Protein AF-U2KGC9-F1 (afdb_monomer)

Structure (mmCIF, N/CA/C/O backbone):
data_AF-U2KGC9-F1
#
_entry.id   AF-U2KGC9-F1
#
loop_
_atom_site.group_PDB
_atom_site.id
_atom_site.type_symbol
_atom_site.label_atom_id
_atom_site.label_alt_id
_atom_site.label_comp_id
_atom_site.label_asym_id
_atom_site.label_entity_id
_atom_site.label_seq_id
_atom_site.pdbx_PDB_ins_code
_atom_site.Cartn_x
_atom_site.Cartn_y
_atom_site.Cartn_z
_atom_site.occupancy
_atom_site.B_iso_or_equiv
_atom_site.auth_seq_id
_atom_site.auth_comp_id
_atom_site.auth_asym_id
_atom_site.auth_atom_id
_atom_site.pdbx_PDB_model_num
ATOM 1 N N . MET A 1 1 ? -11.758 -48.259 72.606 1.00 36.56 1 MET A N 1
ATOM 2 C CA . MET A 1 1 ? -10.467 -47.541 72.611 1.00 36.56 1 MET A CA 1
ATOM 3 C C . MET A 1 1 ? -9.826 -47.687 71.245 1.00 36.56 1 MET A C 1
ATOM 5 O O . MET A 1 1 ? -9.884 -48.760 70.664 1.00 36.56 1 MET A O 1
ATOM 9 N N . SER A 1 2 ? -9.307 -46.575 70.740 1.00 36.56 2 SER A N 1
ATOM 10 C CA . SER A 1 2 ? -8.655 -46.383 69.441 1.00 36.56 2 SER A CA 1
ATOM 11 C C . SER A 1 2 ? -7.384 -47.230 69.261 1.00 36.56 2 SER A C 1
ATOM 13 O O . SER A 1 2 ? -6.609 -47.337 70.209 1.00 36.56 2 SER A O 1
ATOM 15 N N . ARG A 1 3 ? -7.165 -47.773 68.047 1.00 31.52 3 ARG A N 1
ATOM 16 C CA . ARG A 1 3 ? -5.968 -47.588 67.180 1.00 31.52 3 ARG A CA 1
ATOM 17 C C . ARG A 1 3 ? -6.009 -48.571 65.991 1.00 31.52 3 ARG A C 1
ATOM 19 O O . ARG A 1 3 ? -6.065 -49.775 66.182 1.00 31.52 3 ARG A O 1
ATOM 26 N N . ILE A 1 4 ? -6.230 -48.064 64.774 1.00 39.72 4 ILE A N 1
ATOM 27 C CA . ILE A 1 4 ? -5.220 -47.793 63.726 1.00 39.72 4 ILE A CA 1
ATOM 28 C C . ILE A 1 4 ? -4.522 -49.065 63.218 1.00 39.72 4 ILE A C 1
ATOM 30 O O . ILE A 1 4 ? -3.614 -49.566 63.868 1.00 39.72 4 ILE A O 1
ATOM 34 N N . HIS A 1 5 ? -4.868 -49.477 61.995 1.00 32.59 5 HIS A N 1
ATOM 35 C CA . HIS A 1 5 ? -3.915 -50.014 61.022 1.00 32.59 5 HIS A CA 1
ATOM 36 C C . HIS A 1 5 ? -4.146 -49.286 59.692 1.00 32.59 5 HIS A C 1
ATOM 38 O O . HIS A 1 5 ? -5.227 -49.345 59.113 1.00 32.59 5 HIS A O 1
ATOM 44 N N . LYS A 1 6 ? -3.127 -48.533 59.269 1.00 36.06 6 LYS A N 1
ATOM 45 C CA . LYS A 1 6 ? -3.008 -47.920 57.944 1.00 36.06 6 LYS A CA 1
ATOM 46 C C . LYS A 1 6 ? -2.577 -49.004 56.954 1.00 36.06 6 LYS A C 1
ATOM 48 O O . LYS A 1 6 ? -1.637 -49.724 57.271 1.00 36.06 6 LYS A O 1
ATOM 53 N N . LEU A 1 7 ? -3.144 -49.022 55.747 1.00 31.41 7 LEU A N 1
ATOM 54 C CA . LEU A 1 7 ? -2.381 -49.360 54.542 1.00 31.41 7 LEU A CA 1
ATOM 55 C C . LEU A 1 7 ? -3.024 -48.719 53.293 1.00 31.41 7 LEU A C 1
ATOM 57 O O . LEU A 1 7 ? -4.067 -49.147 52.821 1.00 31.41 7 LEU A O 1
ATOM 61 N N . ILE A 1 8 ? -2.388 -47.625 52.866 1.00 34.25 8 ILE A N 1
ATOM 62 C CA . ILE A 1 8 ? -2.060 -47.197 51.495 1.00 34.25 8 ILE A CA 1
ATOM 63 C C . ILE A 1 8 ? -3.144 -47.380 50.412 1.00 34.25 8 ILE A C 1
ATOM 65 O O . ILE A 1 8 ? -3.304 -48.451 49.837 1.00 34.25 8 ILE A O 1
ATOM 69 N N . VAL A 1 9 ? -3.784 -46.262 50.054 1.00 32.88 9 VAL A N 1
ATOM 70 C CA . VAL A 1 9 ? -4.493 -46.060 48.779 1.00 32.88 9 VAL A CA 1
ATOM 71 C C . VAL A 1 9 ? -3.518 -45.381 47.808 1.00 32.88 9 VAL A C 1
ATOM 73 O O . VAL A 1 9 ? -2.915 -44.378 48.200 1.00 32.88 9 VAL A O 1
ATOM 76 N N . PRO A 1 10 ? -3.339 -45.865 46.566 1.00 36.88 10 PRO A N 1
ATOM 77 C CA . PRO A 1 10 ? -2.637 -45.096 45.551 1.00 36.88 10 PRO A CA 1
ATOM 78 C C . PRO A 1 10 ? -3.534 -43.923 45.138 1.00 36.88 10 PRO A C 1
ATOM 80 O O . PRO A 1 10 ? -4.590 -44.109 44.534 1.00 36.88 10 PRO A O 1
ATOM 83 N N . ILE A 1 11 ? -3.125 -42.707 45.499 1.00 35.03 11 ILE A N 1
ATOM 84 C CA . ILE A 1 11 ? -3.690 -41.480 44.938 1.00 35.03 11 ILE A CA 1
ATOM 85 C C . ILE A 1 11 ? -3.211 -41.424 43.488 1.00 35.03 11 ILE A C 1
ATOM 87 O O . ILE A 1 11 ? -2.066 -41.072 43.212 1.00 35.03 11 ILE A O 1
ATOM 91 N N . MET A 1 12 ? -4.085 -41.820 42.564 1.00 33.00 12 MET A N 1
ATOM 92 C CA . MET A 1 12 ? -3.942 -41.468 41.160 1.00 33.00 12 MET A CA 1
ATOM 93 C C . MET A 1 12 ? -4.259 -39.972 41.069 1.00 33.00 12 MET A C 1
ATOM 95 O O . MET A 1 12 ? -5.417 -39.561 41.104 1.00 33.00 12 MET A O 1
ATOM 99 N N . LEU A 1 13 ? -3.208 -39.154 41.073 1.00 30.22 13 LEU A N 1
ATOM 100 C CA . LEU A 1 13 ? -3.287 -37.717 40.865 1.00 30.22 13 LEU A CA 1
ATOM 101 C C . LEU A 1 13 ? -3.603 -37.491 39.378 1.00 30.22 13 LEU A C 1
ATOM 103 O O . LEU A 1 13 ? -2.707 -37.330 38.556 1.00 30.22 13 LEU A O 1
ATOM 107 N N . THR A 1 14 ? -4.879 -37.543 39.003 1.00 34.50 14 THR A N 1
ATOM 108 C CA . THR A 1 14 ? -5.327 -37.002 37.719 1.00 34.50 14 THR A CA 1
ATOM 109 C C . THR A 1 14 ? -5.199 -35.485 37.799 1.00 34.50 14 THR A C 1
ATOM 111 O O . THR A 1 14 ? -6.101 -34.805 38.289 1.00 34.50 14 THR A O 1
ATOM 114 N N . MET A 1 15 ? -4.056 -34.955 37.361 1.00 31.56 15 MET A N 1
ATOM 115 C CA . MET A 1 15 ? -3.924 -33.546 37.001 1.00 31.56 15 MET A CA 1
ATOM 116 C C . MET A 1 15 ? -4.794 -33.307 35.765 1.00 31.56 15 MET A C 1
ATOM 118 O O . MET A 1 15 ? -4.332 -33.397 34.633 1.00 31.56 15 MET A O 1
ATOM 122 N N . ASN A 1 16 ? -6.077 -33.029 35.991 1.00 31.78 16 ASN A N 1
ATOM 123 C CA . ASN A 1 16 ? -6.912 -32.337 35.020 1.00 31.78 16 ASN A CA 1
ATOM 124 C C . ASN A 1 16 ? -6.463 -30.871 34.993 1.00 31.78 16 ASN A C 1
ATOM 126 O O . ASN A 1 16 ? -7.031 -30.022 35.671 1.00 31.78 16 ASN A O 1
ATOM 130 N N . LEU A 1 17 ? -5.408 -30.596 34.227 1.00 29.09 17 LEU A N 1
ATOM 131 C CA . LEU A 1 17 ? -5.158 -29.284 33.639 1.00 29.09 17 LEU A CA 1
ATOM 132 C C . LEU A 1 17 ? -5.585 -29.371 32.173 1.00 29.09 17 LEU A C 1
ATOM 134 O O . LEU A 1 17 ? -4.768 -29.436 31.263 1.00 29.09 17 LEU A O 1
ATOM 138 N N . CYS A 1 18 ? -6.892 -29.441 31.949 1.00 31.25 18 CYS A N 1
ATOM 139 C CA . CYS A 1 18 ? -7.474 -28.998 30.693 1.00 31.25 18 CYS A CA 1
ATOM 140 C C . CYS A 1 18 ? -8.212 -27.718 31.046 1.00 31.25 18 CYS A C 1
ATOM 142 O O . CYS A 1 18 ? -9.281 -27.753 31.654 1.00 31.25 18 CYS A O 1
ATOM 144 N N . ALA A 1 19 ? -7.560 -26.592 30.767 1.00 26.73 19 ALA A N 1
ATOM 145 C CA . ALA A 1 19 ? -8.200 -25.296 30.790 1.00 26.73 19 ALA A CA 1
ATOM 146 C C . ALA A 1 19 ? -9.418 -25.357 29.856 1.00 26.73 19 ALA A C 1
ATOM 148 O O . ALA A 1 19 ? -9.289 -25.610 28.660 1.00 26.73 19 ALA A O 1
ATOM 149 N N . CYS A 1 20 ? -10.607 -25.174 30.425 1.00 31.92 20 CYS A N 1
ATOM 150 C CA . CYS A 1 20 ? -11.771 -24.739 29.671 1.00 31.92 20 CYS A CA 1
ATOM 151 C C . CYS A 1 20 ? -11.483 -23.321 29.170 1.00 31.92 20 CYS A C 1
ATOM 153 O O . CYS A 1 20 ? -11.271 -22.430 29.990 1.00 31.92 20 CYS A O 1
ATOM 155 N N . GLY A 1 21 ? -11.483 -23.120 27.854 1.00 33.25 21 GLY A N 1
ATOM 156 C CA . GLY A 1 21 ? -11.342 -21.793 27.258 1.00 33.25 21 GLY A CA 1
ATOM 157 C C . GLY A 1 21 ? -10.724 -21.823 25.867 1.00 33.25 21 GLY A C 1
ATOM 158 O O . GLY A 1 21 ? -9.558 -21.496 25.705 1.00 33.25 21 GLY A O 1
ATOM 159 N N . SER A 1 22 ? -11.491 -22.267 24.877 1.00 34.78 22 SER A N 1
ATOM 160 C CA . SER A 1 22 ? -11.521 -21.695 23.523 1.00 34.78 22 SER A CA 1
ATOM 161 C C . SER A 1 22 ? -12.436 -22.578 22.687 1.00 34.78 22 SER A C 1
ATOM 163 O O . SER A 1 22 ? -12.093 -23.693 22.295 1.00 34.78 22 SER A O 1
ATOM 165 N N . GLU A 1 23 ? -13.643 -22.085 22.424 1.00 38.75 23 GLU A N 1
ATOM 166 C CA . GLU A 1 23 ? -14.266 -22.421 21.152 1.00 38.75 23 GLU A CA 1
ATOM 167 C C . GLU A 1 23 ? -13.232 -22.074 20.080 1.00 38.75 23 GLU A C 1
ATOM 169 O O . GLU A 1 23 ? -12.690 -20.971 20.057 1.00 38.75 23 GLU A O 1
ATOM 174 N N . SER A 1 24 ? -12.852 -23.072 19.290 1.00 40.56 24 SER A N 1
ATOM 175 C CA . SER A 1 24 ? -11.873 -22.930 18.222 1.00 40.56 24 SER A CA 1
ATOM 176 C C . SER A 1 24 ? -12.238 -21.721 17.367 1.00 40.56 24 SER A C 1
ATOM 178 O O . SER A 1 24 ? -13.309 -21.741 16.756 1.00 40.56 24 SER A O 1
ATOM 180 N N . ILE A 1 25 ? -11.363 -20.713 17.313 1.00 47.69 25 ILE A N 1
ATOM 181 C CA . ILE A 1 25 ? -11.435 -19.617 16.342 1.00 47.69 25 ILE A CA 1
ATOM 182 C C . ILE A 1 25 ? -11.589 -20.285 14.972 1.00 47.69 25 ILE A C 1
ATOM 184 O O . ILE A 1 25 ? -10.700 -21.004 14.501 1.00 47.69 25 ILE A O 1
ATOM 188 N N . GLN A 1 26 ? -12.797 -20.212 14.411 1.00 46.88 26 GLN A N 1
ATOM 189 C CA . GLN A 1 26 ? -13.117 -20.918 13.181 1.00 46.88 26 GLN A CA 1
ATOM 190 C C . GLN A 1 26 ? -12.379 -20.234 12.027 1.00 46.88 26 GLN A C 1
ATOM 192 O O . GLN A 1 26 ? -12.612 -19.068 11.765 1.00 46.88 26 GLN A O 1
ATOM 197 N N . LYS A 1 27 ? -11.498 -21.017 11.389 1.00 49.75 27 LYS A N 1
ATOM 198 C CA . LYS A 1 27 ? -11.014 -21.015 9.992 1.00 49.75 27 LYS A CA 1
ATOM 199 C C . LYS A 1 27 ? -10.702 -19.682 9.290 1.00 49.75 27 LYS A C 1
ATOM 201 O O . LYS A 1 27 ? -11.518 -18.773 9.237 1.00 49.75 27 LYS A O 1
ATOM 206 N N . GLY A 1 28 ? -9.628 -19.710 8.493 1.00 44.97 28 GLY A N 1
ATOM 207 C CA . GLY A 1 28 ? -9.308 -18.752 7.418 1.00 44.97 28 GLY A CA 1
ATOM 208 C C . GLY A 1 28 ? -10.368 -18.586 6.308 1.00 44.97 28 GLY A C 1
ATOM 209 O O . GLY A 1 28 ? -10.078 -17.999 5.278 1.00 44.97 28 GLY A O 1
ATOM 210 N N . SER A 1 29 ? -11.600 -19.068 6.503 1.00 50.09 29 SER A N 1
ATOM 211 C CA . SER A 1 29 ? -12.795 -18.686 5.737 1.00 50.09 29 SER A CA 1
ATOM 212 C C . SER A 1 29 ? -13.549 -17.492 6.346 1.00 50.09 29 SER A C 1
ATOM 214 O O . SER A 1 29 ? -14.584 -17.105 5.816 1.00 50.09 29 SER A O 1
ATOM 216 N N . ASN A 1 30 ? -13.073 -16.951 7.472 1.00 70.81 30 ASN A N 1
ATOM 217 C CA . ASN A 1 30 ? -13.720 -15.860 8.201 1.00 70.81 30 ASN A CA 1
ATOM 218 C C . ASN A 1 30 ? -13.053 -14.494 7.997 1.00 70.81 30 ASN A C 1
ATOM 220 O O . ASN A 1 30 ? -13.559 -13.521 8.539 1.00 70.81 30 ASN A O 1
ATOM 224 N N . ILE A 1 31 ? -11.950 -14.392 7.250 1.00 88.75 31 ILE A N 1
ATOM 225 C CA . ILE A 1 31 ? -11.361 -13.089 6.912 1.00 88.75 31 ILE A CA 1
ATOM 226 C C . ILE A 1 31 ? -12.241 -12.443 5.839 1.00 88.75 31 ILE A C 1
ATOM 228 O O . ILE A 1 31 ? -12.427 -13.011 4.763 1.00 88.75 31 ILE A O 1
ATOM 232 N N . GLN A 1 32 ? -12.817 -11.287 6.152 1.00 90.50 32 GLN A N 1
ATOM 233 C CA . GLN A 1 32 ? -13.760 -10.582 5.291 1.00 90.50 32 GLN A CA 1
ATOM 234 C C . GLN A 1 32 ? -13.036 -9.468 4.535 1.00 90.50 32 GLN A C 1
ATOM 236 O O . GLN A 1 32 ? -12.687 -8.430 5.095 1.00 90.50 32 GLN A O 1
ATOM 241 N N . ASN A 1 33 ? -12.789 -9.705 3.248 1.00 88.94 33 ASN A N 1
ATOM 242 C CA . ASN A 1 33 ? -12.222 -8.709 2.348 1.00 88.94 33 ASN A CA 1
ATOM 243 C C . ASN A 1 33 ? -13.174 -7.522 2.158 1.00 88.94 33 ASN A C 1
ATOM 245 O O . ASN A 1 33 ? -14.388 -7.703 2.062 1.00 88.94 33 ASN A O 1
ATOM 249 N N . PHE A 1 34 ? -12.617 -6.320 2.029 1.00 87.94 34 PHE A N 1
ATOM 250 C CA . PHE A 1 34 ? -13.341 -5.220 1.400 1.00 87.94 34 PHE A CA 1
ATOM 251 C C . PHE A 1 34 ? -13.449 -5.462 -0.114 1.00 87.94 34 PHE A C 1
ATOM 253 O O . PHE A 1 34 ? -12.629 -6.175 -0.695 1.00 87.94 34 PHE A O 1
ATOM 260 N N . GLU A 1 35 ? -14.455 -4.866 -0.754 1.00 84.81 35 GLU A N 1
ATOM 261 C CA . GLU A 1 35 ? -14.585 -4.866 -2.222 1.00 84.81 35 GLU A CA 1
ATOM 262 C C . GLU A 1 35 ? -13.428 -4.103 -2.882 1.00 84.81 35 GLU A C 1
ATOM 264 O O . GLU A 1 35 ? -12.880 -4.527 -3.902 1.00 84.81 35 GLU A O 1
ATOM 269 N N . GLN A 1 36 ? -13.025 -3.015 -2.230 1.00 83.75 36 GLN A N 1
ATOM 270 C CA . GLN A 1 36 ? -11.872 -2.204 -2.556 1.00 83.75 36 GLN A CA 1
ATOM 271 C C . GLN A 1 36 ? -11.090 -1.941 -1.276 1.00 83.75 36 GLN A C 1
ATOM 273 O O . GLN A 1 36 ? -11.677 -1.561 -0.264 1.00 83.75 36 GLN A O 1
ATOM 278 N N . ASN A 1 37 ? -9.776 -2.128 -1.317 1.00 82.56 37 ASN A N 1
ATOM 279 C CA . ASN A 1 37 ? -8.921 -1.770 -0.202 1.00 82.56 37 ASN A CA 1
ATOM 280 C C . ASN A 1 37 ? -7.562 -1.276 -0.670 1.00 82.56 37 ASN A C 1
ATOM 282 O O . ASN A 1 37 ? -6.992 -1.806 -1.626 1.00 82.56 37 ASN A O 1
ATOM 286 N N . HIS A 1 38 ? -7.037 -0.303 0.060 1.00 83.31 38 HIS A N 1
ATOM 287 C CA . HIS A 1 38 ? -5.659 0.124 -0.049 1.00 83.31 38 HIS A CA 1
ATOM 288 C C . HIS A 1 38 ? -4.891 -0.443 1.147 1.00 83.31 38 HIS A C 1
ATOM 290 O O . HIS A 1 38 ? -5.212 -0.162 2.298 1.00 83.31 38 HIS A O 1
ATOM 296 N N . TYR A 1 39 ? -3.904 -1.283 0.862 1.00 77.69 39 TYR A N 1
ATOM 297 C CA . TYR A 1 39 ? -3.074 -1.929 1.861 1.00 77.69 39 TYR A CA 1
ATOM 298 C C . TYR A 1 39 ? -1.735 -1.204 1.957 1.00 77.69 39 TYR A C 1
ATOM 300 O O . TYR A 1 39 ? -0.974 -1.186 0.993 1.00 77.69 39 TYR A O 1
ATOM 308 N N . ILE A 1 40 ? -1.454 -0.659 3.140 1.00 71.19 40 ILE A N 1
ATOM 309 C CA . ILE A 1 40 ? -0.190 0.001 3.492 1.00 71.19 40 ILE A CA 1
ATOM 310 C C . ILE A 1 40 ? 0.551 -0.808 4.564 1.00 71.19 40 ILE A C 1
ATOM 312 O O . ILE A 1 40 ? -0.073 -1.552 5.330 1.00 71.19 40 ILE A O 1
ATOM 316 N N . THR A 1 41 ? 1.871 -0.639 4.671 1.00 59.78 41 THR A N 1
ATOM 317 C CA . THR A 1 41 ? 2.787 -1.407 5.547 1.00 59.78 41 THR A CA 1
ATOM 318 C C . THR A 1 41 ? 2.340 -1.542 7.002 1.00 59.78 41 THR A C 1
ATOM 320 O O . THR A 1 41 ? 2.700 -2.514 7.664 1.00 59.78 41 THR A O 1
ATOM 323 N N . HIS A 1 42 ? 1.564 -0.589 7.519 1.00 56.84 42 HIS A N 1
ATOM 324 C CA . HIS A 1 42 ? 1.137 -0.552 8.921 1.00 56.84 42 HIS A CA 1
ATOM 325 C C . HIS A 1 42 ? -0.359 -0.831 9.135 1.00 56.84 42 HIS A C 1
ATOM 327 O O . HIS A 1 42 ? -0.803 -0.890 10.281 1.00 56.84 42 HIS A O 1
ATOM 333 N N . ALA A 1 43 ? -1.135 -1.047 8.068 1.00 67.50 43 ALA A N 1
ATOM 334 C CA . ALA A 1 43 ? -2.583 -1.226 8.151 1.00 67.50 43 ALA A CA 1
ATOM 335 C C . ALA A 1 43 ? -3.102 -2.203 7.082 1.00 67.50 43 ALA A C 1
ATOM 337 O O . ALA A 1 43 ? -3.864 -1.832 6.192 1.00 67.50 43 ALA A O 1
ATOM 338 N N . ASN A 1 44 ? -2.720 -3.484 7.177 1.00 85.56 44 ASN A N 1
ATOM 339 C CA . ASN A 1 44 ? -3.290 -4.529 6.321 1.00 85.56 44 ASN A CA 1
ATOM 340 C C . ASN A 1 44 ? -4.653 -4.987 6.865 1.00 85.56 44 ASN A C 1
ATOM 342 O O . ASN A 1 44 ? -4.787 -6.047 7.483 1.00 85.56 44 ASN A O 1
ATOM 346 N N . THR A 1 45 ? -5.640 -4.104 6.737 1.00 89.12 45 THR A N 1
ATOM 347 C CA . THR A 1 45 ? -6.953 -4.223 7.373 1.00 89.12 45 THR A CA 1
ATOM 348 C C . THR A 1 45 ? -7.945 -5.010 6.519 1.00 89.12 45 THR A C 1
ATOM 350 O O . THR A 1 45 ? -7.859 -5.107 5.296 1.00 89.12 45 THR A O 1
ATOM 353 N N . TYR A 1 46 ? -8.915 -5.595 7.204 1.00 91.62 46 TYR A N 1
ATOM 354 C CA . TYR A 1 46 ? -10.045 -6.353 6.681 1.00 91.62 46 TYR A CA 1
ATOM 355 C C . TYR A 1 46 ? -11.292 -5.895 7.438 1.00 91.62 46 TYR A C 1
ATOM 357 O O . TYR A 1 46 ? -11.191 -5.321 8.523 1.00 91.62 46 TYR A O 1
ATOM 365 N N . GLN A 1 47 ? -12.486 -6.188 6.919 1.00 91.50 47 GLN A N 1
ATOM 366 C CA . GLN A 1 47 ? -13.741 -5.743 7.543 1.00 91.50 47 GLN A CA 1
ATOM 367 C C . GLN A 1 47 ? -13.884 -6.210 9.000 1.00 91.50 47 GLN A C 1
ATOM 369 O O . GLN A 1 47 ? -14.565 -5.570 9.798 1.00 91.50 47 GLN A O 1
ATOM 374 N N . ASN A 1 48 ? -13.252 -7.332 9.347 1.00 93.12 48 ASN A N 1
ATOM 375 C CA . ASN A 1 48 ? -13.336 -7.951 10.663 1.00 93.12 48 ASN A CA 1
ATOM 376 C C . ASN A 1 48 ? -11.977 -8.192 11.335 1.00 93.12 48 ASN A C 1
ATOM 378 O O . ASN A 1 48 ? -11.927 -8.912 12.332 1.00 93.12 48 ASN A O 1
ATOM 382 N N . GLY A 1 49 ? -10.881 -7.653 10.802 1.00 93.25 49 GLY A N 1
ATOM 383 C CA . GLY A 1 49 ? -9.572 -7.910 11.388 1.00 93.25 49 GLY A CA 1
ATOM 384 C C . GLY A 1 49 ? -8.407 -7.219 10.704 1.00 93.25 49 GLY A C 1
ATOM 385 O O . GLY A 1 49 ? -8.581 -6.436 9.780 1.00 93.25 49 GLY A O 1
ATOM 386 N N . VAL A 1 50 ? -7.197 -7.533 11.149 1.00 92.00 50 VAL A N 1
ATOM 387 C CA . VAL A 1 50 ? -5.949 -7.010 10.576 1.00 92.00 50 VAL A CA 1
ATOM 388 C C . VAL A 1 50 ? -4.919 -8.123 10.469 1.00 92.00 50 VAL A C 1
ATOM 390 O O . VAL A 1 50 ? -4.816 -8.970 11.362 1.00 92.00 50 VAL A O 1
ATOM 393 N N . ILE A 1 51 ? -4.155 -8.123 9.378 1.00 90.88 51 ILE A N 1
ATOM 394 C CA . ILE A 1 51 ? -2.943 -8.930 9.265 1.00 90.88 51 ILE A CA 1
ATOM 395 C C . ILE A 1 51 ? -1.757 -8.117 9.771 1.00 90.88 51 ILE A C 1
ATOM 397 O O . ILE A 1 51 ? -1.572 -6.963 9.389 1.00 90.88 51 ILE A O 1
ATOM 401 N N . TYR A 1 52 ? -0.945 -8.735 10.621 1.00 89.12 52 TYR A N 1
ATOM 402 C CA . TYR A 1 52 ? 0.289 -8.147 11.126 1.00 89.12 52 TYR A CA 1
ATOM 403 C C . TYR A 1 52 ? 1.387 -9.203 11.233 1.00 89.12 52 TYR A C 1
ATOM 405 O O . TYR A 1 52 ? 1.116 -10.403 11.311 1.00 89.12 52 TYR A O 1
ATOM 413 N N . THR A 1 53 ? 2.640 -8.759 11.265 1.00 88.62 53 THR A N 1
ATOM 414 C CA . THR A 1 53 ? 3.794 -9.628 11.507 1.00 88.62 53 THR A CA 1
ATOM 415 C C . THR A 1 53 ? 4.272 -9.502 12.946 1.00 88.62 53 THR A C 1
ATOM 417 O O . THR A 1 53 ? 4.387 -8.394 13.465 1.00 88.62 53 THR A O 1
ATOM 420 N N . GLY A 1 54 ? 4.582 -10.627 13.587 1.00 85.38 54 GLY A N 1
ATOM 421 C CA . GLY A 1 54 ? 5.111 -10.671 14.950 1.00 85.38 54 GLY A CA 1
ATOM 422 C C . GLY A 1 54 ? 6.393 -11.496 15.054 1.00 85.38 54 GLY A C 1
ATOM 423 O O . GLY A 1 54 ? 6.594 -12.452 14.300 1.00 85.38 54 GLY A O 1
ATOM 424 N N . SER A 1 55 ? 7.245 -11.133 16.015 1.00 82.81 55 SER A N 1
ATOM 425 C CA . SER A 1 55 ? 8.484 -11.853 16.328 1.00 82.81 55 SER A CA 1
ATOM 426 C C . SER A 1 55 ? 8.203 -13.147 17.101 1.00 82.81 55 SER A C 1
ATOM 428 O O . SER A 1 55 ? 7.680 -13.130 18.212 1.00 82.81 55 SER A O 1
ATOM 430 N N . GLU A 1 56 ? 8.634 -14.277 16.549 1.00 78.94 56 GLU A N 1
ATOM 431 C CA . GLU A 1 56 ? 8.583 -15.619 17.134 1.00 78.94 56 GLU A CA 1
ATOM 432 C C . GLU A 1 56 ? 10.003 -16.122 17.429 1.00 78.94 56 GLU A C 1
ATOM 434 O O . GLU A 1 56 ? 10.571 -16.962 16.727 1.00 78.94 56 GLU A O 1
ATOM 439 N N . GLY A 1 57 ? 10.615 -15.589 18.489 1.00 80.00 57 GLY A N 1
ATOM 440 C CA . GLY A 1 57 ? 12.012 -15.875 18.814 1.00 80.00 57 GLY A CA 1
ATOM 441 C C . GLY A 1 57 ? 12.958 -15.185 17.831 1.00 80.00 57 GLY A C 1
ATOM 442 O O . GLY A 1 57 ? 13.087 -13.969 17.874 1.00 80.00 57 GLY A O 1
ATOM 443 N N . SER A 1 58 ? 13.638 -15.949 16.971 1.00 78.94 58 SER A N 1
ATOM 444 C CA . SER A 1 58 ? 14.543 -15.415 15.936 1.00 78.94 58 SER A CA 1
ATOM 445 C C . SER A 1 58 ? 13.922 -15.402 14.535 1.00 78.94 58 SER A C 1
ATOM 447 O O . SER A 1 58 ? 14.645 -15.346 13.543 1.00 78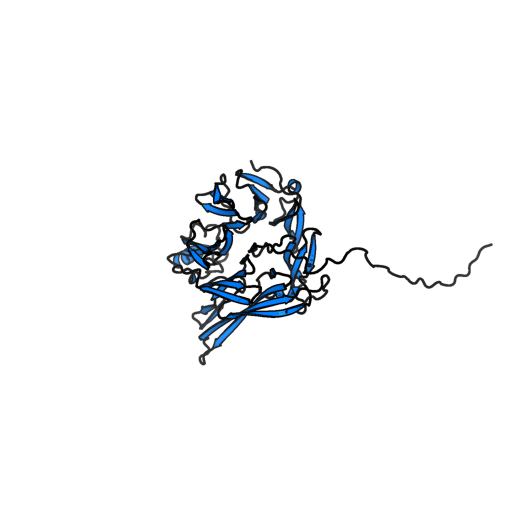.94 58 SER A O 1
ATOM 449 N N . SER A 1 59 ? 12.604 -15.557 14.439 1.00 84.00 59 SER A N 1
ATOM 450 C CA . SER A 1 59 ? 11.867 -15.654 13.180 1.00 84.00 59 SER A CA 1
ATOM 451 C C . SER A 1 59 ? 10.652 -14.735 13.212 1.00 84.00 59 SER A C 1
ATOM 453 O O . SER A 1 59 ? 10.202 -14.353 14.288 1.00 84.00 59 SER A O 1
ATOM 455 N N . THR A 1 60 ? 10.114 -14.412 12.043 1.00 87.44 60 THR A N 1
ATOM 456 C CA . THR A 1 60 ? 8.901 -13.600 11.889 1.00 87.44 60 THR A CA 1
ATOM 457 C C . THR A 1 60 ? 7.769 -14.488 11.387 1.00 87.44 60 THR A C 1
ATOM 459 O O . THR A 1 60 ? 8.005 -15.388 10.580 1.00 87.44 60 THR A O 1
ATOM 462 N N . ALA A 1 61 ? 6.549 -14.249 11.863 1.00 89.12 61 ALA A N 1
ATOM 463 C CA . ALA A 1 61 ? 5.345 -14.915 11.374 1.00 89.12 61 ALA A CA 1
ATOM 464 C C . ALA A 1 61 ? 4.209 -13.912 11.153 1.00 89.12 61 ALA A C 1
ATOM 466 O O . ALA A 1 61 ? 4.100 -12.925 11.882 1.00 89.12 61 ALA A O 1
ATOM 467 N N . ALA A 1 62 ? 3.351 -14.186 10.171 1.00 90.31 62 ALA A N 1
ATOM 468 C CA . ALA A 1 62 ? 2.104 -13.466 9.953 1.00 90.31 62 ALA A CA 1
ATOM 469 C C . ALA A 1 62 ? 0.983 -13.991 10.857 1.00 90.31 62 ALA A C 1
ATOM 471 O O . ALA A 1 62 ? 0.800 -15.200 11.037 1.00 90.31 62 ALA A O 1
ATOM 472 N N . TYR A 1 63 ? 0.182 -13.060 11.355 1.00 89.69 63 TYR A N 1
ATOM 473 C CA . TYR A 1 63 ? -0.964 -13.285 12.219 1.00 89.69 63 TYR A CA 1
ATOM 474 C C . TYR A 1 63 ? -2.183 -12.555 11.672 1.00 89.69 63 TYR A C 1
ATOM 476 O O . TYR A 1 63 ? -2.053 -11.500 11.061 1.00 89.69 63 TYR A O 1
ATOM 484 N N . PHE A 1 64 ? -3.366 -13.101 11.935 1.00 91.06 64 PHE A N 1
ATOM 485 C CA . PHE A 1 64 ? -4.635 -12.404 11.767 1.00 91.06 64 PHE A CA 1
ATOM 486 C C . PHE A 1 64 ? -5.242 -12.139 13.144 1.00 91.06 64 PHE A C 1
ATOM 488 O O . PHE A 1 64 ? -5.484 -13.084 13.899 1.00 91.06 64 PHE A O 1
ATOM 495 N N . LEU A 1 65 ? -5.483 -10.869 13.461 1.00 92.44 65 LEU A N 1
ATOM 496 C CA . LEU A 1 65 ? -6.249 -10.444 14.629 1.00 92.44 65 LEU A CA 1
ATOM 497 C C . LEU A 1 65 ? -7.716 -10.276 14.232 1.00 92.44 65 LEU A C 1
ATOM 499 O O . LEU A 1 65 ? -8.023 -9.473 13.357 1.00 92.44 65 LEU A O 1
ATOM 503 N N . ASP A 1 66 ? -8.612 -10.981 14.916 1.00 92.31 66 ASP A N 1
ATOM 504 C CA . ASP A 1 66 ? -10.059 -10.802 14.778 1.00 92.31 66 ASP A CA 1
ATOM 505 C C . ASP A 1 66 ? -10.551 -9.663 15.688 1.00 92.31 66 ASP A C 1
ATOM 507 O O . ASP A 1 66 ? -10.343 -9.705 16.901 1.00 92.31 66 ASP A O 1
ATOM 511 N N . TYR A 1 67 ? -11.218 -8.655 15.119 1.00 93.69 67 TYR A N 1
ATOM 512 C CA . TYR A 1 67 ? -11.664 -7.463 15.857 1.00 93.69 67 TYR A CA 1
ATOM 513 C C . TYR A 1 67 ? -12.780 -7.746 16.871 1.00 93.69 67 TYR A C 1
ATOM 515 O O . TYR A 1 67 ? -12.924 -7.016 17.849 1.00 93.69 67 TYR A O 1
ATOM 523 N N . GLU A 1 68 ? -13.586 -8.792 16.666 1.00 91.94 68 GLU A N 1
ATOM 524 C CA . GLU A 1 68 ? -14.677 -9.128 17.588 1.00 91.94 68 GLU A CA 1
ATOM 525 C C . GLU A 1 68 ? -14.143 -9.713 18.899 1.00 91.94 68 GLU A C 1
ATOM 527 O O . GLU A 1 68 ? -14.551 -9.318 19.992 1.00 91.94 68 GLU A O 1
ATOM 532 N N . SER A 1 69 ? -13.249 -10.692 18.781 1.00 91.75 69 SER A N 1
ATOM 533 C CA . SER A 1 69 ? -12.684 -11.430 19.909 1.00 91.75 69 SER A CA 1
ATOM 534 C C . SER A 1 69 ? -11.404 -10.805 20.460 1.00 91.75 69 SER A C 1
ATOM 536 O O . SER A 1 69 ? -11.003 -11.139 21.578 1.00 91.75 69 SER A O 1
ATOM 538 N N . MET A 1 70 ? -10.760 -9.925 19.685 1.00 92.75 70 MET A N 1
ATOM 539 C CA . MET A 1 70 ? -9.424 -9.385 19.949 1.00 92.75 70 MET A CA 1
ATOM 540 C C . MET A 1 70 ? -8.387 -10.490 20.192 1.00 92.75 70 MET A C 1
ATOM 542 O O . MET A 1 70 ? -7.485 -10.351 21.016 1.00 92.75 70 MET A O 1
ATOM 546 N N . GLN A 1 71 ? -8.541 -11.627 19.510 1.00 89.88 71 GLN A N 1
ATOM 547 C CA . GLN A 1 71 ? -7.599 -12.741 19.553 1.00 89.88 71 GLN A CA 1
ATOM 548 C C . GLN A 1 71 ? -6.868 -12.854 18.218 1.00 89.88 71 GLN A C 1
ATOM 550 O O . GLN A 1 71 ? -7.482 -12.779 17.153 1.00 89.88 71 GLN A O 1
ATOM 555 N N . ALA A 1 72 ? -5.555 -13.068 18.288 1.00 88.25 72 ALA A N 1
ATOM 556 C CA . ALA A 1 72 ? -4.720 -13.304 17.121 1.00 88.25 72 ALA A CA 1
ATOM 557 C C . ALA A 1 72 ? -4.495 -14.803 16.895 1.00 88.25 72 ALA A C 1
ATOM 559 O O . ALA A 1 72 ? -4.274 -15.565 17.839 1.00 88.25 72 ALA A O 1
ATOM 560 N N . VAL A 1 73 ? -4.512 -15.221 15.631 1.00 86.94 73 VAL A N 1
ATOM 561 C CA . VAL A 1 73 ? -4.150 -16.577 15.201 1.00 86.94 73 VAL A CA 1
ATOM 562 C C . VAL A 1 73 ? -3.069 -16.517 14.124 1.00 86.94 73 VAL A C 1
ATOM 564 O O . VAL A 1 73 ? -3.095 -15.600 13.302 1.00 86.94 73 VAL A O 1
ATOM 567 N N . PRO A 1 74 ? -2.121 -17.473 14.082 1.00 88.25 74 PRO A N 1
ATOM 568 C CA . PRO A 1 74 ? -1.177 -17.567 12.975 1.00 88.25 74 PRO A CA 1
ATOM 569 C C . PRO A 1 74 ? -1.918 -17.667 11.640 1.00 88.25 74 PRO A C 1
ATOM 571 O O . PRO A 1 74 ? -2.892 -18.421 11.528 1.00 88.25 74 PRO A O 1
ATOM 574 N N . LEU A 1 75 ? -1.429 -16.964 10.618 1.00 89.25 75 LEU A N 1
ATOM 575 C CA . LEU A 1 75 ? -1.981 -16.988 9.265 1.00 89.25 75 LEU A CA 1
ATOM 576 C C . LEU A 1 75 ? -1.662 -18.331 8.583 1.00 89.25 75 LEU A C 1
ATOM 578 O O . LEU A 1 75 ? -0.724 -18.480 7.804 1.00 89.25 75 LEU A O 1
ATOM 582 N N . CYS A 1 76 ? -2.400 -19.369 8.967 1.00 87.06 76 CYS A N 1
ATOM 583 C CA . CYS A 1 76 ? -2.105 -20.760 8.654 1.00 87.06 76 CYS A CA 1
ATOM 584 C C . CYS A 1 76 ? -3.389 -21.556 8.398 1.00 87.06 76 CYS A C 1
ATOM 586 O O . CYS A 1 76 ? -4.467 -21.217 8.885 1.00 87.06 76 CYS A O 1
ATOM 588 N N . ASN A 1 77 ? -3.263 -22.703 7.724 1.00 83.50 77 ASN A N 1
ATOM 589 C CA . ASN A 1 77 ? -4.358 -23.663 7.582 1.00 83.50 77 ASN A CA 1
ATOM 590 C C . ASN A 1 77 ? -4.745 -24.375 8.894 1.00 83.50 77 ASN A C 1
ATOM 592 O O . ASN A 1 77 ? -5.728 -25.119 8.944 1.00 83.50 77 ASN A O 1
ATOM 596 N N . LYS A 1 78 ? -3.979 -24.166 9.972 1.00 80.81 78 LYS A N 1
ATOM 597 C CA . LYS A 1 78 ? -4.241 -24.696 11.315 1.00 80.81 78 LYS A CA 1
ATOM 598 C C . LYS A 1 78 ? -4.272 -23.541 12.330 1.00 80.81 78 LYS A C 1
ATOM 600 O O . LYS A 1 78 ? -3.214 -22.987 12.607 1.00 80.81 78 LYS A O 1
ATOM 605 N N . PRO A 1 79 ? -5.426 -23.232 12.956 1.00 65.81 79 PRO A N 1
ATOM 606 C CA . PRO A 1 79 ? -5.563 -22.082 13.864 1.00 65.81 79 PRO A CA 1
ATOM 607 C C . PRO A 1 79 ? -4.625 -22.095 15.081 1.00 65.81 79 PRO A C 1
ATOM 609 O O . PRO A 1 79 ? -4.188 -21.051 15.533 1.00 65.81 79 PRO A O 1
ATOM 612 N N . ASN A 1 80 ? -4.281 -23.283 15.588 1.00 71.31 80 ASN A N 1
ATOM 613 C CA . ASN A 1 80 ? -3.359 -23.467 16.716 1.00 71.31 80 ASN A CA 1
ATOM 614 C C . ASN A 1 80 ? -2.077 -24.170 16.256 1.00 71.31 80 ASN A C 1
ATOM 616 O O . ASN A 1 80 ? -1.615 -25.128 16.883 1.00 71.31 80 ASN A O 1
ATOM 620 N N . CYS A 1 81 ? -1.569 -23.790 15.083 1.00 76.06 81 CYS A N 1
ATOM 621 C CA . CYS A 1 81 ? -0.350 -24.370 14.545 1.00 76.06 81 CYS A CA 1
ATOM 622 C C . CYS A 1 81 ? 0.811 -24.160 15.528 1.00 76.06 81 CYS A C 1
ATOM 624 O O . CYS A 1 81 ? 1.078 -23.040 15.944 1.00 76.06 81 CYS A O 1
ATOM 626 N N . ALA A 1 82 ? 1.504 -25.241 15.890 1.00 79.56 82 ALA A N 1
ATOM 627 C CA . ALA A 1 82 ? 2.677 -25.179 16.763 1.00 79.56 82 ALA A CA 1
ATOM 628 C C . ALA A 1 82 ? 3.998 -25.061 15.980 1.00 79.56 82 ALA A C 1
ATOM 630 O O . ALA A 1 82 ? 5.068 -25.053 16.589 1.00 79.56 82 ALA A O 1
ATOM 631 N N . HIS A 1 83 ? 3.940 -25.041 14.643 1.00 78.25 83 HIS A N 1
ATOM 632 C CA . HIS A 1 83 ? 5.128 -24.895 13.808 1.00 78.25 83 HIS A CA 1
ATOM 633 C C . HIS A 1 83 ? 5.715 -23.494 13.974 1.00 78.25 83 HIS A C 1
ATOM 635 O O . HIS A 1 83 ? 4.974 -22.514 14.023 1.00 78.25 83 HIS A O 1
ATOM 641 N N . LYS A 1 84 ? 7.045 -23.430 14.036 1.00 81.62 84 LYS A N 1
ATOM 642 C CA . LYS A 1 84 ? 7.817 -22.191 14.192 1.00 81.62 84 LYS A CA 1
ATOM 643 C C . LYS A 1 84 ? 8.864 -22.020 13.092 1.00 81.62 84 LYS A C 1
ATOM 645 O O . LYS A 1 84 ? 9.947 -21.499 13.327 1.00 81.62 84 LYS A O 1
ATOM 650 N N . ASP A 1 85 ? 8.574 -22.575 11.923 1.00 83.31 85 ASP A N 1
ATOM 651 C CA . ASP A 1 85 ? 9.479 -22.629 10.785 1.00 83.31 85 ASP A CA 1
ATOM 652 C C . ASP A 1 85 ? 8.697 -22.547 9.470 1.00 83.31 85 ASP A C 1
ATOM 654 O O . ASP A 1 85 ? 7.462 -22.537 9.440 1.00 83.31 85 ASP A O 1
ATOM 658 N N . THR A 1 86 ? 9.437 -22.530 8.365 1.00 82.62 86 THR A N 1
ATOM 659 C CA . THR A 1 86 ? 8.916 -22.405 7.002 1.00 82.62 86 THR A CA 1
ATOM 660 C C . THR A 1 86 ? 8.158 -23.639 6.507 1.00 82.62 86 THR A C 1
ATOM 662 O O . THR A 1 86 ? 7.820 -23.697 5.335 1.00 82.62 86 THR A O 1
ATOM 665 N N . SER A 1 87 ? 7.833 -24.629 7.348 1.00 84.69 87 SER A N 1
ATOM 666 C CA . SER A 1 87 ? 6.789 -25.622 7.032 1.00 84.69 87 SER A CA 1
ATOM 667 C C . SER A 1 87 ? 5.368 -25.080 7.250 1.00 84.69 87 SER A C 1
ATOM 669 O O . SER A 1 87 ? 4.381 -25.733 6.907 1.00 84.69 87 SER A O 1
ATOM 671 N N . CYS A 1 88 ? 5.255 -23.892 7.845 1.00 87.38 88 CYS A N 1
ATOM 672 C CA . CYS A 1 88 ? 4.011 -23.212 8.156 1.00 87.38 88 CYS A CA 1
ATOM 673 C C . CYS A 1 88 ? 3.795 -22.014 7.234 1.00 87.38 88 CYS A C 1
ATOM 675 O O . CYS A 1 88 ? 4.679 -21.168 7.117 1.00 87.38 88 CYS A O 1
ATOM 677 N N . LEU A 1 89 ? 2.589 -21.894 6.669 1.00 89.00 89 LEU A N 1
ATOM 678 C CA . LEU A 1 89 ? 2.217 -20.769 5.807 1.00 89.00 89 LEU A CA 1
ATOM 679 C C . LEU A 1 89 ? 2.511 -19.411 6.465 1.00 89.00 89 LEU A C 1
ATOM 681 O O . LEU A 1 89 ? 3.107 -18.553 5.826 1.00 89.00 89 LEU A O 1
ATOM 685 N N . ALA A 1 90 ? 2.222 -19.267 7.763 1.00 90.25 90 ALA A N 1
ATOM 686 C CA . ALA A 1 90 ? 2.466 -18.041 8.527 1.00 90.25 90 ALA A CA 1
ATOM 687 C C . ALA A 1 90 ? 3.935 -17.580 8.508 1.00 90.25 90 ALA A C 1
ATOM 689 O O . ALA A 1 90 ? 4.193 -16.388 8.597 1.00 90.25 90 ALA A O 1
ATOM 690 N N . PHE A 1 91 ? 4.889 -18.507 8.385 1.00 90.38 91 PHE A N 1
ATOM 691 C CA . PHE A 1 91 ? 6.324 -18.212 8.294 1.00 90.38 91 PHE A CA 1
ATOM 692 C C . PHE A 1 91 ? 6.817 -18.181 6.841 1.00 90.38 91 PHE A C 1
ATOM 694 O O . PHE A 1 91 ? 7.807 -17.527 6.537 1.00 90.38 91 PHE A O 1
ATOM 701 N N . GLN A 1 92 ? 6.159 -18.907 5.933 1.00 89.69 92 GLN A N 1
ATOM 702 C CA . GLN A 1 92 ? 6.490 -18.896 4.505 1.00 89.69 92 GLN A CA 1
ATOM 703 C C . GLN A 1 92 ? 6.148 -17.557 3.847 1.00 89.69 92 GLN A C 1
ATOM 705 O O . GLN A 1 92 ? 6.948 -17.047 3.072 1.00 89.69 92 GLN A O 1
ATOM 710 N N . CYS A 1 93 ? 4.990 -16.983 4.177 1.00 89.00 93 CYS A N 1
ATOM 711 C CA . CYS A 1 93 ? 4.445 -15.803 3.500 1.00 89.00 93 CYS A CA 1
ATOM 712 C C . CYS A 1 93 ? 5.026 -14.455 3.964 1.00 89.00 93 CYS A C 1
ATOM 714 O O . CYS A 1 93 ? 4.521 -13.412 3.572 1.00 89.00 93 CYS A O 1
ATOM 716 N N . VAL A 1 94 ? 6.071 -14.475 4.796 1.00 86.56 94 VAL A N 1
ATOM 717 C CA . VAL A 1 94 ? 6.735 -13.279 5.356 1.00 86.56 94 VAL A CA 1
ATOM 718 C C . VAL A 1 94 ? 8.254 -13.309 5.157 1.00 86.56 94 VAL A C 1
ATOM 720 O O . VAL A 1 94 ? 8.991 -12.658 5.894 1.00 86.56 94 VAL A O 1
ATOM 723 N N . GLN A 1 95 ? 8.745 -14.140 4.231 1.00 76.56 95 GLN A N 1
ATOM 724 C CA . GLN A 1 95 ? 10.188 -14.276 3.990 1.00 76.56 95 GLN A CA 1
ATOM 725 C C . GLN A 1 95 ? 10.796 -13.038 3.325 1.00 76.56 95 GLN A C 1
ATOM 727 O O . GLN A 1 95 ? 11.936 -12.697 3.634 1.00 76.56 95 GLN A O 1
ATOM 732 N N . ASP A 1 96 ? 10.016 -12.349 2.494 1.00 71.06 96 ASP A N 1
ATOM 733 C CA . ASP A 1 96 ? 10.367 -11.051 1.923 1.00 71.06 96 ASP A CA 1
ATOM 734 C C . ASP A 1 96 ? 9.548 -9.956 2.625 1.00 71.06 96 ASP A C 1
ATOM 736 O O . ASP A 1 96 ? 8.473 -10.228 3.159 1.00 71.06 96 ASP A O 1
ATOM 740 N N . SER A 1 97 ? 10.037 -8.712 2.645 1.00 64.12 97 SER A N 1
ATOM 741 C CA . SER A 1 97 ? 9.490 -7.634 3.491 1.00 64.12 97 SER A CA 1
ATOM 742 C C . SER A 1 97 ? 8.100 -7.108 3.093 1.00 64.12 97 SER A C 1
ATOM 744 O O . SER A 1 97 ? 7.649 -6.115 3.662 1.00 64.12 97 SER A O 1
ATOM 746 N N . ILE A 1 98 ? 7.410 -7.733 2.134 1.00 70.00 98 ILE A N 1
ATOM 747 C CA . ILE A 1 98 ? 6.022 -7.384 1.807 1.00 70.00 98 ILE A CA 1
ATOM 748 C C . ILE A 1 98 ? 5.094 -8.114 2.773 1.00 70.00 98 ILE A C 1
ATOM 750 O O . ILE A 1 98 ? 5.167 -9.336 2.922 1.00 70.00 98 ILE A O 1
ATOM 754 N N . MET A 1 99 ? 4.169 -7.380 3.391 1.00 79.19 99 MET A N 1
ATOM 755 C CA . MET A 1 99 ? 3.129 -7.995 4.210 1.00 79.19 99 MET A CA 1
ATOM 756 C C . MET A 1 99 ? 2.219 -8.869 3.323 1.00 79.19 99 MET A C 1
ATOM 758 O O . MET A 1 99 ? 1.670 -8.361 2.342 1.00 79.19 99 MET A O 1
ATOM 762 N N . PRO A 1 100 ? 2.009 -10.156 3.651 1.00 89.50 100 PRO A N 1
ATOM 763 C CA . PRO A 1 100 ? 1.113 -11.011 2.882 1.00 89.50 100 PRO A CA 1
ATOM 764 C C . PRO A 1 100 ? -0.316 -10.480 2.921 1.00 89.50 100 PRO A C 1
ATOM 766 O O . PRO A 1 100 ? -0.739 -9.867 3.903 1.00 89.50 100 PRO A O 1
ATOM 769 N N . PHE A 1 101 ? -1.099 -10.775 1.890 1.00 90.06 101 PHE A N 1
ATOM 770 C CA . PHE A 1 101 ? -2.515 -10.418 1.850 1.00 90.06 101 PHE A CA 1
ATOM 771 C C . PHE A 1 101 ? -3.392 -11.640 1.657 1.00 90.06 101 PHE A C 1
ATOM 773 O O . PHE A 1 101 ? -2.971 -12.663 1.125 1.00 90.06 101 PHE A O 1
ATOM 780 N N . VAL A 1 102 ? -4.632 -11.537 2.114 1.00 90.94 102 VAL A N 1
ATOM 781 C CA . VAL A 1 102 ? -5.634 -12.581 1.960 1.00 90.94 102 VAL A CA 1
ATOM 782 C C . VAL A 1 102 ? -6.641 -12.146 0.921 1.00 90.94 102 VAL A C 1
ATOM 784 O O . VAL A 1 102 ? -7.147 -11.032 0.977 1.00 90.94 102 VAL A O 1
ATOM 787 N N . TYR A 1 103 ? -6.994 -13.047 0.016 1.00 90.25 103 TYR A N 1
ATOM 788 C CA . TYR A 1 103 ? -8.099 -12.854 -0.908 1.00 90.25 103 TYR A CA 1
ATOM 789 C C . TYR A 1 103 ? -8.843 -14.176 -1.108 1.00 90.25 103 TYR A C 1
ATOM 791 O O . TYR A 1 103 ? -8.229 -15.202 -1.390 1.00 90.25 103 TYR A O 1
ATOM 799 N N . GLN A 1 104 ? -10.162 -14.176 -0.879 1.00 86.19 104 GLN A N 1
ATOM 800 C CA . GLN A 1 104 ? -11.040 -15.353 -1.025 1.00 86.19 104 GLN A CA 1
ATOM 801 C C . GLN A 1 104 ? -10.508 -16.651 -0.367 1.00 86.19 104 GLN A C 1
ATOM 803 O O . GLN A 1 104 ? -10.635 -17.752 -0.902 1.00 86.19 104 GLN A O 1
ATOM 808 N N . GLY A 1 105 ? -9.920 -16.548 0.829 1.00 86.00 105 GLY A N 1
ATOM 809 C CA . GLY A 1 105 ? -9.418 -17.713 1.574 1.00 86.00 105 GLY A CA 1
ATOM 810 C C . GLY A 1 105 ? -8.030 -18.216 1.147 1.00 86.00 105 GLY A C 1
ATOM 811 O O . GLY A 1 105 ? -7.547 -19.217 1.687 1.00 86.00 105 GLY A O 1
ATOM 812 N N . MET A 1 106 ? -7.379 -17.518 0.219 1.00 91.31 106 MET A N 1
ATOM 813 C CA . MET A 1 106 ? -5.991 -17.729 -0.184 1.00 91.31 106 MET A CA 1
ATOM 814 C C . MET A 1 106 ? -5.114 -16.629 0.425 1.00 91.31 106 MET A C 1
ATOM 816 O O . MET A 1 106 ? -5.538 -15.479 0.499 1.00 91.31 106 MET A O 1
ATOM 820 N N . VAL A 1 107 ? -3.909 -16.977 0.871 1.00 92.31 107 VAL A N 1
ATOM 821 C CA . VAL A 1 107 ? -2.861 -16.016 1.259 1.00 92.31 107 VAL A CA 1
ATOM 822 C C . VAL A 1 107 ? -1.926 -15.852 0.078 1.00 92.31 107 VAL A C 1
ATOM 824 O O . VAL A 1 107 ? -1.485 -16.857 -0.467 1.00 92.31 107 VAL A O 1
ATOM 827 N N . TYR A 1 108 ? -1.590 -14.622 -0.273 1.00 92.56 108 TYR A N 1
ATOM 828 C CA . TYR A 1 108 ? -0.674 -14.282 -1.348 1.00 92.56 108 TYR A CA 1
ATOM 829 C C . TYR A 1 108 ? 0.528 -13.525 -0.791 1.00 92.56 108 TYR A C 1
ATOM 831 O O . TYR A 1 108 ? 0.400 -12.727 0.141 1.00 92.56 108 TYR A O 1
ATOM 839 N N . TRP A 1 109 ? 1.694 -13.785 -1.368 1.00 92.38 109 TRP A N 1
ATOM 840 C CA . TRP A 1 109 ? 2.937 -13.081 -1.070 1.00 92.38 109 TRP A CA 1
ATOM 841 C C . TRP A 1 109 ? 3.851 -13.129 -2.288 1.00 92.38 109 TRP A C 1
ATOM 843 O O . TRP A 1 109 ? 3.695 -13.985 -3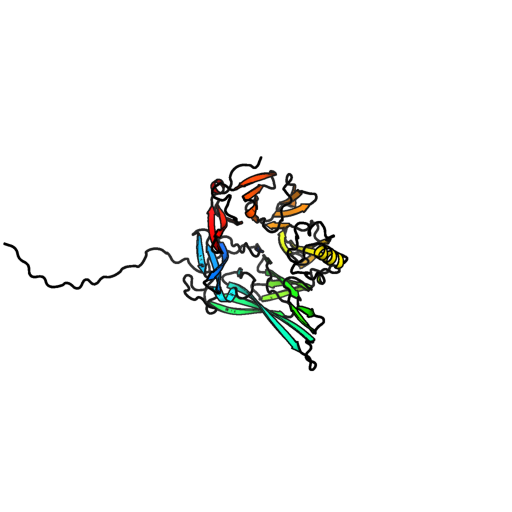.161 1.00 92.38 109 TRP A O 1
ATOM 853 N N . PHE A 1 110 ? 4.815 -12.219 -2.345 1.00 91.75 110 PHE A N 1
ATOM 854 C CA . PHE A 1 110 ? 5.802 -12.196 -3.415 1.00 91.75 110 PHE A CA 1
ATOM 855 C C . PHE A 1 110 ? 7.155 -12.654 -2.899 1.00 91.75 110 PHE A C 1
ATOM 857 O O . PHE A 1 110 ? 7.504 -12.417 -1.744 1.00 91.75 110 PHE A O 1
ATOM 864 N N . HIS A 1 111 ? 7.901 -13.296 -3.788 1.00 91.38 111 HIS A N 1
ATOM 865 C CA . HIS A 1 111 ? 9.325 -13.514 -3.638 1.00 91.38 111 HIS A CA 1
ATOM 866 C C . HIS A 1 111 ? 10.056 -12.944 -4.846 1.00 91.38 111 HIS A C 1
ATOM 868 O O . HIS A 1 111 ? 9.576 -13.126 -5.965 1.00 91.38 111 HIS A O 1
ATOM 874 N N . THR A 1 112 ? 11.199 -12.292 -4.648 1.00 90.81 112 THR A N 1
ATOM 875 C CA . THR A 1 112 ? 12.068 -11.882 -5.763 1.00 90.81 112 THR A CA 1
ATOM 876 C C . THR A 1 112 ? 13.413 -12.591 -5.686 1.00 90.81 112 THR A C 1
ATOM 878 O O . THR A 1 112 ? 14.199 -12.346 -4.774 1.00 90.81 112 THR A O 1
ATOM 881 N N . ASP A 1 113 ? 13.695 -13.415 -6.692 1.00 91.00 113 ASP A N 1
ATOM 882 C CA . ASP A 1 113 ? 15.027 -13.949 -6.952 1.00 91.00 113 ASP A CA 1
ATOM 883 C C . ASP A 1 113 ? 15.815 -12.988 -7.850 1.00 91.00 113 ASP A C 1
ATOM 885 O O . ASP A 1 113 ? 15.250 -12.308 -8.713 1.00 91.00 113 ASP A O 1
ATOM 889 N N . SER A 1 114 ? 17.139 -12.978 -7.702 1.00 89.94 114 SER A N 1
ATOM 890 C CA . SER A 1 114 ? 18.032 -12.233 -8.585 1.00 89.94 114 SER A CA 1
ATOM 891 C C . SER A 1 114 ? 19.194 -13.080 -9.096 1.00 89.94 114 SER A C 1
ATOM 893 O O . SER A 1 114 ? 19.670 -14.019 -8.450 1.00 89.94 114 SER A O 1
ATOM 895 N N . LYS A 1 115 ? 19.648 -12.767 -10.312 1.00 89.94 115 LYS A N 1
ATOM 896 C CA . LYS A 1 115 ? 20.758 -13.452 -10.971 1.00 89.94 115 LYS A CA 1
ATOM 897 C C . LYS A 1 115 ? 21.727 -12.458 -11.591 1.00 89.94 115 LYS A C 1
ATOM 899 O O . LYS A 1 115 ? 21.361 -11.675 -12.465 1.00 89.94 115 LYS A O 1
ATOM 904 N N . ILE A 1 116 ? 22.995 -12.601 -11.218 1.00 87.75 116 ILE A N 1
ATOM 905 C CA . ILE A 1 116 ? 24.120 -11.894 -11.827 1.00 87.75 116 ILE A CA 1
ATOM 906 C C . ILE A 1 116 ? 24.753 -12.790 -12.896 1.00 87.75 116 ILE A C 1
ATOM 908 O O . ILE A 1 116 ? 24.965 -13.986 -12.678 1.00 87.75 116 ILE A O 1
ATOM 912 N N . THR A 1 117 ? 25.041 -12.225 -14.068 1.00 84.69 117 THR A N 1
ATOM 913 C CA . THR A 1 117 ? 25.797 -12.910 -15.129 1.00 84.69 117 THR A CA 1
ATOM 914 C C . THR A 1 117 ? 27.177 -12.283 -15.289 1.00 84.69 117 THR A C 1
ATOM 916 O O . THR A 1 117 ? 27.279 -11.139 -15.729 1.00 84.69 117 THR A O 1
ATOM 919 N N . ASP A 1 118 ? 28.233 -13.039 -14.987 1.00 81.44 118 ASP A N 1
ATOM 920 C CA . ASP A 1 118 ? 29.626 -12.580 -15.078 1.00 81.44 118 ASP A CA 1
ATOM 921 C C . ASP A 1 118 ? 30.251 -12.817 -16.459 1.00 81.44 118 ASP A C 1
ATOM 923 O O . ASP A 1 118 ? 29.966 -13.817 -17.123 1.00 81.44 118 ASP A O 1
ATOM 927 N N . SER A 1 119 ? 31.129 -11.906 -16.885 1.00 71.88 119 SER A N 1
ATOM 928 C CA . SER A 1 119 ? 32.033 -12.092 -18.020 1.00 71.88 119 SER A CA 1
ATOM 929 C C . SER A 1 119 ? 33.361 -12.732 -17.613 1.00 71.88 119 SER A C 1
ATOM 931 O O . SER A 1 119 ? 33.763 -12.750 -16.450 1.00 71.88 119 SER A O 1
ATOM 933 N N . ASP A 1 120 ? 34.080 -13.243 -18.617 1.00 76.50 120 ASP A N 1
ATOM 934 C CA . ASP A 1 120 ? 35.363 -13.947 -18.468 1.00 76.50 120 ASP A CA 1
ATOM 935 C C . ASP A 1 120 ? 36.480 -13.105 -17.812 1.00 76.50 120 ASP A C 1
ATOM 937 O O . ASP A 1 120 ? 37.474 -13.655 -17.337 1.00 76.50 120 ASP A O 1
ATOM 941 N N . ASP A 1 121 ? 36.346 -11.776 -17.797 1.00 75.19 121 ASP A N 1
ATOM 942 C CA . ASP A 1 121 ? 37.268 -10.838 -17.143 1.00 75.19 121 ASP A CA 1
ATOM 943 C C . ASP A 1 121 ? 36.938 -10.583 -15.659 1.00 75.19 121 ASP A C 1
ATOM 945 O O . ASP A 1 121 ? 37.637 -9.808 -15.002 1.00 75.19 121 ASP A O 1
ATOM 949 N N . GLY A 1 122 ? 35.913 -11.255 -15.122 1.00 68.56 122 GLY A N 1
ATOM 950 C CA . GLY A 1 122 ? 35.475 -11.145 -13.732 1.00 68.56 122 GLY A CA 1
ATOM 951 C C . GLY A 1 122 ? 34.581 -9.940 -13.442 1.00 68.56 122 GLY A C 1
ATOM 952 O O . GLY A 1 122 ? 34.311 -9.678 -12.273 1.00 68.56 122 GLY A O 1
ATOM 953 N N . ARG A 1 123 ? 34.139 -9.201 -14.469 1.00 73.31 123 ARG A N 1
ATOM 954 C CA . ARG A 1 123 ? 33.130 -8.142 -14.333 1.00 73.31 123 ARG A CA 1
ATOM 955 C C . ARG A 1 123 ? 31.739 -8.711 -14.575 1.00 73.31 123 ARG A C 1
ATOM 957 O O . ARG A 1 123 ? 31.558 -9.568 -15.430 1.00 73.31 123 ARG A O 1
ATOM 964 N N . SER A 1 124 ? 30.736 -8.234 -13.855 1.00 76.25 124 SER A N 1
ATOM 965 C CA . SER A 1 124 ? 29.357 -8.627 -14.129 1.00 76.25 124 SER A CA 1
ATOM 966 C C . SER A 1 124 ? 28.813 -7.874 -15.353 1.00 76.25 124 SER A C 1
ATOM 968 O O . SER A 1 124 ? 29.210 -6.747 -15.629 1.00 76.25 124 SER A O 1
ATOM 970 N N . THR A 1 125 ? 27.918 -8.489 -16.124 1.00 78.81 125 THR A N 1
ATOM 971 C CA . THR A 1 125 ? 27.391 -7.939 -17.396 1.00 78.81 125 THR A CA 1
ATOM 972 C C . THR A 1 125 ? 25.885 -7.735 -17.401 1.00 78.81 125 THR A C 1
ATOM 974 O O . THR A 1 125 ? 25.385 -6.943 -18.196 1.00 78.81 125 THR A O 1
ATOM 977 N N . ALA A 1 126 ? 25.164 -8.447 -16.539 1.00 82.31 126 ALA A N 1
ATOM 978 C CA . ALA A 1 126 ? 23.723 -8.329 -16.422 1.00 82.31 126 ALA A CA 1
ATOM 979 C C . ALA A 1 126 ? 23.269 -8.657 -15.004 1.00 82.31 126 ALA A C 1
ATOM 981 O O . ALA A 1 126 ? 23.837 -9.543 -14.354 1.00 82.31 126 ALA A O 1
ATOM 982 N N . TYR A 1 127 ? 22.201 -7.978 -14.608 1.00 86.94 127 TYR A N 1
ATOM 983 C CA . TYR A 1 127 ? 21.392 -8.267 -13.441 1.00 86.94 127 TYR A CA 1
ATOM 984 C C . TYR A 1 127 ? 19.985 -8.603 -13.911 1.00 86.94 127 TYR A C 1
ATOM 986 O O . TYR A 1 127 ? 19.455 -7.913 -14.779 1.00 86.94 127 TYR A O 1
ATOM 994 N N . GLN A 1 128 ? 19.401 -9.679 -13.399 1.00 90.31 128 GLN A N 1
ATOM 995 C CA . GLN A 1 128 ? 18.051 -10.094 -13.767 1.00 90.31 128 GLN A CA 1
ATOM 996 C C . GLN A 1 128 ? 17.259 -10.407 -12.515 1.00 90.31 128 GLN A C 1
ATOM 998 O O . GLN A 1 128 ? 17.693 -11.229 -11.708 1.00 90.31 128 GLN A O 1
ATOM 1003 N N . PHE A 1 129 ? 16.096 -9.778 -12.394 1.00 92.06 129 PHE A N 1
ATOM 1004 C CA . PHE A 1 129 ? 15.101 -10.122 -11.392 1.00 92.06 129 PHE A CA 1
ATOM 1005 C C . PHE A 1 129 ? 14.134 -11.174 -11.930 1.00 92.06 129 PHE A C 1
ATOM 1007 O O . PHE A 1 129 ? 13.788 -11.188 -13.112 1.00 92.06 129 PHE A O 1
ATOM 1014 N N . GLN A 1 130 ? 13.656 -12.029 -11.037 1.00 93.94 130 GLN A N 1
ATOM 1015 C CA . GLN A 1 130 ? 12.501 -12.879 -11.265 1.00 93.94 130 GLN A CA 1
ATOM 1016 C C . GLN A 1 130 ? 11.604 -12.807 -10.034 1.00 93.94 130 GLN A C 1
ATOM 1018 O O . GLN A 1 130 ? 11.899 -13.399 -8.998 1.00 93.94 130 GLN A O 1
ATOM 1023 N N . THR A 1 131 ? 10.484 -12.100 -10.158 1.00 93.69 131 THR A N 1
ATOM 1024 C CA . THR A 1 131 ? 9.457 -12.079 -9.121 1.00 93.69 131 THR A CA 1
ATOM 1025 C C . THR A 1 131 ? 8.502 -13.256 -9.314 1.00 93.69 131 THR A C 1
ATOM 1027 O O . THR A 1 131 ? 8.086 -13.561 -10.433 1.00 93.69 131 THR A O 1
ATOM 1030 N N . THR A 1 132 ? 8.127 -13.913 -8.220 1.00 94.44 132 THR A N 1
ATOM 1031 C CA . THR A 1 132 ? 7.063 -14.921 -8.169 1.00 94.44 132 THR A CA 1
ATOM 1032 C C . THR A 1 132 ? 6.041 -14.509 -7.119 1.00 94.44 132 THR A C 1
ATOM 1034 O O . THR A 1 132 ? 6.378 -14.358 -5.947 1.00 94.44 132 THR A O 1
ATOM 1037 N N . CYS A 1 133 ? 4.784 -14.354 -7.519 1.00 94.44 133 CYS A N 1
ATOM 1038 C CA . CYS A 1 133 ? 3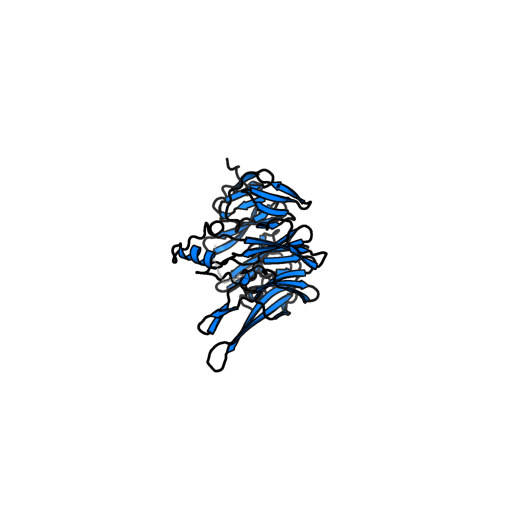.663 -14.337 -6.592 1.00 94.44 133 CYS A CA 1
ATOM 1039 C C . CYS A 1 133 ? 3.305 -15.784 -6.255 1.00 94.44 133 CYS A C 1
ATOM 1041 O O . CYS A 1 133 ? 2.987 -16.571 -7.148 1.00 94.44 133 CYS A O 1
ATOM 1043 N N . TYR A 1 134 ? 3.349 -16.137 -4.981 1.00 94.81 134 TYR A N 1
ATOM 1044 C CA . TYR A 1 134 ? 2.866 -17.415 -4.476 1.00 94.81 134 TYR A CA 1
ATOM 1045 C C . TYR A 1 134 ? 1.473 -17.243 -3.890 1.00 94.81 134 TYR A C 1
ATOM 1047 O O . TYR A 1 134 ? 1.135 -16.173 -3.379 1.00 94.81 134 TYR A O 1
ATOM 1055 N N . CYS A 1 135 ? 0.686 -18.315 -3.905 1.00 93.88 135 CYS A N 1
ATOM 1056 C CA . CYS A 1 135 ? -0.542 -18.381 -3.133 1.00 93.88 135 CYS A CA 1
ATOM 1057 C C . CYS A 1 135 ? -0.607 -19.663 -2.296 1.00 93.88 135 CYS A C 1
ATOM 1059 O O . CYS A 1 135 ? -0.110 -20.724 -2.674 1.00 93.88 135 CYS A O 1
ATOM 1061 N N . GLY A 1 136 ? -1.203 -19.548 -1.112 1.00 92.50 136 GLY A N 1
ATOM 1062 C CA . GLY A 1 136 ? -1.353 -20.620 -0.141 1.00 92.50 136 GLY A CA 1
ATOM 1063 C C . GLY A 1 136 ? -2.803 -20.745 0.296 1.00 92.50 136 GLY A C 1
ATOM 1064 O O . GLY A 1 136 ? -3.410 -19.785 0.770 1.00 92.50 136 GLY A O 1
ATOM 1065 N N . ASN A 1 137 ? -3.372 -21.938 0.172 1.00 90.25 137 ASN A N 1
ATOM 1066 C CA . ASN A 1 137 ? -4.759 -22.186 0.536 1.00 90.25 137 ASN A CA 1
ATOM 1067 C C . ASN A 1 137 ? -4.907 -22.318 2.058 1.00 90.25 137 ASN A C 1
ATOM 1069 O O . ASN A 1 137 ? -4.399 -23.266 2.661 1.00 90.25 137 ASN A O 1
ATOM 1073 N N . MET A 1 138 ? -5.664 -21.428 2.707 1.00 85.94 138 MET A N 1
ATOM 1074 C CA . MET A 1 138 ? -5.842 -21.467 4.169 1.00 85.94 138 MET A CA 1
ATOM 1075 C C . MET A 1 138 ? -6.750 -22.602 4.662 1.00 85.94 138 MET A C 1
ATOM 1077 O O . MET A 1 138 ? -6.952 -22.763 5.864 1.00 85.94 138 MET A O 1
ATOM 1081 N N . THR A 1 139 ? -7.321 -23.405 3.767 1.00 84.75 139 THR A N 1
ATOM 1082 C CA . THR A 1 139 ? -8.080 -24.608 4.127 1.00 84.75 139 THR A CA 1
ATOM 1083 C C . THR A 1 139 ? -7.232 -25.868 3.984 1.00 84.75 139 THR A C 1
ATOM 1085 O O . THR A 1 139 ? -7.214 -26.691 4.901 1.00 84.75 139 THR A O 1
ATOM 1088 N N . THR A 1 140 ? -6.535 -26.041 2.858 1.00 86.62 140 THR A N 1
ATOM 1089 C CA . THR A 1 140 ? -5.746 -27.257 2.584 1.00 86.62 140 THR A CA 1
ATOM 1090 C C . THR A 1 140 ? -4.302 -27.133 3.069 1.00 86.62 140 THR A C 1
ATOM 1092 O O . THR A 1 140 ? -3.728 -28.112 3.545 1.00 86.62 140 THR A O 1
ATOM 1095 N N . GLY A 1 141 ? -3.741 -25.923 3.066 1.00 84.62 141 GLY A N 1
ATOM 1096 C CA . GLY A 1 141 ? -2.320 -25.650 3.291 1.00 84.62 141 GLY A CA 1
ATOM 1097 C C . GLY A 1 141 ? -1.442 -25.927 2.074 1.00 84.62 141 GLY A C 1
ATOM 1098 O O . GLY A 1 141 ? -0.223 -25.917 2.208 1.00 84.62 141 GLY A O 1
ATOM 1099 N N . GLU A 1 142 ? -2.041 -26.220 0.919 1.00 91.00 142 GLU A N 1
ATOM 1100 C CA . GLU A 1 142 ? -1.313 -26.338 -0.343 1.00 91.00 142 GLU A CA 1
ATOM 1101 C C . GLU A 1 142 ? -0.816 -24.961 -0.779 1.00 91.00 142 GLU A C 1
ATOM 1103 O O . GLU A 1 142 ? -1.512 -23.961 -0.599 1.00 91.00 142 GLU A O 1
ATOM 1108 N N . VAL A 1 143 ? 0.397 -24.934 -1.324 1.00 93.25 143 VAL A N 1
ATOM 1109 C CA . VAL A 1 143 ? 1.073 -23.733 -1.813 1.00 93.25 143 VAL A CA 1
ATOM 1110 C C . VAL A 1 143 ? 1.468 -23.966 -3.259 1.00 93.25 143 VAL A C 1
ATOM 1112 O O . VAL A 1 143 ? 1.989 -25.034 -3.590 1.00 93.25 143 VAL A O 1
ATOM 1115 N N . GLU A 1 144 ? 1.245 -22.965 -4.099 1.00 95.19 144 GLU A N 1
ATOM 1116 C CA . GLU A 1 144 ? 1.628 -22.977 -5.506 1.00 95.19 144 GLU A CA 1
ATOM 1117 C C . GLU A 1 144 ? 2.192 -21.623 -5.945 1.00 95.19 144 GLU A C 1
ATOM 1119 O O . GLU A 1 144 ? 1.937 -20.585 -5.328 1.00 95.19 144 GLU A O 1
ATOM 1124 N N . SER A 1 145 ? 2.985 -21.645 -7.015 1.00 95.81 145 SER A N 1
ATOM 1125 C CA . SER A 1 145 ? 3.361 -20.433 -7.740 1.00 95.81 145 SER A CA 1
ATOM 1126 C C . SER A 1 145 ? 2.137 -19.952 -8.515 1.00 95.81 145 SER A C 1
ATOM 1128 O O . SER A 1 145 ? 1.658 -20.655 -9.404 1.00 95.81 145 SER A O 1
ATOM 1130 N N . PHE A 1 146 ? 1.622 -18.779 -8.158 1.00 96.50 146 PHE A N 1
ATOM 1131 C CA . PHE A 1 146 ? 0.424 -18.203 -8.759 1.00 96.50 146 PHE A CA 1
ATOM 1132 C C . PHE A 1 146 ? 0.754 -17.485 -10.068 1.00 96.50 146 PHE A C 1
ATOM 1134 O O . PHE A 1 146 ? 0.143 -17.764 -11.099 1.00 96.50 146 PHE A O 1
ATOM 1141 N N . VAL A 1 147 ? 1.752 -16.597 -10.045 1.00 96.94 147 VAL A N 1
ATOM 1142 C CA . VAL A 1 147 ? 2.229 -15.917 -11.252 1.00 96.94 147 VAL A CA 1
ATOM 1143 C C . VAL A 1 147 ? 3.705 -15.547 -11.174 1.00 96.94 147 VAL A C 1
ATOM 1145 O O . VAL A 1 147 ? 4.222 -15.241 -10.104 1.00 96.94 147 VAL A O 1
ATOM 1148 N N . GLU A 1 148 ? 4.381 -15.562 -12.319 1.00 96.06 148 GLU A N 1
ATOM 1149 C CA . GLU A 1 148 ? 5.780 -15.165 -12.477 1.00 96.06 148 GLU A CA 1
ATOM 1150 C C . GLU A 1 148 ? 5.863 -13.852 -13.262 1.00 96.06 148 GLU A C 1
ATOM 1152 O O . GLU A 1 148 ? 5.217 -13.693 -14.299 1.00 96.06 148 GLU A O 1
ATOM 1157 N N . ILE A 1 149 ? 6.665 -12.909 -12.769 1.00 95.31 149 ILE A N 1
ATOM 1158 C CA . ILE A 1 149 ? 6.844 -11.578 -13.348 1.00 95.31 149 ILE A CA 1
ATOM 1159 C C . ILE A 1 149 ? 8.351 -11.339 -13.522 1.00 95.31 149 ILE A C 1
ATOM 1161 O O . ILE A 1 149 ? 9.064 -11.186 -12.526 1.00 95.31 149 ILE A O 1
ATOM 1165 N N . PRO A 1 150 ? 8.861 -11.373 -14.764 1.00 94.38 150 PRO A N 1
ATOM 1166 C CA . PRO A 1 150 ? 10.286 -11.218 -15.029 1.00 94.38 150 PRO A CA 1
ATOM 1167 C C . PRO A 1 150 ? 10.732 -9.755 -14.909 1.00 94.38 150 PRO A C 1
ATOM 1169 O O . PRO A 1 150 ? 9.923 -8.836 -15.032 1.00 94.38 150 PRO A O 1
ATOM 1172 N N . ASP A 1 151 ? 12.039 -9.566 -14.726 1.00 92.19 151 ASP A N 1
ATOM 1173 C CA . ASP A 1 151 ? 12.781 -8.305 -14.879 1.00 92.19 151 ASP A CA 1
ATOM 1174 C C . ASP A 1 151 ? 12.409 -7.167 -13.912 1.00 92.19 151 ASP A C 1
ATOM 1176 O O . ASP A 1 151 ? 12.959 -6.075 -14.006 1.00 92.19 151 ASP A O 1
ATOM 1180 N N . VAL A 1 152 ? 11.537 -7.418 -12.935 1.00 92.25 152 VAL A N 1
ATOM 1181 C CA . VAL A 1 152 ? 11.242 -6.477 -11.851 1.00 92.25 152 VAL A CA 1
ATOM 1182 C C . VAL A 1 152 ? 11.332 -7.154 -10.495 1.00 92.25 152 VAL A C 1
ATOM 1184 O O . VAL A 1 152 ? 10.991 -8.329 -10.337 1.00 92.25 152 VAL A O 1
ATOM 1187 N N . SER A 1 153 ? 11.752 -6.380 -9.506 1.00 90.19 153 SER A N 1
ATOM 1188 C CA . SER A 1 153 ? 11.629 -6.685 -8.093 1.00 90.19 153 SER A CA 1
ATOM 1189 C C . SER A 1 153 ? 10.331 -6.102 -7.557 1.00 90.19 153 SER A C 1
ATOM 1191 O O . SER A 1 153 ? 10.065 -4.909 -7.708 1.00 90.19 153 SER A O 1
ATOM 1193 N N . MET A 1 154 ? 9.517 -6.934 -6.915 1.00 88.06 154 MET A N 1
ATOM 1194 C CA . MET A 1 154 ? 8.424 -6.451 -6.061 1.00 88.06 154 MET A CA 1
ATOM 1195 C C . MET A 1 154 ? 8.813 -6.490 -4.583 1.00 88.06 154 MET A C 1
ATOM 1197 O O . MET A 1 154 ? 8.025 -6.086 -3.735 1.00 88.06 154 MET A O 1
ATOM 1201 N N . LYS A 1 155 ? 10.027 -6.954 -4.263 1.00 75.62 155 LYS A N 1
ATOM 1202 C CA . LYS A 1 155 ? 10.565 -6.976 -2.904 1.00 75.62 155 LYS A CA 1
ATOM 1203 C C . LYS A 1 155 ? 10.488 -5.577 -2.286 1.00 75.62 155 LYS A C 1
ATOM 1205 O O . LYS A 1 155 ? 10.799 -4.583 -2.935 1.00 75.62 155 LYS A O 1
ATOM 1210 N N . ASP A 1 156 ? 10.060 -5.525 -1.027 1.00 69.50 156 ASP A N 1
ATOM 1211 C CA . ASP A 1 156 ? 9.866 -4.288 -0.260 1.00 69.50 156 ASP A CA 1
ATOM 1212 C C . ASP A 1 156 ? 8.821 -3.316 -0.852 1.00 69.50 156 ASP A C 1
ATOM 1214 O O . ASP A 1 156 ? 8.799 -2.139 -0.484 1.00 69.50 156 ASP A O 1
ATOM 1218 N N . ALA A 1 157 ? 7.927 -3.780 -1.738 1.00 70.44 157 ALA A N 1
ATOM 1219 C CA . ALA A 1 157 ? 6.703 -3.043 -2.034 1.00 70.44 157 ALA A CA 1
ATOM 1220 C C . ALA A 1 157 ? 5.883 -2.903 -0.742 1.00 70.44 157 ALA A C 1
ATOM 1222 O O . ALA A 1 157 ? 5.491 -3.891 -0.119 1.00 70.44 157 ALA A O 1
ATOM 1223 N N . ILE A 1 158 ? 5.654 -1.662 -0.324 1.00 69.38 158 ILE A N 1
ATOM 1224 C CA . ILE A 1 158 ? 4.974 -1.345 0.937 1.00 69.38 158 ILE A CA 1
ATOM 1225 C C . ILE A 1 158 ? 3.480 -1.045 0.767 1.00 69.38 158 ILE A C 1
ATOM 1227 O O . ILE A 1 158 ? 2.747 -0.988 1.753 1.00 69.38 158 ILE A O 1
ATOM 1231 N N . GLU A 1 159 ? 3.044 -0.870 -0.480 1.00 82.69 159 GLU A N 1
ATOM 1232 C CA . GLU A 1 159 ? 1.710 -0.414 -0.851 1.00 82.69 159 GLU A CA 1
ATOM 1233 C C . GLU A 1 159 ? 1.173 -1.248 -2.011 1.00 82.69 159 GLU A C 1
ATOM 1235 O O . GLU A 1 159 ? 1.866 -1.499 -3.003 1.00 82.69 159 GLU A O 1
ATOM 1240 N N . PHE A 1 160 ? -0.082 -1.666 -1.897 1.00 89.56 160 PHE A N 1
ATOM 1241 C CA . PHE A 1 160 ? -0.825 -2.263 -2.997 1.00 89.56 160 PHE A CA 1
ATOM 1242 C C . PHE A 1 160 ? -2.318 -2.024 -2.820 1.00 89.56 160 PHE A C 1
ATOM 1244 O O . PHE A 1 160 ? -2.829 -1.845 -1.714 1.00 89.56 160 PHE A O 1
ATOM 1251 N N . VAL A 1 161 ? -3.045 -2.050 -3.928 1.00 91.56 161 VAL A N 1
ATOM 1252 C CA . VAL A 1 161 ? -4.491 -1.838 -3.930 1.00 91.56 161 VAL A CA 1
ATOM 1253 C C . VAL A 1 161 ? -5.172 -3.069 -4.490 1.00 91.56 161 VAL A C 1
ATOM 1255 O O . VAL A 1 161 ? -4.772 -3.581 -5.529 1.00 91.56 161 VAL A O 1
ATOM 1258 N N . ILE A 1 162 ? -6.222 -3.540 -3.825 1.00 91.56 162 ILE A N 1
ATOM 1259 C CA . ILE A 1 162 ? -7.108 -4.562 -4.379 1.00 91.56 162 ILE A CA 1
ATOM 1260 C C . ILE A 1 162 ? -8.436 -3.895 -4.691 1.00 91.56 162 ILE A C 1
ATOM 1262 O O . ILE A 1 162 ? -9.041 -3.282 -3.817 1.00 91.56 162 ILE A O 1
ATOM 1266 N N . SER A 1 163 ? -8.894 -4.016 -5.931 1.00 91.25 163 SER A N 1
ATOM 1267 C CA . SER A 1 163 ? -10.221 -3.569 -6.350 1.00 91.25 163 SER A CA 1
ATOM 1268 C C . SER A 1 163 ? -10.761 -4.517 -7.404 1.00 91.25 163 SER A C 1
ATOM 1270 O O . SER A 1 163 ? -10.035 -4.891 -8.326 1.00 91.25 163 SER A O 1
ATOM 1272 N N . ASN A 1 164 ? -12.021 -4.936 -7.262 1.00 87.56 164 ASN A N 1
ATOM 1273 C CA . ASN A 1 164 ? -12.715 -5.764 -8.252 1.00 87.56 164 ASN A CA 1
ATOM 1274 C C . ASN A 1 164 ? -11.872 -6.959 -8.741 1.00 87.56 164 ASN A C 1
ATOM 1276 O O . ASN A 1 164 ? -11.625 -7.112 -9.937 1.00 87.56 164 ASN A O 1
ATOM 1280 N N . HIS A 1 165 ? -11.422 -7.809 -7.811 1.00 91.94 165 HIS A N 1
ATOM 1281 C CA . HIS A 1 165 ? -10.621 -9.015 -8.096 1.00 91.94 165 HIS A CA 1
ATOM 1282 C C . HIS A 1 165 ? -9.212 -8.749 -8.654 1.00 91.94 165 HIS A C 1
ATOM 1284 O O . HIS A 1 165 ? -8.508 -9.691 -9.011 1.00 91.94 165 HIS A O 1
ATOM 1290 N N . THR A 1 166 ? -8.780 -7.491 -8.734 1.00 95.69 166 THR A N 1
ATOM 1291 C CA . THR A 1 166 ? -7.496 -7.108 -9.325 1.00 95.69 166 THR A CA 1
ATOM 1292 C C . THR A 1 166 ? -6.586 -6.516 -8.262 1.00 95.69 166 THR A C 1
ATOM 1294 O O . THR A 1 166 ? -6.971 -5.582 -7.560 1.00 95.69 166 THR A O 1
ATOM 1297 N N . LEU A 1 167 ? -5.376 -7.060 -8.156 1.00 95.12 167 LEU A N 1
ATOM 1298 C CA . LEU A 1 167 ? -4.280 -6.486 -7.390 1.00 95.12 167 LEU A CA 1
ATOM 1299 C C . LEU A 1 167 ? -3.515 -5.495 -8.267 1.00 95.12 167 LEU A C 1
ATOM 1301 O O . LEU A 1 167 ? -3.018 -5.871 -9.326 1.00 95.12 167 LEU A O 1
ATOM 1305 N N . TYR A 1 168 ? -3.367 -4.269 -7.788 1.00 95.50 168 TYR A N 1
ATOM 1306 C CA . TYR A 1 168 ? -2.502 -3.244 -8.346 1.00 95.50 168 TYR A CA 1
ATOM 1307 C C . TYR A 1 168 ? -1.271 -3.085 -7.459 1.00 95.50 168 TYR A C 1
ATOM 1309 O O . TYR A 1 168 ? -1.401 -2.833 -6.261 1.00 95.50 168 TYR A O 1
ATOM 1317 N N . ILE A 1 169 ? -0.088 -3.244 -8.045 1.00 93.56 169 ILE A N 1
ATOM 1318 C CA . ILE A 1 169 ? 1.189 -3.226 -7.324 1.00 93.56 169 ILE A CA 1
ATOM 1319 C C . ILE A 1 169 ? 2.297 -2.646 -8.205 1.00 93.56 169 ILE A C 1
ATOM 1321 O O . ILE A 1 169 ? 2.244 -2.741 -9.435 1.00 93.56 169 ILE A O 1
ATOM 1325 N N . ILE A 1 170 ? 3.303 -2.044 -7.574 1.00 92.56 170 ILE A N 1
ATOM 1326 C CA . ILE A 1 170 ? 4.484 -1.512 -8.254 1.00 92.56 170 ILE A CA 1
ATOM 1327 C C . ILE A 1 170 ? 5.590 -2.571 -8.279 1.00 92.56 170 ILE A C 1
ATOM 1329 O O . ILE A 1 170 ? 5.941 -3.140 -7.247 1.00 92.56 170 ILE A O 1
ATOM 1333 N N . GLY A 1 171 ? 6.155 -2.810 -9.462 1.00 92.31 171 GLY A N 1
ATOM 1334 C CA . GLY A 1 171 ? 7.419 -3.527 -9.635 1.00 92.31 171 GLY A CA 1
ATOM 1335 C C . GLY A 1 171 ? 8.530 -2.560 -10.039 1.00 92.31 171 GLY A C 1
ATOM 1336 O O . GLY A 1 171 ? 8.287 -1.645 -10.825 1.00 92.31 171 GLY A O 1
ATOM 1337 N N . CYS A 1 172 ? 9.738 -2.767 -9.520 1.00 89.94 172 CYS A N 1
ATOM 1338 C CA . CYS A 1 172 ? 10.890 -1.895 -9.742 1.00 89.94 172 CYS A CA 1
ATOM 1339 C C . CYS A 1 172 ? 12.010 -2.645 -10.474 1.00 89.94 172 CYS A C 1
ATOM 1341 O O . CYS A 1 172 ? 12.406 -3.726 -10.041 1.00 89.94 172 CYS A O 1
ATOM 1343 N N . ASP A 1 173 ? 12.564 -2.059 -11.531 1.00 89.62 173 ASP A N 1
ATOM 1344 C CA . ASP A 1 173 ? 13.909 -2.397 -11.999 1.00 89.62 173 ASP A CA 1
ATOM 1345 C C . ASP A 1 173 ? 14.902 -1.490 -11.269 1.00 89.62 173 ASP A C 1
ATOM 1347 O O . ASP A 1 173 ? 15.071 -0.312 -11.593 1.00 89.62 173 ASP A O 1
ATOM 1351 N N . CYS A 1 174 ? 15.480 -2.035 -10.202 1.00 85.38 174 CYS A N 1
ATOM 1352 C CA . CYS A 1 174 ? 16.206 -1.265 -9.203 1.00 85.38 174 CYS A CA 1
ATOM 1353 C C . CYS A 1 174 ? 17.651 -1.729 -8.980 1.00 85.38 174 CYS A C 1
ATOM 1355 O O . CYS A 1 174 ? 18.279 -1.387 -7.972 1.00 85.38 174 CYS A O 1
ATOM 1357 N N . ALA A 1 175 ? 18.179 -2.517 -9.917 1.00 86.00 175 ALA A N 1
ATOM 1358 C CA . ALA A 1 175 ? 19.578 -2.905 -9.921 1.00 86.00 175 ALA A CA 1
ATOM 1359 C C . ALA A 1 175 ? 20.407 -1.870 -10.682 1.00 86.00 175 ALA A C 1
ATOM 1361 O O . ALA A 1 175 ? 20.059 -1.462 -11.788 1.00 86.00 175 ALA A O 1
ATOM 1362 N N . TYR A 1 176 ? 21.550 -1.485 -10.124 1.00 81.69 176 TYR A N 1
ATOM 1363 C CA . TYR A 1 176 ? 22.507 -0.634 -10.822 1.00 81.69 176 TYR A CA 1
ATOM 1364 C C . TYR A 1 176 ? 23.929 -1.155 -10.640 1.00 81.69 176 TYR A C 1
ATOM 1366 O O . TYR A 1 176 ? 24.263 -1.803 -9.644 1.00 81.69 176 TYR A O 1
ATOM 1374 N N . GLN A 1 177 ? 24.754 -0.907 -11.655 1.00 83.75 177 GLN A N 1
ATOM 1375 C CA . GLN A 1 177 ? 26.137 -1.352 -11.680 1.00 83.75 177 GLN A CA 1
ATOM 1376 C C . GLN A 1 177 ? 27.065 -0.227 -11.215 1.00 83.75 177 GLN A C 1
ATOM 1378 O O . GLN A 1 177 ? 27.046 0.872 -11.770 1.00 83.75 177 GLN A O 1
ATOM 1383 N N . GLU A 1 178 ? 27.896 -0.530 -10.225 1.00 81.69 178 GLU A N 1
ATOM 1384 C CA . GLU A 1 178 ? 28.929 0.352 -9.687 1.00 81.69 178 GLU A CA 1
ATOM 1385 C C . GLU A 1 178 ? 30.131 0.463 -10.647 1.00 81.69 178 GLU A C 1
ATOM 1387 O O . GLU A 1 178 ? 30.343 -0.380 -11.526 1.00 81.69 178 GLU A O 1
ATOM 1392 N N . GLU A 1 179 ? 30.985 1.479 -10.463 1.00 81.62 179 GLU A N 1
ATOM 1393 C CA . GLU A 1 179 ? 32.173 1.694 -11.315 1.00 81.62 179 GLU A CA 1
ATOM 1394 C C . GLU A 1 179 ? 33.152 0.504 -11.326 1.00 81.62 179 GLU A C 1
ATOM 1396 O O . GLU A 1 179 ? 33.876 0.285 -12.306 1.00 81.62 179 GLU A O 1
ATOM 1401 N N . ASP A 1 180 ? 33.192 -0.272 -10.239 1.00 81.38 180 ASP A N 1
ATOM 1402 C CA . ASP A 1 180 ? 34.039 -1.459 -10.112 1.00 81.38 180 ASP A CA 1
ATOM 1403 C C . ASP A 1 180 ? 33.454 -2.710 -10.799 1.00 81.38 180 ASP A C 1
ATOM 1405 O O . ASP A 1 180 ? 34.150 -3.722 -10.927 1.00 81.38 180 ASP A O 1
ATOM 1409 N N . GLY A 1 181 ? 32.226 -2.616 -11.322 1.00 79.31 181 GLY A N 1
ATOM 1410 C CA . GLY A 1 181 ? 31.504 -3.680 -12.013 1.00 79.31 181 GLY A CA 1
ATOM 1411 C C . GLY A 1 181 ? 30.611 -4.535 -11.113 1.00 79.31 181 GLY A C 1
ATOM 1412 O O . GLY A 1 181 ? 29.945 -5.431 -11.640 1.00 79.31 181 GLY A O 1
ATOM 1413 N N . SER A 1 182 ? 30.584 -4.278 -9.801 1.00 82.50 182 SER A N 1
ATOM 1414 C CA . SER A 1 182 ? 29.642 -4.906 -8.869 1.00 82.50 182 SER A CA 1
ATOM 1415 C C . SER A 1 182 ? 28.223 -4.355 -9.039 1.00 82.50 182 SER A C 1
ATOM 1417 O O . SER A 1 182 ? 28.022 -3.299 -9.636 1.00 82.50 182 SER A O 1
ATOM 1419 N N . TRP A 1 183 ? 27.231 -5.104 -8.558 1.00 84.31 183 TRP A N 1
ATOM 1420 C CA . TRP A 1 183 ? 25.825 -4.710 -8.614 1.00 84.31 183 TRP A CA 1
ATOM 1421 C C . TRP A 1 183 ? 25.289 -4.438 -7.221 1.00 84.31 183 TRP A C 1
ATOM 1423 O O . TRP A 1 183 ? 25.523 -5.224 -6.300 1.00 84.31 183 TRP A O 1
ATOM 1433 N N . THR A 1 184 ? 24.505 -3.374 -7.120 1.00 80.00 184 THR A N 1
ATOM 1434 C CA . THR A 1 184 ? 23.755 -3.027 -5.922 1.00 80.00 184 THR A CA 1
ATOM 1435 C C . THR A 1 184 ? 22.272 -2.977 -6.276 1.00 80.00 184 THR A C 1
ATOM 1437 O O . THR A 1 184 ? 21.879 -2.449 -7.318 1.00 80.00 184 THR A O 1
ATOM 1440 N N . GLU A 1 185 ? 21.446 -3.549 -5.405 1.00 79.81 185 GLU A N 1
ATOM 1441 C CA . GLU A 1 185 ? 19.995 -3.374 -5.429 1.00 79.81 185 GLU A CA 1
ATOM 1442 C C . GLU A 1 185 ? 19.623 -2.305 -4.406 1.00 79.81 185 GLU A C 1
ATOM 1444 O O . GLU A 1 185 ? 20.127 -2.313 -3.280 1.00 79.81 185 GLU A O 1
ATOM 1449 N N . MET A 1 186 ? 18.697 -1.424 -4.765 1.00 73.94 186 MET A N 1
ATOM 1450 C CA . MET A 1 186 ? 18.068 -0.528 -3.803 1.00 73.94 186 MET A CA 1
ATOM 1451 C C . MET A 1 186 ? 16.559 -0.591 -3.963 1.00 73.94 186 MET A C 1
ATOM 1453 O O . MET A 1 186 ? 16.021 -0.417 -5.049 1.00 73.94 186 MET A O 1
ATOM 1457 N N . SER A 1 187 ? 15.852 -0.863 -2.880 1.00 71.31 187 SER A N 1
ATOM 1458 C CA . SER A 1 187 ? 14.403 -1.015 -2.919 1.00 71.31 187 SER A CA 1
ATOM 1459 C C . SER A 1 187 ? 13.714 0.295 -3.313 1.00 71.31 187 SER A C 1
ATOM 1461 O O . SER A 1 187 ? 14.142 1.367 -2.891 1.00 71.31 187 SER A O 1
ATOM 1463 N N . ARG A 1 188 ? 12.618 0.210 -4.080 1.00 74.94 188 ARG A N 1
ATOM 1464 C CA . ARG A 1 188 ? 11.723 1.339 -4.423 1.00 74.94 188 ARG A CA 1
ATOM 1465 C C . ARG A 1 188 ? 12.384 2.503 -5.189 1.00 74.94 188 ARG A C 1
ATOM 1467 O O . ARG A 1 188 ? 11.926 3.639 -5.095 1.00 74.94 188 ARG A O 1
ATOM 1474 N N . ILE A 1 189 ? 13.450 2.233 -5.942 1.00 77.44 189 ILE A N 1
ATOM 1475 C CA . ILE A 1 189 ? 14.075 3.200 -6.860 1.00 77.44 189 ILE A CA 1
ATOM 1476 C C . ILE A 1 189 ? 14.216 2.614 -8.270 1.00 77.44 189 ILE A C 1
ATOM 1478 O O . ILE A 1 189 ? 13.825 1.474 -8.516 1.00 77.44 189 ILE A O 1
ATOM 1482 N N . GLY A 1 190 ? 14.815 3.385 -9.180 1.00 84.31 190 GLY A N 1
ATOM 1483 C CA . GLY A 1 190 ? 15.016 2.984 -10.567 1.00 84.31 190 GLY A CA 1
ATOM 1484 C C . GLY A 1 190 ? 13.738 3.122 -11.385 1.00 84.31 190 GLY A C 1
ATOM 1485 O O . GLY A 1 190 ? 12.883 3.963 -11.087 1.00 84.31 190 GLY A O 1
ATOM 1486 N N . ASP A 1 191 ? 13.616 2.319 -12.435 1.00 89.62 191 ASP A N 1
ATOM 1487 C CA . ASP A 1 191 ? 12.428 2.328 -13.283 1.00 89.62 191 ASP A CA 1
ATOM 1488 C C . ASP A 1 191 ? 11.288 1.591 -12.571 1.00 89.62 191 ASP A C 1
ATOM 1490 O O . ASP A 1 191 ? 11.416 0.430 -12.183 1.00 89.62 191 ASP A O 1
ATOM 1494 N N . GLN A 1 192 ? 10.155 2.267 -12.392 1.00 92.00 192 GLN A N 1
ATOM 1495 C CA . GLN A 1 192 ? 8.998 1.733 -11.678 1.00 92.00 192 GLN A CA 1
ATOM 1496 C C . GLN A 1 192 ? 7.836 1.517 -12.637 1.00 92.00 192 GLN A C 1
ATOM 1498 O O . GLN A 1 192 ? 7.531 2.365 -13.478 1.00 92.00 192 GLN A O 1
ATOM 1503 N N . TYR A 1 193 ? 7.165 0.380 -12.485 1.00 94.38 193 TYR A N 1
ATOM 1504 C CA . TYR A 1 193 ? 6.119 -0.100 -13.381 1.00 94.38 193 TYR A CA 1
ATOM 1505 C C . TYR A 1 193 ? 4.871 -0.464 -12.586 1.00 94.38 193 TYR A C 1
ATOM 1507 O O . TYR A 1 193 ? 4.956 -1.159 -11.573 1.00 94.38 193 TYR A O 1
ATOM 1515 N N . LEU A 1 194 ? 3.701 -0.041 -13.069 1.00 96.19 194 LEU A N 1
ATOM 1516 C CA . LEU A 1 194 ? 2.425 -0.460 -12.491 1.00 96.19 194 LEU A CA 1
ATOM 1517 C C . LEU A 1 194 ? 1.975 -1.781 -13.115 1.00 96.19 194 LEU A C 1
ATOM 1519 O O . LEU A 1 194 ? 1.816 -1.884 -14.336 1.00 96.19 194 LEU A O 1
ATOM 1523 N N . TYR A 1 195 ? 1.695 -2.761 -12.263 1.00 96.69 195 TYR A N 1
ATOM 1524 C CA . TYR A 1 195 ? 1.114 -4.041 -12.639 1.00 96.69 195 TYR A CA 1
ATOM 1525 C C . TYR A 1 195 ? -0.316 -4.159 -12.119 1.00 96.69 195 TYR A C 1
ATOM 1527 O O . TYR A 1 195 ? -0.607 -3.762 -10.995 1.00 96.69 195 TYR A O 1
ATOM 1535 N N . ALA A 1 196 ? -1.190 -4.745 -12.935 1.00 97.50 196 ALA A N 1
ATOM 1536 C CA . ALA A 1 196 ? -2.466 -5.305 -12.511 1.00 97.50 196 ALA A CA 1
ATOM 1537 C C . ALA A 1 196 ? -2.416 -6.828 -12.645 1.00 97.50 196 ALA A C 1
ATOM 1539 O O . ALA A 1 196 ? -2.063 -7.342 -13.708 1.00 97.50 196 ALA A O 1
ATOM 1540 N N . ILE A 1 197 ? -2.786 -7.538 -11.584 1.00 97.44 197 ILE A N 1
ATOM 1541 C CA . ILE A 1 197 ? -2.839 -8.999 -11.529 1.00 97.44 197 ILE A CA 1
ATOM 1542 C C . ILE A 1 197 ? -4.266 -9.395 -11.166 1.00 97.44 197 ILE A C 1
ATOM 1544 O O . ILE A 1 197 ? -4.746 -9.070 -10.079 1.00 97.44 197 ILE A O 1
ATOM 1548 N N . ASN A 1 198 ? -4.958 -10.089 -12.065 1.00 97.12 198 ASN A N 1
ATOM 1549 C CA . ASN A 1 198 ? -6.276 -10.631 -11.760 1.00 97.12 198 ASN A CA 1
ATOM 1550 C C . ASN A 1 198 ? -6.129 -11.848 -10.834 1.00 97.12 198 ASN A C 1
ATOM 1552 O O . ASN A 1 198 ? -5.497 -12.840 -11.193 1.00 97.12 198 ASN A O 1
ATOM 1556 N N . LEU A 1 199 ? -6.715 -11.777 -9.641 1.00 94.94 199 LEU A N 1
ATOM 1557 C CA . LEU A 1 199 ? -6.570 -12.796 -8.600 1.00 94.94 199 LEU A CA 1
ATOM 1558 C C . LEU A 1 199 ? -7.390 -14.069 -8.874 1.00 94.94 199 LEU A C 1
ATOM 1560 O O . LEU A 1 199 ? -7.099 -15.104 -8.277 1.00 94.94 199 LEU A O 1
ATOM 1564 N N . ASP A 1 200 ? -8.357 -14.020 -9.798 1.00 94.06 200 ASP A N 1
ATOM 1565 C CA . ASP A 1 200 ? -9.161 -15.178 -10.207 1.00 94.06 200 ASP A CA 1
ATOM 1566 C C . ASP A 1 200 ? -8.557 -15.916 -11.418 1.00 94.06 200 ASP A C 1
ATOM 1568 O O . ASP A 1 200 ? -8.690 -17.137 -11.523 1.00 94.06 200 ASP A O 1
ATOM 1572 N N . THR A 1 201 ? -7.919 -15.200 -12.353 1.00 95.88 201 THR A N 1
ATOM 1573 C CA . THR A 1 201 ? -7.413 -15.768 -13.621 1.00 95.88 201 THR A CA 1
ATOM 1574 C C . THR A 1 201 ? -5.893 -15.850 -13.719 1.00 95.88 201 THR A C 1
ATOM 1576 O O . THR A 1 201 ? -5.396 -16.530 -14.616 1.00 95.88 201 THR A O 1
ATOM 1579 N N . ALA A 1 202 ? -5.163 -15.184 -12.818 1.00 96.12 202 ALA A N 1
ATOM 1580 C CA . ALA A 1 202 ? -3.716 -14.959 -12.889 1.00 96.12 202 ALA A CA 1
ATOM 1581 C C . ALA A 1 202 ? -3.257 -14.149 -14.121 1.00 96.12 202 ALA A C 1
ATOM 1583 O O . ALA A 1 202 ? -2.066 -14.116 -14.435 1.00 96.12 202 ALA A O 1
ATOM 1584 N N . ASP A 1 203 ? -4.178 -13.470 -14.817 1.00 97.81 203 ASP A N 1
ATOM 1585 C CA . ASP A 1 203 ? -3.823 -12.588 -15.928 1.00 97.81 203 ASP A CA 1
ATOM 1586 C C . ASP A 1 203 ? -3.055 -11.366 -15.412 1.00 97.81 203 ASP A C 1
ATOM 1588 O O . ASP A 1 203 ? -3.502 -10.675 -14.493 1.00 97.81 203 ASP A O 1
ATOM 1592 N N . VAL A 1 204 ? -1.913 -11.079 -16.040 1.00 98.06 204 VAL A N 1
ATOM 1593 C CA . VAL A 1 204 ? -1.050 -9.944 -15.693 1.00 98.06 204 VAL A CA 1
ATOM 1594 C C . VAL A 1 204 ? -1.074 -8.912 -16.802 1.00 98.06 204 VAL A C 1
ATOM 1596 O O . VAL A 1 204 ? -0.861 -9.221 -17.976 1.00 98.06 204 VAL A O 1
ATOM 1599 N N . LYS A 1 205 ? -1.256 -7.656 -16.408 1.00 97.94 205 LYS A N 1
ATOM 1600 C CA . LYS A 1 205 ? -1.097 -6.491 -17.266 1.00 97.94 205 LYS A CA 1
ATOM 1601 C C . LYS A 1 205 ? -0.035 -5.566 -16.681 1.00 97.94 205 LYS A C 1
ATOM 1603 O O . LYS A 1 205 ? -0.125 -5.177 -15.524 1.00 97.94 205 LYS A O 1
ATOM 1608 N N . ASN A 1 206 ? 0.933 -5.178 -17.504 1.00 97.56 206 ASN A N 1
ATOM 1609 C CA . ASN A 1 206 ? 1.893 -4.116 -17.205 1.00 97.56 206 ASN A CA 1
ATOM 1610 C C . ASN A 1 206 ? 1.442 -2.832 -17.925 1.00 97.56 206 ASN A C 1
ATOM 1612 O O . ASN A 1 206 ? 1.228 -2.858 -19.139 1.00 97.56 206 ASN A O 1
ATOM 1616 N N . TYR A 1 207 ? 1.278 -1.729 -17.192 1.00 97.38 207 TYR A N 1
ATOM 1617 C CA . TYR A 1 207 ? 0.886 -0.429 -17.758 1.00 97.38 207 TYR A CA 1
ATOM 1618 C C . TYR A 1 207 ? 2.064 0.394 -18.291 1.00 97.38 207 TYR A C 1
ATOM 1620 O O . TYR A 1 207 ? 1.852 1.436 -18.910 1.00 97.38 207 TYR A O 1
ATOM 1628 N N . GLY A 1 208 ? 3.291 -0.085 -18.102 1.00 95.38 208 GLY A N 1
ATOM 1629 C CA . GLY A 1 208 ? 4.521 0.593 -18.480 1.00 95.38 208 GLY A CA 1
ATOM 1630 C C . GLY A 1 208 ? 5.116 1.419 -17.341 1.00 95.38 208 GLY A C 1
ATOM 1631 O O . GLY A 1 208 ? 4.691 1.327 -16.188 1.00 95.38 208 GLY A O 1
ATOM 1632 N N . LEU A 1 209 ? 6.140 2.194 -17.698 1.00 94.31 209 LEU A N 1
ATOM 1633 C CA . LEU A 1 209 ? 6.884 3.066 -16.792 1.00 94.31 209 LEU A CA 1
ATOM 1634 C C . LEU A 1 209 ? 5.961 4.154 -16.223 1.00 94.31 209 LEU A C 1
ATOM 1636 O O . LEU A 1 209 ? 5.304 4.865 -16.984 1.00 94.31 209 LEU A O 1
ATOM 1640 N N . ILE A 1 210 ? 5.919 4.291 -14.897 1.00 93.56 210 ILE A N 1
ATOM 1641 C CA . ILE A 1 210 ? 5.028 5.237 -14.201 1.00 93.56 210 ILE A CA 1
ATOM 1642 C C . ILE A 1 210 ? 5.754 6.471 -13.660 1.00 93.56 210 ILE A C 1
ATOM 1644 O O . ILE A 1 210 ? 5.163 7.556 -13.662 1.00 93.56 210 ILE A O 1
ATOM 1648 N N . ASN A 1 211 ? 7.037 6.350 -13.313 1.00 91.88 211 ASN A N 1
ATOM 1649 C CA . ASN A 1 211 ? 7.928 7.464 -12.978 1.00 91.88 211 ASN A CA 1
ATOM 1650 C C . ASN A 1 211 ? 8.677 7.985 -14.221 1.00 91.88 211 ASN A C 1
ATOM 1652 O O . ASN A 1 211 ? 9.899 8.044 -14.268 1.00 91.88 211 ASN A O 1
ATOM 1656 N N . ASP A 1 212 ? 7.928 8.376 -15.248 1.00 90.75 212 ASP A N 1
ATOM 1657 C CA . ASP A 1 212 ? 8.443 8.771 -16.571 1.00 90.75 212 ASP A CA 1
ATOM 1658 C C . ASP A 1 212 ? 8.938 10.232 -16.674 1.00 90.75 212 ASP A C 1
ATOM 1660 O O . ASP A 1 212 ? 9.248 10.706 -17.773 1.00 90.75 212 ASP A O 1
ATOM 1664 N N . ALA A 1 213 ? 8.992 10.968 -15.557 1.00 88.62 213 ALA A N 1
ATOM 1665 C CA . ALA A 1 213 ? 9.502 12.337 -15.577 1.00 88.62 213 ALA A CA 1
ATOM 1666 C C . ALA A 1 213 ? 11.030 12.335 -15.760 1.00 88.62 213 ALA A C 1
ATOM 1668 O O . ALA A 1 213 ? 11.696 11.367 -15.376 1.00 88.62 213 ALA A O 1
ATOM 1669 N N . PRO A 1 214 ? 11.615 13.414 -16.318 1.00 79.06 214 PRO A N 1
ATOM 1670 C CA . PRO A 1 214 ? 13.066 13.557 -16.381 1.00 79.06 214 PRO A CA 1
ATOM 1671 C C . PRO A 1 214 ? 13.677 13.319 -14.999 1.00 79.06 214 PRO A C 1
ATOM 1673 O O . PRO A 1 214 ? 13.116 13.795 -14.023 1.00 79.06 214 PRO A O 1
ATOM 1676 N N . THR A 1 215 ? 14.779 12.564 -14.938 1.00 81.81 215 THR A N 1
ATOM 1677 C CA . THR A 1 215 ? 15.549 12.225 -13.718 1.00 81.81 215 THR A CA 1
ATOM 1678 C C . THR A 1 215 ? 14.827 11.404 -12.640 1.00 81.81 215 THR A C 1
ATOM 1680 O O . THR A 1 215 ? 15.487 10.957 -11.705 1.00 81.81 215 THR A O 1
ATOM 1683 N N . ALA A 1 216 ? 13.529 11.113 -12.771 1.00 82.69 216 ALA A N 1
ATOM 1684 C CA . ALA A 1 216 ? 12.779 10.397 -11.737 1.00 82.69 216 ALA A CA 1
ATOM 1685 C C . ALA A 1 216 ? 13.322 8.982 -11.453 1.00 82.69 216 ALA A C 1
ATOM 1687 O O . ALA A 1 216 ? 13.236 8.518 -10.322 1.00 82.69 216 ALA A O 1
ATOM 1688 N N . SER A 1 217 ? 13.941 8.315 -12.431 1.00 74.44 217 SER A N 1
ATOM 1689 C CA . SER A 1 217 ? 14.639 7.037 -12.221 1.00 74.44 217 SER A CA 1
ATOM 1690 C C . SER A 1 217 ? 16.091 7.177 -11.732 1.00 74.44 217 SER A C 1
ATOM 1692 O O . SER A 1 217 ? 16.688 6.198 -11.292 1.00 74.44 217 SER A O 1
ATOM 1694 N N . TYR A 1 218 ? 16.658 8.390 -11.765 1.00 68.44 218 TYR A N 1
ATOM 1695 C CA . TYR A 1 218 ? 18.058 8.704 -11.434 1.00 68.44 218 TYR A CA 1
ATOM 1696 C C . TYR A 1 218 ? 18.264 9.255 -10.018 1.00 68.44 218 TYR A C 1
ATOM 1698 O O . TYR A 1 218 ? 19.398 9.538 -9.634 1.00 68.44 218 TYR A O 1
ATOM 1706 N N . ASN A 1 219 ? 17.198 9.429 -9.239 1.00 60.59 219 ASN A N 1
ATOM 1707 C CA . ASN A 1 219 ? 17.282 9.910 -7.861 1.00 60.59 219 ASN A CA 1
ATOM 1708 C C . ASN A 1 219 ? 17.866 8.813 -6.958 1.00 60.59 219 ASN A C 1
ATOM 1710 O O . ASN A 1 219 ? 17.151 8.067 -6.289 1.00 60.59 219 ASN A O 1
ATOM 1714 N N . TRP A 1 220 ? 19.190 8.693 -6.983 1.00 60.19 220 TRP A N 1
ATOM 1715 C CA . TRP A 1 220 ? 19.954 7.819 -6.106 1.00 60.19 220 TRP A CA 1
ATOM 1716 C C . TRP A 1 220 ? 19.932 8.328 -4.668 1.00 60.19 220 TRP A C 1
ATOM 1718 O O . TRP A 1 220 ? 19.818 9.525 -4.399 1.00 60.19 220 TRP A O 1
ATOM 1728 N N . THR A 1 221 ? 20.113 7.405 -3.730 1.00 52.94 221 THR A N 1
ATOM 1729 C CA . THR A 1 221 ? 20.329 7.746 -2.330 1.00 52.94 221 THR A CA 1
ATOM 1730 C C . THR A 1 221 ? 21.769 8.218 -2.124 1.00 52.94 221 THR A C 1
ATOM 1732 O O . THR A 1 221 ? 22.703 7.488 -2.460 1.00 52.94 221 THR A O 1
ATOM 1735 N N . LEU A 1 222 ? 21.975 9.378 -1.499 1.00 48.56 222 LEU A N 1
ATOM 1736 C CA . LEU A 1 222 ? 23.231 9.683 -0.809 1.00 48.56 222 LEU A CA 1
ATOM 1737 C C . LEU A 1 222 ? 23.003 9.394 0.684 1.00 48.56 222 LEU A C 1
ATOM 1739 O O . LEU A 1 222 ? 22.059 9.920 1.271 1.00 48.56 222 LEU A O 1
ATOM 1743 N N . ASN A 1 223 ? 23.822 8.532 1.294 1.00 49.50 223 ASN A N 1
ATOM 1744 C CA . ASN A 1 223 ? 23.725 8.144 2.714 1.00 49.50 223 ASN A CA 1
ATOM 1745 C C . ASN A 1 223 ? 22.373 7.526 3.152 1.00 49.50 223 ASN A C 1
ATOM 1747 O O . ASN A 1 223 ? 21.953 7.700 4.294 1.00 49.50 223 ASN A O 1
ATOM 1751 N N . GLY A 1 224 ? 21.697 6.778 2.270 1.00 48.09 224 GLY A N 1
ATOM 1752 C CA . GLY A 1 224 ? 20.508 5.989 2.629 1.00 48.09 224 GLY A CA 1
ATOM 1753 C C . GLY A 1 224 ? 19.168 6.738 2.632 1.00 48.09 224 GLY A C 1
ATOM 1754 O O . GLY A 1 224 ? 18.179 6.183 3.104 1.00 48.09 224 GLY A O 1
ATOM 1755 N N . ALA A 1 225 ? 19.101 7.965 2.105 1.00 49.84 225 ALA A N 1
ATOM 1756 C CA . ALA A 1 225 ? 17.846 8.709 1.979 1.00 49.84 225 ALA A CA 1
ATOM 1757 C C . ALA A 1 225 ? 17.188 8.517 0.595 1.00 49.84 225 ALA A C 1
ATOM 1759 O O . ALA A 1 225 ? 17.841 8.700 -0.430 1.00 49.84 225 ALA A O 1
ATOM 1760 N N . MET A 1 226 ? 15.905 8.127 0.579 1.00 59.44 226 MET A N 1
ATOM 1761 C CA . MET A 1 226 ? 15.115 7.743 -0.606 1.00 59.44 226 MET A CA 1
ATOM 1762 C C . MET A 1 226 ? 14.177 8.875 -1.050 1.00 59.44 226 MET A C 1
ATOM 1764 O O . MET A 1 226 ? 13.485 9.438 -0.200 1.00 59.44 226 MET A O 1
ATOM 1768 N N . PHE A 1 227 ? 14.114 9.186 -2.355 1.00 60.91 227 PHE A N 1
ATOM 1769 C CA . PHE A 1 227 ? 13.372 10.366 -2.838 1.00 60.91 227 PHE A CA 1
ATOM 1770 C C . PHE A 1 227 ? 12.612 10.228 -4.172 1.00 60.91 227 PHE A C 1
ATOM 1772 O O . PHE A 1 227 ? 12.177 11.236 -4.732 1.00 60.91 227 PHE A O 1
ATOM 1779 N N . ALA A 1 228 ? 12.460 9.020 -4.715 1.00 63.28 228 ALA A N 1
ATOM 1780 C CA . ALA A 1 228 ? 11.769 8.816 -5.994 1.00 63.28 228 ALA A CA 1
ATOM 1781 C C . ALA A 1 228 ? 10.846 7.604 -6.027 1.00 63.28 228 ALA A C 1
ATOM 1783 O O . ALA A 1 228 ? 10.505 7.110 -7.101 1.00 63.28 228 ALA A O 1
ATOM 1784 N N . ASP A 1 229 ? 10.431 7.133 -4.860 1.00 79.75 229 ASP A N 1
ATOM 1785 C CA . ASP A 1 229 ? 9.389 6.133 -4.763 1.00 79.75 229 ASP A CA 1
ATOM 1786 C C . ASP A 1 229 ? 8.088 6.666 -5.372 1.00 79.75 229 ASP A C 1
ATOM 1788 O O . ASP A 1 229 ? 7.665 7.798 -5.120 1.00 79.75 229 ASP A O 1
ATOM 1792 N N . VAL A 1 230 ? 7.469 5.844 -6.219 1.00 88.69 230 VAL A N 1
ATOM 1793 C CA . VAL A 1 230 ? 6.069 6.042 -6.567 1.00 88.69 230 VAL A CA 1
ATOM 1794 C C . VAL A 1 230 ? 5.238 5.497 -5.413 1.00 88.69 230 VAL A C 1
ATOM 1796 O O . VAL A 1 230 ? 5.391 4.345 -5.012 1.00 88.69 230 VAL A O 1
ATOM 1799 N N . GLU A 1 231 ? 4.357 6.339 -4.895 1.00 88.25 231 GLU A N 1
ATOM 1800 C CA . GLU A 1 231 ? 3.378 5.996 -3.869 1.00 88.25 231 GLU A CA 1
ATOM 1801 C C . GLU A 1 231 ? 2.057 5.641 -4.564 1.00 88.25 231 GLU A C 1
ATOM 1803 O O . GLU A 1 231 ? 1.573 6.408 -5.405 1.00 88.25 231 GLU A O 1
ATOM 1808 N N . LEU A 1 232 ? 1.470 4.488 -4.234 1.00 89.94 232 LEU A N 1
ATOM 1809 C CA . LEU A 1 232 ? 0.093 4.146 -4.595 1.00 89.94 232 LEU A CA 1
ATOM 1810 C C . LEU A 1 232 ? -0.806 4.664 -3.479 1.00 89.94 232 LEU A C 1
ATOM 1812 O O . LEU A 1 232 ? -0.887 4.055 -2.427 1.00 89.94 232 LEU A O 1
ATOM 1816 N N . THR A 1 233 ? -1.503 5.779 -3.681 1.00 88.06 233 THR A N 1
ATOM 1817 C CA . THR A 1 233 ? -2.197 6.446 -2.564 1.00 88.06 233 THR A CA 1
ATOM 1818 C C . THR A 1 233 ? -3.596 5.884 -2.286 1.00 88.06 233 THR A C 1
ATOM 1820 O O . THR A 1 233 ? -4.140 6.098 -1.205 1.00 88.06 233 THR A O 1
ATOM 1823 N N . GLY A 1 234 ? -4.186 5.157 -3.242 1.00 90.69 234 GLY A N 1
ATOM 1824 C CA . GLY A 1 234 ? -5.498 4.514 -3.112 1.00 90.69 234 GLY A CA 1
ATOM 1825 C C . GLY A 1 234 ? -6.427 4.796 -4.294 1.00 90.69 234 GLY A C 1
ATOM 1826 O O . GLY A 1 234 ? -6.018 5.369 -5.304 1.00 90.69 234 GLY A O 1
ATOM 1827 N N . ILE A 1 235 ? -7.689 4.377 -4.185 1.00 92.81 235 ILE A N 1
ATOM 1828 C CA . ILE A 1 235 ? -8.710 4.626 -5.212 1.00 92.81 235 ILE A CA 1
ATOM 1829 C C . ILE A 1 235 ? -9.723 5.644 -4.707 1.00 92.81 235 ILE A C 1
ATOM 1831 O O . ILE A 1 235 ? -10.262 5.507 -3.613 1.00 92.81 235 ILE A O 1
ATOM 1835 N N . TYR A 1 236 ? -10.027 6.620 -5.554 1.00 93.81 236 TYR A N 1
ATOM 1836 C CA . TYR A 1 236 ? -11.074 7.608 -5.337 1.00 93.81 236 TYR A CA 1
ATOM 1837 C C . TYR A 1 236 ? -11.832 7.825 -6.648 1.00 93.81 236 TYR A C 1
ATOM 1839 O O . TYR A 1 236 ? -11.222 7.881 -7.713 1.00 93.81 236 TYR A O 1
ATOM 1847 N N . GLN A 1 237 ? -13.166 7.875 -6.595 1.00 92.56 237 GLN A N 1
ATOM 1848 C CA . GLN A 1 237 ? -14.034 8.061 -7.772 1.00 92.56 237 GLN A CA 1
ATOM 1849 C C . GLN A 1 237 ? -13.641 7.192 -8.984 1.00 92.56 237 GLN A C 1
ATOM 1851 O O . GLN A 1 237 ? -13.539 7.667 -10.114 1.00 92.56 237 GLN A O 1
ATOM 1856 N N . ASN A 1 238 ? -13.415 5.897 -8.735 1.00 92.00 238 ASN A N 1
ATOM 1857 C CA . ASN A 1 238 ? -13.061 4.901 -9.752 1.00 92.00 238 ASN A CA 1
ATOM 1858 C C . ASN A 1 238 ? -11.723 5.161 -10.485 1.00 92.00 238 ASN A C 1
ATOM 1860 O O . ASN A 1 238 ? -11.490 4.685 -11.599 1.00 92.00 238 ASN A O 1
ATOM 1864 N N . LYS A 1 239 ? -10.821 5.913 -9.852 1.00 95.44 239 LYS A N 1
ATOM 1865 C CA . LYS A 1 239 ? -9.457 6.160 -10.320 1.00 95.44 239 LYS A CA 1
ATOM 1866 C C . LYS A 1 239 ? -8.468 5.718 -9.244 1.00 95.44 239 LYS A C 1
ATOM 1868 O O . LYS A 1 239 ? -8.600 6.116 -8.092 1.00 95.44 239 LYS A O 1
ATOM 1873 N N . LEU A 1 240 ? -7.484 4.900 -9.614 1.00 95.62 240 LEU A N 1
ATOM 1874 C CA . LEU A 1 240 ? -6.348 4.551 -8.756 1.00 95.62 240 LEU A CA 1
ATOM 1875 C C . LEU A 1 240 ? -5.299 5.656 -8.866 1.00 95.62 240 LEU A C 1
ATOM 1877 O O . LEU A 1 240 ? -4.777 5.882 -9.955 1.00 95.62 240 LEU A O 1
ATOM 1881 N N . TYR A 1 241 ? -4.986 6.331 -7.767 1.00 95.62 241 TYR A N 1
ATOM 1882 C CA . TYR A 1 241 ? -4.039 7.442 -7.744 1.00 95.62 241 TYR A CA 1
ATOM 1883 C C . TYR A 1 241 ? -2.634 6.982 -7.387 1.00 95.62 241 TYR A C 1
ATOM 1885 O O . TYR A 1 241 ? -2.439 6.107 -6.541 1.00 95.62 241 TYR A O 1
ATOM 1893 N N . LEU A 1 242 ? -1.662 7.609 -8.044 1.00 94.12 242 LEU A N 1
ATOM 1894 C CA . LEU A 1 242 ? -0.248 7.416 -7.783 1.00 94.12 242 LEU A CA 1
ATOM 1895 C C . LEU A 1 242 ? 0.498 8.742 -7.877 1.00 94.12 242 LEU A C 1
ATOM 1897 O O . LEU A 1 242 ? 0.205 9.574 -8.743 1.00 94.12 242 LEU A O 1
ATOM 1901 N N . SER A 1 243 ? 1.485 8.931 -7.010 1.00 92.06 243 SER A N 1
ATOM 1902 C CA . SER A 1 243 ? 2.286 10.151 -6.999 1.00 92.06 243 SER A CA 1
ATOM 1903 C C . SER A 1 243 ? 3.765 9.857 -6.806 1.00 92.06 243 SER A C 1
ATOM 1905 O O . SER A 1 243 ? 4.134 8.837 -6.239 1.00 92.06 243 SER A O 1
ATOM 1907 N N . TYR A 1 244 ? 4.617 10.734 -7.326 1.00 89.44 244 TYR A N 1
ATOM 1908 C CA . TYR A 1 244 ? 6.065 10.659 -7.135 1.00 89.44 244 TYR A CA 1
ATOM 1909 C C . TYR A 1 24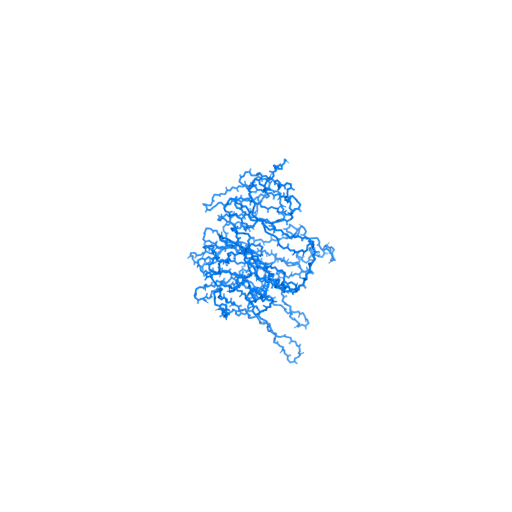4 ? 6.681 12.050 -7.223 1.00 89.44 244 TYR A C 1
ATOM 1911 O O . TYR A 1 244 ? 6.021 13.027 -7.603 1.00 89.44 244 TYR A O 1
ATOM 1919 N N . ARG A 1 245 ? 7.958 12.153 -6.854 1.00 86.69 245 ARG A N 1
ATOM 1920 C CA . ARG A 1 245 ? 8.710 13.409 -6.864 1.00 86.69 245 ARG A CA 1
ATOM 1921 C C . ARG A 1 245 ? 9.980 13.279 -7.693 1.00 86.69 245 ARG A C 1
ATOM 1923 O O . ARG A 1 245 ? 10.547 12.196 -7.807 1.00 86.69 245 ARG A O 1
ATOM 1930 N N . TYR A 1 246 ? 10.416 14.386 -8.282 1.00 86.56 246 TYR A N 1
ATOM 1931 C CA . TYR A 1 246 ? 11.695 14.469 -8.986 1.00 86.56 246 TYR A CA 1
ATOM 1932 C C . TYR A 1 246 ? 12.293 15.879 -8.899 1.00 86.56 246 TYR A C 1
ATOM 1934 O O . TYR A 1 246 ? 11.617 16.813 -8.472 1.00 86.56 246 TYR A O 1
ATOM 1942 N N . VAL A 1 247 ? 13.556 16.033 -9.294 1.00 85.94 247 VAL A N 1
ATOM 1943 C CA . VAL A 1 247 ? 14.258 17.325 -9.402 1.00 85.94 247 VAL A CA 1
ATOM 1944 C C . VAL A 1 247 ? 14.778 17.506 -10.820 1.00 85.94 247 VAL A C 1
ATOM 1946 O O . VAL A 1 247 ? 15.123 16.529 -11.475 1.00 85.94 247 VAL A O 1
ATOM 1949 N N . ASP A 1 248 ? 14.881 18.735 -11.318 1.00 87.38 248 ASP A N 1
ATOM 1950 C CA . ASP A 1 248 ? 15.451 18.940 -12.657 1.00 87.38 248 ASP A CA 1
ATOM 1951 C C . ASP A 1 248 ? 16.952 18.588 -12.706 1.00 87.38 248 ASP A C 1
ATOM 1953 O O . ASP A 1 248 ? 17.420 18.044 -13.709 1.00 87.38 248 ASP A O 1
ATOM 1957 N N . ASP A 1 249 ? 17.694 18.862 -11.624 1.00 86.25 249 ASP A N 1
ATOM 1958 C CA . ASP A 1 249 ? 19.115 18.534 -11.471 1.00 86.25 249 ASP A CA 1
ATOM 1959 C C . ASP A 1 249 ? 19.344 17.663 -10.218 1.00 86.25 249 ASP A C 1
ATOM 1961 O O . ASP A 1 249 ? 19.168 18.143 -9.097 1.00 86.25 249 ASP A O 1
ATOM 1965 N N . PRO A 1 250 ? 19.782 16.395 -10.360 1.00 79.81 250 PRO A N 1
ATOM 1966 C CA . PRO A 1 250 ? 20.122 15.540 -9.222 1.00 79.81 250 PRO A CA 1
ATOM 1967 C C . PRO A 1 250 ? 21.196 16.129 -8.291 1.00 79.81 250 PRO A C 1
ATOM 1969 O O . PRO A 1 250 ? 21.275 15.732 -7.127 1.00 79.81 250 PRO A O 1
ATOM 1972 N N . ASN A 1 251 ? 22.008 17.088 -8.762 1.00 81.25 251 ASN A N 1
ATOM 1973 C CA . ASN A 1 251 ? 22.969 17.789 -7.909 1.00 81.25 251 ASN A CA 1
ATOM 1974 C C . ASN A 1 251 ? 22.297 18.605 -6.799 1.00 81.25 251 ASN A C 1
ATOM 1976 O O . ASN A 1 251 ? 22.911 18.767 -5.752 1.00 81.25 251 ASN A O 1
ATOM 1980 N N . ASP A 1 252 ? 21.045 19.047 -6.966 1.00 82.75 252 ASP A N 1
ATOM 1981 C CA . ASP A 1 252 ? 20.318 19.772 -5.913 1.00 82.75 252 ASP A CA 1
ATOM 1982 C C . ASP A 1 252 ? 20.138 18.902 -4.657 1.00 82.75 252 ASP A C 1
ATOM 1984 O O . ASP A 1 252 ? 20.252 19.383 -3.527 1.00 82.75 252 ASP A O 1
ATOM 1988 N N . ILE A 1 253 ? 19.914 17.595 -4.845 1.00 78.75 253 ILE A N 1
ATOM 1989 C CA . ILE A 1 253 ? 19.842 16.627 -3.744 1.00 78.75 253 ILE A CA 1
ATOM 1990 C C . ILE A 1 253 ? 21.233 16.464 -3.128 1.00 78.75 253 ILE A C 1
ATOM 1992 O O . ILE A 1 253 ? 21.382 16.572 -1.914 1.00 78.75 253 ILE A O 1
ATOM 1996 N N . ILE A 1 254 ? 22.258 16.233 -3.956 1.00 76.56 254 ILE A N 1
ATOM 1997 C CA . ILE A 1 254 ? 23.644 16.006 -3.512 1.00 76.56 254 ILE A CA 1
ATOM 1998 C C . ILE A 1 254 ? 24.167 17.191 -2.695 1.00 76.56 254 ILE A C 1
ATOM 2000 O O . ILE A 1 254 ? 24.751 16.995 -1.627 1.00 76.56 254 ILE A O 1
ATOM 2004 N N . ASP A 1 255 ? 23.954 18.411 -3.179 1.00 80.19 255 ASP A N 1
ATOM 2005 C CA . ASP A 1 255 ? 24.362 19.637 -2.504 1.00 80.19 255 ASP A CA 1
ATOM 2006 C C . ASP A 1 255 ? 23.673 19.756 -1.144 1.00 80.19 255 ASP A C 1
ATOM 2008 O O . ASP A 1 255 ? 24.356 20.018 -0.153 1.00 80.19 255 ASP A O 1
ATOM 2012 N N . TYR A 1 256 ? 22.365 19.476 -1.068 1.00 79.06 256 TYR A N 1
ATOM 2013 C CA . TYR A 1 256 ? 21.632 19.454 0.197 1.00 79.06 256 TYR A CA 1
ATOM 2014 C C . TYR A 1 256 ? 22.225 18.433 1.181 1.00 79.06 256 TYR A C 1
ATOM 2016 O O . TYR A 1 256 ? 22.578 18.815 2.300 1.00 79.06 256 TYR A O 1
ATOM 2024 N N . VAL A 1 257 ? 22.436 17.173 0.771 1.00 74.19 257 VAL A N 1
ATOM 2025 C CA . VAL A 1 257 ? 23.014 16.148 1.666 1.00 74.19 257 VAL A CA 1
ATOM 2026 C C . VAL A 1 257 ? 24.406 16.554 2.161 1.00 74.19 257 VAL A C 1
ATOM 2028 O O . VAL A 1 257 ? 24.739 16.347 3.326 1.00 74.19 257 VAL A O 1
ATOM 2031 N N . ASN A 1 258 ? 25.210 17.184 1.302 1.00 75.38 258 ASN A N 1
ATOM 2032 C CA . ASN A 1 258 ? 26.558 17.637 1.644 1.00 75.38 258 ASN A CA 1
ATOM 2033 C C . ASN A 1 258 ? 26.594 18.882 2.549 1.00 75.38 258 ASN A C 1
ATOM 2035 O O . ASN A 1 258 ? 27.670 19.244 3.030 1.00 75.38 258 ASN A O 1
ATOM 2039 N N . THR A 1 259 ? 25.460 19.552 2.787 1.00 75.94 259 THR A N 1
ATOM 2040 C CA . THR A 1 259 ? 25.385 20.664 3.751 1.00 75.94 259 THR A CA 1
ATOM 2041 C C . THR A 1 259 ? 25.223 20.208 5.205 1.00 75.94 259 THR A C 1
ATOM 2043 O O . THR A 1 259 ? 25.546 20.978 6.114 1.00 75.94 259 THR A O 1
ATOM 2046 N N . GLY A 1 260 ? 24.754 18.975 5.428 1.00 68.69 260 GLY A N 1
ATOM 2047 C CA . GLY A 1 260 ? 24.504 18.398 6.751 1.00 68.69 260 GLY A CA 1
ATOM 2048 C C . GLY A 1 260 ? 25.721 17.716 7.386 1.00 68.69 260 GLY A C 1
ATOM 2049 O O . GLY A 1 260 ? 26.771 17.550 6.765 1.00 68.69 260 GLY A O 1
ATOM 2050 N N . ASP A 1 261 ? 25.579 17.304 8.649 1.00 68.88 261 ASP A N 1
ATOM 2051 C CA . ASP A 1 261 ? 26.539 16.400 9.292 1.00 68.88 261 ASP A CA 1
ATOM 2052 C C . ASP A 1 261 ? 26.431 15.009 8.634 1.00 68.88 261 ASP A C 1
ATOM 2054 O O . ASP A 1 261 ? 25.368 14.391 8.720 1.00 68.88 261 ASP A O 1
ATOM 2058 N N . PRO A 1 262 ? 27.485 14.490 7.976 1.00 65.56 262 PRO A N 1
ATOM 2059 C CA . PRO A 1 262 ? 27.430 13.198 7.296 1.00 65.56 262 PRO A CA 1
ATOM 2060 C C . PRO A 1 262 ? 27.206 12.015 8.249 1.00 65.56 262 PRO A C 1
ATOM 2062 O O . PRO A 1 262 ? 26.719 10.978 7.803 1.00 65.56 262 PRO A O 1
ATOM 2065 N N . ASP A 1 263 ? 27.523 12.161 9.541 1.00 66.75 263 ASP A N 1
ATOM 2066 C CA . ASP A 1 263 ? 27.314 11.118 10.553 1.00 66.75 263 ASP A CA 1
ATOM 2067 C C . ASP A 1 263 ? 25.899 11.170 11.168 1.00 66.75 263 ASP A C 1
ATOM 2069 O O . ASP A 1 263 ? 25.463 10.216 11.817 1.00 66.75 263 ASP A O 1
ATOM 2073 N N . SER A 1 264 ? 25.174 12.278 10.978 1.00 65.44 264 SER A N 1
ATOM 2074 C CA . SER A 1 264 ? 23.818 12.494 11.496 1.00 65.44 264 SER A CA 1
ATOM 2075 C C . SER A 1 264 ? 23.057 13.511 10.631 1.00 65.44 264 SER A C 1
ATOM 2077 O O . SER A 1 264 ? 22.784 14.625 11.093 1.00 65.44 264 SER A O 1
ATOM 2079 N N . PRO A 1 265 ? 22.711 13.159 9.382 1.00 63.94 265 PRO A N 1
ATOM 2080 C CA . PRO A 1 265 ? 22.024 14.083 8.491 1.00 63.94 265 PRO A CA 1
ATOM 2081 C C . PRO A 1 265 ? 20.646 14.460 9.061 1.00 63.94 265 PRO A C 1
ATOM 2083 O O . PRO A 1 265 ? 19.833 13.591 9.381 1.00 63.94 265 PRO A O 1
ATOM 2086 N N . ASP A 1 266 ? 20.402 15.764 9.221 1.00 66.25 266 ASP A N 1
ATOM 2087 C CA . ASP A 1 266 ? 19.094 16.313 9.583 1.00 66.25 266 ASP A CA 1
ATOM 2088 C C . ASP A 1 266 ? 18.283 16.508 8.301 1.00 66.25 266 ASP A C 1
ATOM 2090 O O . ASP A 1 266 ? 18.618 17.344 7.469 1.00 66.25 266 ASP A O 1
ATOM 2094 N N . TRP A 1 267 ? 17.241 15.697 8.136 1.00 68.19 267 TRP A N 1
ATOM 2095 C CA . TRP A 1 267 ? 16.375 15.696 6.954 1.00 68.19 267 TRP A CA 1
ATOM 2096 C C . TRP A 1 267 ? 15.068 16.457 7.171 1.00 68.19 267 TRP A C 1
ATOM 2098 O O . TRP A 1 267 ? 14.164 16.377 6.337 1.00 68.19 267 TRP A O 1
ATOM 2108 N N . SER A 1 268 ? 14.917 17.138 8.310 1.00 65.75 268 SER A N 1
ATOM 2109 C CA . SER A 1 268 ? 13.636 17.716 8.720 1.00 65.75 268 SER A CA 1
ATOM 2110 C C . SER A 1 268 ? 13.110 18.792 7.763 1.00 65.75 268 SER A C 1
ATOM 2112 O O . SER A 1 268 ? 11.895 18.964 7.667 1.00 65.75 268 SER A O 1
ATOM 2114 N N . ASP A 1 269 ? 13.982 19.464 7.004 1.00 70.38 269 ASP A N 1
ATOM 2115 C CA . ASP A 1 269 ? 13.614 20.475 6.007 1.00 70.38 269 ASP A CA 1
ATOM 2116 C C . ASP A 1 269 ? 13.828 20.033 4.546 1.00 70.38 269 ASP A C 1
ATOM 2118 O O . ASP A 1 269 ? 13.541 20.801 3.628 1.00 70.38 269 ASP A O 1
ATOM 2122 N N . ALA A 1 270 ? 14.232 18.782 4.284 1.00 71.50 270 ALA A N 1
ATOM 2123 C CA . ALA A 1 270 ? 14.518 18.285 2.929 1.00 71.50 270 ALA A CA 1
ATOM 2124 C C . ALA A 1 270 ? 13.321 18.414 1.970 1.00 71.50 270 ALA A C 1
ATOM 2126 O O . ALA A 1 270 ? 13.482 18.599 0.762 1.00 71.50 270 ALA A O 1
ATOM 2127 N N . GLY A 1 271 ? 12.101 18.335 2.513 1.00 70.75 271 GLY A N 1
ATOM 2128 C CA . GLY A 1 271 ? 10.864 18.512 1.755 1.00 70.75 271 GLY A CA 1
ATOM 2129 C C . GLY A 1 271 ? 10.632 19.938 1.244 1.00 70.75 271 GLY A C 1
ATOM 2130 O O . GLY A 1 271 ? 9.880 20.104 0.288 1.00 70.75 271 GLY A O 1
ATOM 2131 N N . THR A 1 272 ? 11.260 20.952 1.848 1.00 72.56 272 THR A N 1
ATOM 2132 C CA . THR A 1 272 ? 11.117 22.370 1.466 1.00 72.56 272 THR A CA 1
ATOM 2133 C C . THR A 1 272 ? 12.407 22.985 0.923 1.00 72.56 272 THR A C 1
ATOM 2135 O O . THR A 1 272 ? 12.340 23.941 0.153 1.00 72.56 272 THR A O 1
ATOM 2138 N N . ALA A 1 273 ? 13.570 22.450 1.301 1.00 77.50 273 ALA A N 1
ATOM 2139 C CA . ALA A 1 273 ? 14.878 22.943 0.884 1.00 77.50 273 ALA A CA 1
ATOM 2140 C C . ALA A 1 273 ? 15.279 22.487 -0.529 1.00 77.50 273 ALA A C 1
ATOM 2142 O O . ALA A 1 273 ? 15.960 23.225 -1.239 1.00 77.50 273 ALA A O 1
ATOM 2143 N N . ILE A 1 274 ? 14.847 21.293 -0.945 1.00 80.81 274 ILE A N 1
ATOM 2144 C CA . ILE A 1 274 ? 15.098 20.759 -2.288 1.00 80.81 274 ILE A CA 1
ATOM 2145 C C . ILE A 1 274 ? 13.937 21.173 -3.213 1.00 80.81 274 ILE A C 1
ATOM 2147 O O . ILE A 1 274 ? 12.773 21.066 -2.813 1.00 80.81 274 ILE A O 1
ATOM 2151 N N . PRO A 1 275 ? 14.209 21.631 -4.451 1.00 86.56 275 PRO A N 1
ATOM 2152 C CA . PRO A 1 275 ? 13.187 22.085 -5.394 1.00 86.56 275 PRO A CA 1
ATOM 2153 C C . PRO A 1 275 ? 12.436 20.911 -6.048 1.00 86.56 275 PRO A C 1
ATOM 2155 O O . PRO A 1 275 ? 12.523 20.686 -7.254 1.00 86.56 275 PRO A O 1
ATOM 2158 N N . TRP A 1 276 ? 11.691 20.147 -5.250 1.00 85.44 276 TRP A N 1
ATOM 2159 C CA . TRP A 1 276 ? 10.916 19.005 -5.728 1.00 85.44 276 TRP A CA 1
ATOM 2160 C C . TRP A 1 276 ? 9.795 19.423 -6.682 1.00 85.44 276 TRP A C 1
ATOM 2162 O O . TRP A 1 276 ? 8.928 20.232 -6.346 1.00 85.44 276 TRP A O 1
ATOM 2172 N N . HIS A 1 277 ? 9.728 18.756 -7.828 1.00 87.75 277 HIS A N 1
ATOM 2173 C CA . HIS A 1 277 ? 8.517 18.643 -8.628 1.00 87.75 277 HIS A CA 1
ATOM 2174 C C . HIS A 1 277 ? 7.701 17.460 -8.120 1.00 87.75 277 HIS A C 1
ATOM 2176 O O . HIS A 1 277 ? 8.220 16.348 -8.028 1.00 87.75 277 HIS A O 1
ATOM 2182 N N . ARG A 1 278 ? 6.418 17.670 -7.811 1.00 87.38 278 ARG A N 1
ATOM 2183 C CA . ARG A 1 278 ? 5.485 16.590 -7.451 1.00 87.38 278 ARG A CA 1
ATOM 2184 C C . ARG A 1 278 ? 4.597 16.279 -8.649 1.00 87.38 278 ARG A C 1
ATOM 2186 O O . ARG A 1 278 ? 3.923 17.164 -9.171 1.00 87.38 278 ARG A O 1
ATOM 2193 N N . VAL A 1 279 ? 4.598 15.023 -9.078 1.00 92.06 279 VAL A N 1
ATOM 2194 C CA . VAL A 1 279 ? 3.754 14.526 -10.166 1.00 92.06 279 VAL A CA 1
ATOM 2195 C C . VAL A 1 279 ? 2.627 13.700 -9.568 1.00 92.06 279 VAL A C 1
ATOM 2197 O O . VAL A 1 279 ? 2.870 12.841 -8.724 1.00 92.06 279 VAL A O 1
ATOM 2200 N N . ASN A 1 280 ? 1.400 13.951 -10.023 1.00 94.94 280 ASN A N 1
ATOM 2201 C CA . ASN A 1 280 ? 0.228 13.158 -9.671 1.00 94.94 280 ASN A CA 1
ATOM 2202 C C . ASN A 1 280 ? -0.404 12.579 -10.937 1.00 94.94 280 ASN A C 1
ATOM 2204 O O . ASN A 1 280 ? -0.692 13.310 -11.890 1.00 94.94 280 ASN A O 1
ATOM 2208 N N . LYS A 1 281 ? -0.639 11.272 -10.943 1.00 96.31 281 LYS A N 1
ATOM 2209 C CA . LYS A 1 281 ? -1.306 10.559 -12.032 1.00 96.31 281 LYS A CA 1
ATOM 2210 C C . LYS A 1 281 ? -2.394 9.671 -11.461 1.00 96.31 281 LYS A C 1
ATOM 2212 O O . LYS A 1 281 ? -2.440 9.392 -10.266 1.00 96.31 281 LYS A O 1
ATOM 2217 N N . CYS A 1 282 ? -3.259 9.198 -12.340 1.00 97.12 282 CYS A N 1
ATOM 2218 C CA . CYS A 1 282 ? -4.222 8.182 -11.982 1.00 97.12 282 CYS A CA 1
ATOM 2219 C C . CYS A 1 282 ? -4.418 7.180 -13.117 1.00 97.12 282 CYS A C 1
ATOM 2221 O O . CYS A 1 282 ? -4.342 7.529 -14.294 1.00 97.12 282 CYS A O 1
ATOM 2223 N N . LEU A 1 283 ? -4.659 5.925 -12.754 1.00 97.75 283 LEU A N 1
ATOM 2224 C CA . LEU A 1 283 ? -5.227 4.926 -13.642 1.00 97.75 283 LEU A CA 1
ATOM 2225 C C . LEU A 1 283 ? -6.749 5.032 -13.546 1.00 97.75 283 LEU A C 1
ATOM 2227 O O . LEU A 1 283 ? -7.336 4.741 -12.503 1.00 97.75 283 LEU A O 1
ATOM 2231 N N . ASN A 1 284 ? -7.385 5.424 -14.643 1.00 96.69 284 ASN A N 1
ATOM 2232 C CA . ASN A 1 284 ? -8.834 5.385 -14.762 1.00 96.69 284 ASN A CA 1
ATOM 2233 C C . ASN A 1 284 ? -9.281 3.925 -14.920 1.00 96.69 284 ASN A C 1
ATOM 2235 O O . ASN A 1 284 ? -8.939 3.280 -15.912 1.00 96.69 284 ASN A O 1
ATOM 2239 N N . LEU A 1 285 ? -10.018 3.396 -13.940 1.00 94.62 285 LEU A N 1
ATOM 2240 C CA . LEU A 1 285 ? -10.390 1.976 -13.898 1.00 94.62 285 LEU A CA 1
ATOM 2241 C C . LEU A 1 285 ? -11.498 1.623 -14.904 1.00 94.62 285 LEU A C 1
ATOM 2243 O O . LEU A 1 285 ? -11.684 0.456 -15.238 1.00 94.62 285 LEU A O 1
ATOM 2247 N N . GLU A 1 286 ? -12.216 2.622 -15.419 1.00 94.44 286 GLU A N 1
ATOM 2248 C CA . GLU A 1 286 ? -13.218 2.468 -16.476 1.00 94.44 286 GLU A CA 1
ATOM 2249 C C . GLU A 1 286 ? -12.586 2.392 -17.869 1.00 94.44 286 GLU A C 1
ATOM 2251 O O . GLU A 1 286 ? -12.959 1.542 -18.681 1.00 94.44 286 GLU A O 1
ATOM 2256 N N . THR A 1 287 ? -11.657 3.304 -18.170 1.00 96.25 287 THR A N 1
ATOM 2257 C CA . THR A 1 287 ? -11.022 3.394 -19.496 1.00 96.25 287 THR A CA 1
ATOM 2258 C C . THR A 1 287 ? -9.729 2.605 -19.600 1.00 96.25 287 THR A C 1
ATOM 2260 O O . THR A 1 287 ? -9.243 2.403 -20.713 1.00 96.25 287 THR A O 1
ATOM 2263 N N . ASP A 1 288 ? -9.197 2.139 -1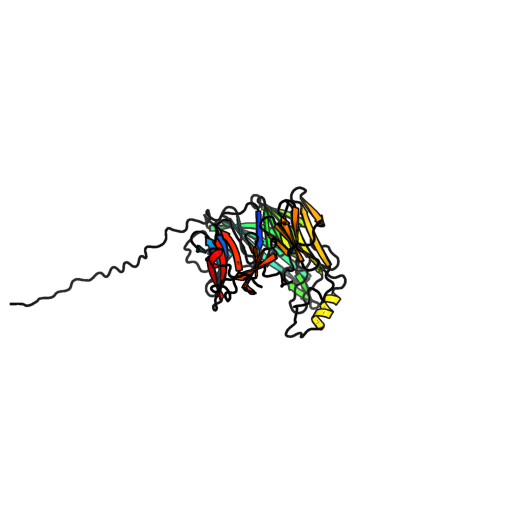8.469 1.00 95.81 288 ASP A N 1
ATOM 2264 C CA . ASP A 1 288 ? -8.015 1.290 -18.377 1.00 95.81 288 ASP A CA 1
ATOM 2265 C C . ASP A 1 288 ? -6.733 1.983 -18.899 1.00 95.81 288 ASP A C 1
ATOM 2267 O O . ASP A 1 288 ? -5.870 1.389 -19.559 1.00 95.81 288 ASP A O 1
ATOM 2271 N N . THR A 1 289 ? -6.628 3.289 -18.612 1.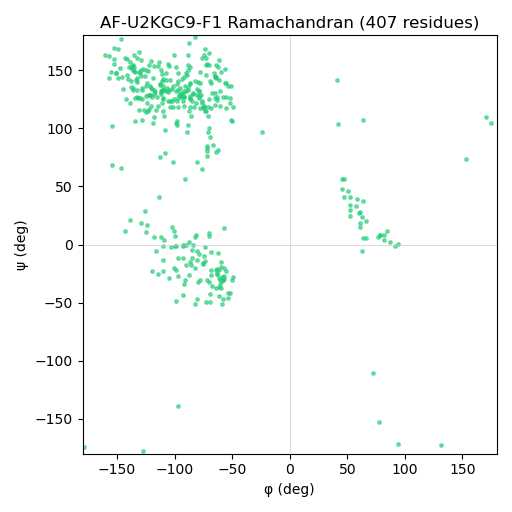00 96.69 289 THR A N 1
ATOM 2272 C CA . THR A 1 289 ? -5.565 4.196 -19.080 1.00 96.69 289 THR A CA 1
ATOM 2273 C C . THR A 1 289 ? -5.005 5.061 -17.959 1.00 96.69 289 THR A C 1
ATOM 2275 O O . THR A 1 289 ? -5.762 5.580 -17.139 1.00 96.69 289 THR A O 1
ATOM 2278 N N . ILE A 1 290 ? -3.687 5.278 -17.974 1.00 97.38 290 ILE A N 1
ATOM 2279 C CA . ILE A 1 290 ? -3.019 6.222 -17.071 1.00 97.38 290 ILE A CA 1
ATOM 2280 C C . ILE A 1 290 ? -3.097 7.635 -17.655 1.00 97.38 290 ILE A C 1
ATOM 2282 O O . ILE A 1 290 ? -2.751 7.855 -18.817 1.00 97.38 290 ILE A O 1
ATOM 2286 N N . GLU A 1 291 ? -3.519 8.590 -16.833 1.00 96.06 291 GLU A N 1
ATOM 2287 C CA . GLU A 1 291 ? -3.646 10.003 -17.179 1.00 96.06 291 GLU A CA 1
ATOM 2288 C C . GLU A 1 291 ? -3.107 10.910 -16.057 1.00 96.06 291 GLU A C 1
ATOM 2290 O O . GLU A 1 291 ? -3.060 10.498 -14.892 1.00 96.06 291 GLU A O 1
ATOM 2295 N N . PRO A 1 292 ? -2.670 12.146 -16.371 1.00 96.06 292 PRO A N 1
ATOM 2296 C CA . PRO A 1 292 ? -2.391 13.146 -15.347 1.00 96.06 292 PRO A CA 1
ATOM 2297 C C . PRO A 1 292 ? -3.623 13.377 -14.472 1.00 96.06 292 PRO A C 1
ATOM 2299 O O . PRO A 1 292 ? -4.744 13.447 -14.975 1.00 96.06 292 PRO A O 1
ATOM 2302 N N . SER A 1 293 ? -3.410 13.513 -13.167 1.00 95.50 293 SER A N 1
ATOM 2303 C CA . SER A 1 293 ? -4.495 13.821 -12.241 1.00 95.50 293 SER A CA 1
ATOM 2304 C C . SER A 1 293 ? -4.951 15.275 -12.385 1.00 95.50 293 SER A C 1
ATOM 2306 O O . SER A 1 293 ? -4.143 16.175 -12.619 1.00 95.50 293 SER A O 1
ATOM 2308 N N . GLU A 1 294 ? -6.250 15.508 -12.202 1.00 92.62 294 GLU A N 1
ATOM 2309 C CA . GLU A 1 294 ? -6.832 16.850 -12.070 1.00 92.62 294 GLU A CA 1
ATOM 2310 C C . GLU A 1 294 ? -6.666 17.437 -10.659 1.00 92.62 294 GLU A C 1
ATOM 2312 O O . GLU A 1 294 ? -6.842 18.640 -10.468 1.00 92.62 294 GLU A O 1
ATOM 2317 N N . TYR A 1 295 ? -6.290 16.599 -9.689 1.00 92.69 295 TYR A N 1
ATOM 2318 C CA . TYR A 1 295 ? -6.090 16.972 -8.293 1.00 92.69 295 TYR A CA 1
ATOM 2319 C C . TYR A 1 295 ? -4.603 17.067 -7.934 1.00 92.69 295 TYR A C 1
ATOM 2321 O O . TYR A 1 295 ? -3.773 16.350 -8.511 1.00 92.69 295 TYR A O 1
ATOM 2329 N N . PRO A 1 296 ? -4.242 17.878 -6.926 1.00 92.50 296 PRO A N 1
ATOM 2330 C CA . PRO A 1 296 ? -2.929 17.799 -6.292 1.00 92.50 296 PRO A CA 1
ATOM 2331 C C . PRO A 1 296 ? -2.678 16.390 -5.757 1.00 92.50 296 PRO A C 1
ATOM 2333 O O . PRO A 1 296 ? -3.626 15.684 -5.425 1.00 92.50 296 PRO A O 1
ATOM 2336 N N . ALA A 1 297 ? -1.420 15.959 -5.691 1.00 91.12 297 ALA A N 1
ATOM 2337 C CA . ALA A 1 297 ? -1.079 14.643 -5.154 1.00 91.12 297 ALA A CA 1
ATOM 2338 C C . ALA A 1 297 ? -1.641 14.462 -3.740 1.00 91.12 297 ALA A C 1
ATOM 2340 O O . ALA A 1 297 ? -1.421 15.310 -2.874 1.00 91.12 297 ALA A O 1
ATOM 2341 N N . ALA A 1 298 ? -2.383 13.371 -3.552 1.00 89.38 298 ALA A N 1
ATOM 2342 C CA . ALA A 1 298 ? -2.923 13.014 -2.255 1.00 89.38 298 ALA A CA 1
ATOM 2343 C C . ALA A 1 298 ? -1.784 12.707 -1.286 1.00 89.38 298 ALA A C 1
ATOM 2345 O O . ALA A 1 298 ? -0.774 12.110 -1.658 1.00 89.38 298 ALA A O 1
ATOM 2346 N N . ASP A 1 299 ? -1.979 13.102 -0.038 1.00 82.81 299 ASP A N 1
ATOM 2347 C CA . ASP A 1 299 ? -1.200 12.572 1.075 1.00 82.81 299 ASP A CA 1
ATOM 2348 C C . ASP A 1 299 ? -1.861 11.297 1.614 1.00 82.81 299 ASP A C 1
ATOM 2350 O O . ASP A 1 299 ? -1.176 10.430 2.146 1.00 82.81 299 ASP A O 1
ATOM 2354 N N . LEU A 1 300 ? -3.184 11.158 1.435 1.00 83.00 300 LEU A N 1
ATOM 2355 C CA . LEU A 1 300 ? -3.937 9.966 1.808 1.00 83.00 300 LEU A CA 1
ATOM 2356 C C . LEU A 1 300 ? -5.248 9.851 1.018 1.00 83.00 300 LEU A C 1
ATOM 2358 O O . LEU A 1 300 ? -5.934 10.849 0.781 1.00 83.00 300 LEU A O 1
ATOM 2362 N N . ILE A 1 301 ? -5.619 8.621 0.658 1.00 87.31 301 ILE A N 1
ATOM 2363 C CA . ILE A 1 301 ? -6.968 8.274 0.204 1.00 87.31 301 ILE A CA 1
ATOM 2364 C C . ILE A 1 301 ? -7.472 7.119 1.061 1.00 87.31 301 ILE A C 1
ATOM 2366 O O . ILE A 1 301 ? -6.915 6.022 1.033 1.00 87.31 301 ILE A O 1
ATOM 2370 N N . GLN A 1 302 ? -8.530 7.375 1.824 1.00 82.62 302 GLN A N 1
ATOM 2371 C CA . GLN A 1 302 ? -9.126 6.408 2.741 1.00 82.62 302 GLN A CA 1
ATOM 2372 C C . GLN A 1 302 ? -10.598 6.759 2.975 1.00 82.62 302 GLN A C 1
ATOM 2374 O O . GLN A 1 302 ? -10.962 7.930 2.911 1.00 82.62 302 GLN A O 1
ATOM 2379 N N . ASP A 1 303 ? -11.453 5.761 3.213 1.00 79.50 303 ASP A N 1
ATOM 2380 C CA . ASP A 1 303 ? -12.897 5.945 3.442 1.00 79.50 303 ASP A CA 1
ATOM 2381 C C . ASP A 1 303 ? -13.579 6.811 2.355 1.00 79.50 303 ASP A C 1
ATOM 2383 O O . ASP A 1 303 ? -14.307 7.758 2.656 1.00 79.50 303 ASP A O 1
ATOM 2387 N N . ASP A 1 304 ? -13.279 6.531 1.077 1.00 85.94 304 ASP A N 1
ATOM 2388 C CA . ASP A 1 304 ? -13.731 7.297 -0.103 1.00 85.94 304 ASP A CA 1
ATOM 2389 C C . ASP A 1 304 ? -13.457 8.811 -0.026 1.00 85.94 304 ASP A C 1
ATOM 2391 O O . ASP A 1 304 ? -14.120 9.619 -0.679 1.00 85.94 304 ASP A O 1
ATOM 2395 N N . THR A 1 305 ? -12.463 9.199 0.767 1.00 88.12 305 THR A N 1
ATOM 2396 C CA . THR A 1 305 ? -12.062 10.584 0.985 1.00 88.12 305 THR A CA 1
ATOM 2397 C C . THR A 1 305 ? -10.687 10.808 0.377 1.00 88.12 305 THR A C 1
ATOM 2399 O O . THR A 1 305 ? -9.762 10.034 0.623 1.00 88.12 305 THR A O 1
ATOM 2402 N N . TYR A 1 306 ? -10.541 11.871 -0.411 1.00 91.69 306 TYR A N 1
ATOM 2403 C CA . TYR A 1 306 ? -9.265 12.268 -0.999 1.00 91.69 306 TYR A CA 1
ATOM 2404 C C . TYR A 1 306 ? -8.703 13.467 -0.247 1.00 91.69 306 TYR A C 1
ATOM 2406 O O . TYR A 1 306 ? -9.351 14.512 -0.158 1.00 91.69 306 TYR A O 1
ATOM 2414 N N . ILE A 1 307 ? -7.485 13.327 0.270 1.00 88.31 307 ILE A N 1
ATOM 2415 C CA . ILE A 1 307 ? -6.880 14.320 1.151 1.00 88.31 307 ILE A CA 1
ATOM 2416 C C . ILE A 1 307 ? -5.528 14.752 0.596 1.00 88.31 307 ILE A C 1
ATOM 2418 O O . ILE A 1 307 ? -4.661 13.919 0.336 1.00 88.31 307 ILE A O 1
ATOM 2422 N N . TYR A 1 308 ? -5.328 16.061 0.458 1.00 88.44 308 TYR A N 1
ATOM 2423 C CA . TYR A 1 308 ? -4.046 16.650 0.078 1.00 88.44 308 TYR A CA 1
ATOM 2424 C C . TYR A 1 308 ? -3.748 17.923 0.870 1.00 88.44 308 TYR A C 1
ATOM 2426 O O . TYR A 1 308 ? -4.658 18.640 1.285 1.00 88.44 308 TYR A O 1
ATOM 2434 N N . TYR A 1 309 ? -2.464 18.224 1.041 1.00 82.44 309 TYR A N 1
ATOM 2435 C CA . TYR A 1 309 ? -2.000 19.472 1.631 1.00 82.44 309 TYR A CA 1
ATOM 2436 C C . TYR A 1 309 ? -1.633 20.506 0.557 1.00 82.44 309 TYR A C 1
ATOM 2438 O O . TYR A 1 309 ? -0.853 20.230 -0.359 1.00 82.44 309 TYR A O 1
ATOM 2446 N N . MET A 1 310 ? -2.181 21.716 0.668 1.00 83.69 310 MET A N 1
ATOM 2447 C CA . MET A 1 310 ? -1.912 22.834 -0.238 1.00 83.69 310 MET A CA 1
ATOM 2448 C C . MET A 1 310 ? -2.032 24.162 0.514 1.00 83.69 310 MET A C 1
ATOM 2450 O O . MET A 1 310 ? -2.855 24.309 1.407 1.00 83.69 310 MET A O 1
ATOM 2454 N N . ASP A 1 311 ? -1.171 25.128 0.182 1.00 81.94 311 ASP A N 1
ATOM 2455 C CA . ASP A 1 311 ? -1.226 26.502 0.708 1.00 81.94 311 ASP A CA 1
ATOM 2456 C C . ASP A 1 311 ? -1.291 26.631 2.244 1.00 81.94 311 ASP A C 1
ATOM 2458 O O . ASP A 1 311 ? -1.810 27.609 2.779 1.00 81.94 311 ASP A O 1
ATOM 2462 N N . GLY A 1 312 ? -0.710 25.671 2.971 1.00 76.38 312 GLY A N 1
ATOM 2463 C CA . GLY A 1 312 ? -0.687 25.696 4.434 1.00 76.38 312 GLY A CA 1
ATOM 2464 C C . GLY A 1 312 ? -1.826 24.928 5.112 1.00 76.38 312 GLY A C 1
ATOM 2465 O O . GLY A 1 312 ? -1.906 24.940 6.337 1.00 76.38 312 GLY A O 1
ATOM 2466 N N . GLN A 1 313 ? -2.726 24.306 4.346 1.00 80.62 313 GLN A N 1
ATOM 2467 C CA . GLN A 1 313 ? -3.962 23.712 4.853 1.00 80.62 313 GLN A CA 1
ATOM 2468 C C . GLN A 1 313 ? -4.213 22.342 4.215 1.00 80.62 313 GLN A C 1
ATOM 2470 O O . GLN A 1 313 ? -3.761 22.063 3.103 1.00 80.62 313 GLN A O 1
ATOM 2475 N N . TYR A 1 314 ? -4.940 21.471 4.916 1.00 83.19 314 TYR A N 1
ATOM 2476 C CA . TYR A 1 314 ? -5.437 20.244 4.306 1.00 83.19 314 TYR A CA 1
ATOM 2477 C C . TYR A 1 314 ? -6.773 20.503 3.614 1.00 83.19 314 TYR A C 1
ATOM 2479 O O . TYR A 1 314 ? -7.666 21.182 4.126 1.00 83.19 314 TYR A O 1
ATOM 2487 N N . HIS A 1 315 ? -6.908 19.900 2.446 1.00 88.69 315 HIS A N 1
ATOM 2488 C CA . HIS A 1 315 ? -8.115 19.874 1.650 1.00 88.69 315 HIS A CA 1
ATOM 2489 C C . HIS A 1 315 ? -8.664 18.455 1.687 1.00 88.69 315 HIS A C 1
ATOM 2491 O O . HIS A 1 315 ? -7.946 17.494 1.405 1.00 88.69 315 HIS A O 1
ATOM 2497 N N . VAL A 1 316 ? -9.931 18.330 2.065 1.00 89.50 316 VAL A N 1
ATOM 2498 C CA . VAL A 1 316 ? -10.625 17.054 2.218 1.00 89.50 316 VAL A CA 1
ATOM 2499 C C . VAL A 1 316 ? -11.775 17.017 1.230 1.00 89.50 316 VAL A C 1
ATOM 2501 O O . VAL A 1 316 ? -12.746 17.760 1.379 1.00 89.50 316 VAL A O 1
ATOM 2504 N N . MET A 1 317 ? -11.649 16.171 0.212 1.00 92.69 317 MET A N 1
ATOM 2505 C CA . MET A 1 317 ? -12.702 15.921 -0.765 1.00 92.69 317 MET A CA 1
ATOM 2506 C C . MET A 1 317 ? -13.478 14.667 -0.375 1.00 92.69 317 MET A C 1
ATOM 2508 O O . MET A 1 317 ? -12.917 13.573 -0.313 1.00 92.69 317 MET A O 1
ATOM 2512 N N . ASP A 1 318 ? -14.769 14.848 -0.112 1.00 90.62 318 ASP A N 1
ATOM 2513 C CA . ASP A 1 318 ? -15.712 13.767 0.165 1.00 90.62 318 ASP A CA 1
ATOM 2514 C C . ASP A 1 318 ? -15.995 12.943 -1.100 1.00 90.62 318 ASP A C 1
ATOM 2516 O O . ASP A 1 318 ? -15.770 13.405 -2.215 1.00 90.62 318 ASP A O 1
ATOM 2520 N N . ALA A 1 319 ? -16.579 11.752 -0.948 1.00 90.81 319 ALA A N 1
ATOM 2521 C CA . ALA A 1 319 ? -16.884 10.840 -2.057 1.00 90.81 319 ALA A CA 1
ATOM 2522 C C . ALA A 1 319 ? -17.643 11.484 -3.242 1.00 90.81 319 ALA A C 1
ATOM 2524 O O . ALA A 1 319 ? -17.479 11.072 -4.393 1.00 90.81 319 ALA A O 1
ATOM 2525 N N . ASP A 1 320 ? -18.471 12.504 -2.983 1.00 91.31 320 ASP A N 1
ATOM 2526 C CA . ASP A 1 320 ? -19.235 13.230 -4.006 1.00 91.31 320 ASP A CA 1
ATOM 2527 C C . ASP A 1 320 ? -18.451 14.358 -4.710 1.00 91.31 320 ASP A C 1
ATOM 2529 O O . ASP A 1 320 ? -18.987 15.007 -5.612 1.00 91.31 320 ASP A O 1
ATOM 2533 N N . GLY A 1 321 ? -17.186 14.575 -4.340 1.00 90.75 321 GLY A N 1
ATOM 2534 C CA . GLY A 1 321 ? -16.327 15.642 -4.850 1.00 90.75 321 GLY A CA 1
ATOM 2535 C C . GLY A 1 321 ? -16.453 16.968 -4.104 1.00 90.75 321 GLY A C 1
ATOM 2536 O O . GLY A 1 321 ? -15.811 17.939 -4.502 1.00 90.75 321 GLY A O 1
ATOM 2537 N N . THR A 1 322 ? -17.270 17.051 -3.051 1.00 91.50 322 THR A N 1
ATOM 2538 C CA . THR A 1 322 ? -17.364 18.259 -2.229 1.00 91.50 322 THR A CA 1
ATOM 2539 C C . THR A 1 322 ? -16.089 18.439 -1.419 1.00 91.50 322 THR A C 1
ATOM 2541 O O . THR A 1 322 ? -15.695 17.567 -0.650 1.00 91.50 322 THR A O 1
ATOM 2544 N N . GLU A 1 323 ? -15.466 19.603 -1.563 1.00 91.94 323 GLU A N 1
ATOM 2545 C CA . GLU A 1 323 ? -14.218 19.939 -0.888 1.00 91.94 323 GLU A CA 1
ATOM 2546 C C . GLU A 1 323 ? -14.473 20.781 0.368 1.00 91.94 323 GLU A C 1
ATOM 2548 O O . GLU A 1 323 ? -15.196 21.782 0.338 1.00 91.94 323 GLU A O 1
ATOM 2553 N N . THR A 1 324 ? -13.845 20.384 1.472 1.00 88.75 324 THR A N 1
ATOM 2554 C CA . THR A 1 324 ? -13.751 21.164 2.708 1.00 88.75 324 THR A CA 1
ATOM 2555 C C . THR A 1 324 ? -12.287 21.461 3.001 1.00 88.75 324 THR A C 1
ATOM 2557 O O . THR A 1 324 ? -11.459 20.553 3.017 1.00 88.75 324 THR A O 1
ATOM 2560 N N . VAL A 1 325 ? -11.973 22.727 3.264 1.00 85.88 325 VAL A N 1
ATOM 2561 C CA . VAL A 1 325 ? -10.631 23.148 3.683 1.00 85.88 325 VAL A CA 1
ATOM 2562 C C . VAL A 1 325 ? -10.594 23.206 5.203 1.00 85.88 325 VAL A C 1
ATOM 2564 O O . VAL A 1 325 ? -11.445 23.848 5.823 1.00 85.88 325 VAL A O 1
ATOM 2567 N N . SER A 1 326 ? -9.624 22.524 5.801 1.00 75.56 326 SER A N 1
ATOM 2568 C CA . SER A 1 326 ? -9.419 22.531 7.245 1.00 75.56 326 SER A CA 1
ATOM 2569 C C . SER A 1 326 ? -9.002 23.909 7.759 1.00 75.56 326 SER A C 1
ATOM 2571 O O . SER A 1 326 ? -8.229 24.603 7.096 1.00 75.56 326 SER A O 1
ATOM 2573 N N . ALA A 1 327 ? -9.397 24.260 8.984 1.00 64.81 327 ALA A N 1
ATOM 2574 C CA . ALA A 1 327 ? -8.718 25.327 9.722 1.00 64.81 327 ALA A CA 1
ATOM 2575 C C . ALA A 1 327 ? -7.268 24.911 10.036 1.00 64.81 327 ALA A C 1
ATOM 2577 O O . ALA A 1 327 ? -7.045 23.728 10.262 1.00 64.81 327 ALA A O 1
ATOM 2578 N N . ASP A 1 328 ? -6.326 25.865 10.026 1.00 63.66 328 ASP A N 1
ATOM 2579 C CA . ASP A 1 328 ? -4.870 25.700 10.210 1.00 63.66 328 ASP A CA 1
ATOM 2580 C C . ASP A 1 328 ? -4.461 24.441 10.996 1.00 63.66 328 ASP A C 1
ATOM 2582 O O . ASP A 1 328 ? -4.437 24.427 12.228 1.00 63.66 328 ASP A O 1
ATOM 2586 N N . ILE A 1 329 ? -4.107 23.380 10.271 1.00 59.91 329 ILE A N 1
ATOM 2587 C CA . ILE A 1 329 ? -3.503 22.184 10.858 1.00 59.91 329 ILE A CA 1
ATOM 2588 C C . ILE A 1 329 ? -1.996 22.419 10.867 1.00 59.91 329 ILE A C 1
ATOM 2590 O O . ILE A 1 329 ? -1.447 22.825 9.837 1.00 59.91 329 ILE A O 1
ATOM 2594 N N . PRO A 1 330 ? -1.295 22.159 11.982 1.00 56.69 330 PRO A N 1
ATOM 2595 C CA . PRO A 1 330 ? 0.157 22.161 11.980 1.00 56.69 330 PRO A CA 1
ATOM 2596 C C . PRO A 1 330 ? 0.659 21.255 10.855 1.00 56.69 330 PRO A C 1
ATOM 2598 O O . PRO A 1 330 ? 0.271 20.091 10.782 1.00 56.69 330 PRO A O 1
ATOM 2601 N N . ALA A 1 331 ? 1.513 21.788 9.981 1.00 53.94 331 ALA A N 1
ATOM 2602 C CA . ALA A 1 331 ? 2.206 21.013 8.961 1.00 53.94 331 ALA A CA 1
ATOM 2603 C C . ALA A 1 331 ? 3.134 20.005 9.655 1.00 53.94 331 ALA A C 1
ATOM 2605 O O . ALA A 1 331 ? 4.315 20.277 9.855 1.00 53.94 331 ALA A O 1
ATOM 2606 N N . ASN A 1 332 ? 2.587 18.890 10.130 1.00 51.31 332 ASN A N 1
ATOM 2607 C CA . ASN A 1 332 ? 3.358 17.847 10.777 1.00 51.31 332 ASN A CA 1
ATOM 2608 C C . ASN A 1 332 ? 3.671 16.754 9.759 1.00 51.31 332 ASN A C 1
ATOM 2610 O O . ASN A 1 332 ? 2.891 16.521 8.834 1.00 51.31 332 ASN A O 1
ATOM 2614 N N . ASN A 1 333 ? 4.834 16.121 9.912 1.00 50.09 333 ASN A N 1
ATOM 2615 C CA . ASN A 1 333 ? 5.343 15.115 8.984 1.00 50.09 333 ASN A CA 1
ATOM 2616 C C . ASN A 1 333 ? 4.287 14.031 8.710 1.00 50.09 333 ASN A C 1
ATOM 2618 O O . ASN A 1 333 ? 4.020 13.175 9.549 1.00 50.09 333 ASN A O 1
ATOM 2622 N N . SER A 1 334 ? 3.720 14.068 7.504 1.00 51.34 334 SER A N 1
ATOM 2623 C CA . SER A 1 334 ? 2.536 13.318 7.066 1.00 51.34 334 SER A CA 1
ATOM 2624 C C . SER A 1 334 ? 2.679 11.793 7.075 1.00 51.34 334 SER A C 1
ATOM 2626 O O . SER A 1 334 ? 1.696 11.086 6.887 1.00 51.34 334 SER A O 1
ATOM 2628 N N . ARG A 1 335 ? 3.880 11.258 7.322 1.00 51.25 335 ARG A N 1
ATOM 2629 C CA . ARG A 1 335 ? 4.172 9.821 7.193 1.00 51.25 335 ARG A CA 1
ATOM 2630 C C . ARG A 1 335 ? 3.584 8.930 8.293 1.00 51.25 335 ARG A C 1
ATOM 2632 O O . ARG A 1 335 ? 3.557 7.723 8.103 1.00 51.25 335 ARG A O 1
ATOM 2639 N N . ASN A 1 336 ? 3.110 9.496 9.407 1.00 59.31 336 ASN A N 1
ATOM 2640 C CA . ASN A 1 336 ? 2.543 8.725 10.527 1.00 59.31 336 ASN A CA 1
ATOM 2641 C C . ASN A 1 336 ? 1.063 9.037 10.810 1.00 59.31 336 ASN A C 1
ATOM 2643 O O . ASN A 1 336 ? 0.523 8.567 11.811 1.00 59.31 336 ASN A O 1
ATOM 2647 N N . LEU A 1 337 ? 0.411 9.840 9.965 1.00 73.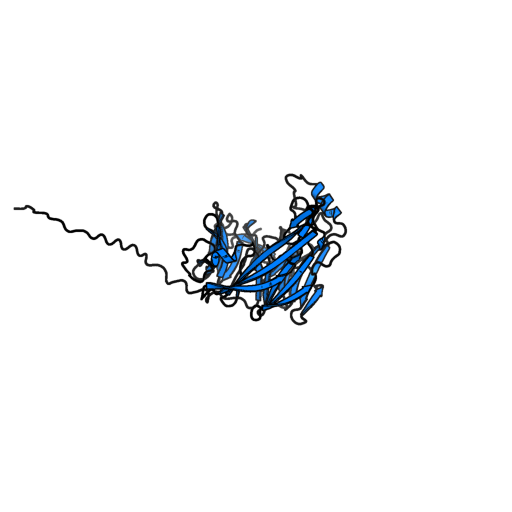88 337 LEU A N 1
ATOM 2648 C CA . LEU A 1 337 ? -1.008 10.143 10.125 1.00 73.88 337 LEU A CA 1
ATOM 2649 C C . LEU A 1 337 ? -1.847 8.975 9.604 1.00 73.88 337 LEU A C 1
ATOM 2651 O O . LEU A 1 337 ? -1.638 8.492 8.495 1.00 73.88 337 LEU A O 1
ATOM 2655 N N . THR A 1 338 ? -2.831 8.551 10.392 1.00 82.62 338 THR A N 1
ATOM 2656 C CA . THR A 1 338 ? -3.881 7.625 9.938 1.00 82.62 338 THR A CA 1
ATOM 2657 C C . THR A 1 338 ? -5.212 8.358 9.873 1.00 82.62 338 THR A C 1
ATOM 2659 O O . THR A 1 338 ? -5.454 9.263 10.671 1.00 82.62 338 THR A O 1
ATOM 2662 N N . PHE A 1 339 ? -6.078 7.998 8.924 1.00 84.75 339 PHE A N 1
ATOM 2663 C CA . PHE A 1 339 ? -7.406 8.597 8.791 1.00 84.75 339 PHE A CA 1
ATOM 2664 C C . PHE A 1 339 ? -8.471 7.531 8.957 1.00 84.75 339 PHE A C 1
ATOM 2666 O O . PHE A 1 339 ? -8.688 6.705 8.082 1.00 84.75 339 PHE A O 1
ATOM 2673 N N . VAL A 1 340 ? -9.122 7.520 10.111 1.00 88.81 340 VAL A N 1
ATOM 2674 C CA . VAL A 1 340 ? -10.067 6.461 10.462 1.00 88.81 340 VAL A CA 1
ATOM 2675 C C . VAL A 1 340 ? -11.335 7.105 10.979 1.00 88.81 340 VAL A C 1
ATOM 2677 O O . VAL A 1 340 ? -11.279 7.897 11.922 1.00 88.81 340 VAL A O 1
ATOM 2680 N N . ASN A 1 341 ? -12.474 6.738 10.381 1.00 90.25 341 ASN A N 1
ATOM 2681 C CA . ASN A 1 341 ? -13.795 7.232 10.779 1.00 90.25 341 ASN A CA 1
ATOM 2682 C C . ASN A 1 341 ? -13.897 8.770 10.706 1.00 90.25 341 ASN A C 1
ATOM 2684 O O . ASN A 1 341 ? -14.479 9.414 11.576 1.00 90.25 341 ASN A O 1
ATOM 2688 N N . GLY A 1 342 ? -13.298 9.371 9.673 1.00 86.69 342 GLY A N 1
ATOM 2689 C CA . GLY A 1 342 ? -13.356 10.818 9.448 1.00 86.69 342 GLY A CA 1
ATOM 2690 C C . GLY A 1 342 ? -12.417 11.664 10.316 1.00 86.69 342 GLY A C 1
ATOM 2691 O O . GLY A 1 342 ? -12.527 12.890 10.290 1.00 86.69 342 GLY A O 1
ATOM 2692 N N . ILE A 1 343 ? -11.516 11.039 11.080 1.00 88.62 343 ILE A N 1
ATOM 2693 C CA . ILE A 1 343 ? -10.597 11.699 12.016 1.00 88.62 343 ILE A CA 1
ATOM 2694 C C . ILE A 1 343 ? -9.153 11.384 11.622 1.00 88.62 343 ILE A C 1
ATOM 2696 O O . ILE A 1 343 ? -8.819 10.226 11.366 1.00 88.62 343 ILE A O 1
ATOM 2700 N N . PHE A 1 344 ? -8.295 12.405 11.615 1.00 86.56 344 PHE A N 1
ATOM 2701 C CA . PHE A 1 344 ? -6.848 12.221 11.573 1.00 86.56 344 PHE A CA 1
ATOM 2702 C C . PHE A 1 344 ? -6.316 11.865 12.949 1.00 86.56 344 PHE A C 1
ATOM 2704 O O . PHE A 1 344 ? -6.602 12.557 13.923 1.00 86.56 344 PHE A O 1
ATOM 2711 N N . TRP A 1 345 ? -5.481 10.842 13.012 1.00 86.88 345 TRP A N 1
ATOM 2712 C CA . TRP A 1 345 ? -4.826 10.403 14.233 1.00 86.88 345 TRP A CA 1
ATOM 2713 C C . TRP A 1 345 ? -3.321 10.611 14.106 1.00 86.88 345 TRP A C 1
ATOM 2715 O O . TRP A 1 345 ? -2.684 10.025 13.229 1.00 86.88 345 TRP A O 1
ATOM 2725 N N . ASP A 1 346 ? -2.769 11.431 15.000 1.00 82.19 346 ASP A N 1
ATOM 2726 C CA . ASP A 1 346 ? -1.334 11.640 15.190 1.00 82.19 346 ASP A CA 1
ATOM 2727 C C . ASP A 1 346 ? -0.933 10.987 16.516 1.00 82.19 346 ASP A C 1
ATOM 2729 O O . ASP A 1 346 ? -0.811 11.619 17.568 1.00 82.19 346 ASP A O 1
ATOM 2733 N N . GLY A 1 347 ? -0.793 9.664 16.460 1.00 71.31 347 GLY A N 1
ATOM 2734 C CA . GLY A 1 347 ? -0.395 8.846 17.599 1.00 71.31 347 GLY A CA 1
ATOM 2735 C C . GLY A 1 347 ? 0.903 9.297 18.277 1.00 71.31 347 GLY A C 1
ATOM 2736 O O . GLY A 1 347 ? 0.907 9.437 19.498 1.00 71.31 347 GLY A O 1
ATOM 2737 N N . PRO A 1 348 ? 1.982 9.597 17.526 1.00 73.62 348 PRO A N 1
ATOM 2738 C CA . PRO A 1 348 ? 3.227 10.107 18.099 1.00 73.62 348 PRO A CA 1
ATOM 2739 C C . PRO A 1 348 ? 3.095 11.439 18.847 1.00 73.62 348 PRO A C 1
ATOM 2741 O O . PRO A 1 348 ? 3.865 11.684 19.776 1.00 73.62 348 PRO A O 1
ATOM 2744 N N . GLN A 1 349 ? 2.165 12.310 18.444 1.00 75.19 349 GLN A N 1
ATOM 2745 C CA . GLN A 1 349 ? 1.873 13.557 19.165 1.00 75.19 349 GLN A CA 1
ATOM 2746 C C . GLN A 1 349 ? 0.751 13.416 20.193 1.00 75.19 349 GLN A C 1
ATOM 2748 O O . GLN A 1 349 ? 0.430 14.388 20.879 1.00 75.19 349 GLN A O 1
ATOM 2753 N N . SER A 1 350 ? 0.149 12.233 20.311 1.00 83.56 350 SER A N 1
ATOM 2754 C CA . SER A 1 350 ? -1.008 11.981 21.164 1.00 83.56 350 SER A CA 1
ATOM 2755 C C . SER A 1 350 ? -2.152 12.964 20.912 1.00 83.56 350 SER A C 1
ATOM 2757 O O . SER A 1 350 ? -2.818 13.424 21.846 1.00 83.56 350 SER A O 1
ATOM 2759 N N . THR A 1 351 ? -2.398 13.279 19.640 1.00 86.88 351 THR A N 1
ATOM 2760 C CA . THR A 1 351 ? -3.495 14.145 19.207 1.00 86.88 351 THR A CA 1
ATOM 2761 C C . THR A 1 351 ? -4.321 13.497 18.106 1.00 86.88 351 THR A C 1
ATOM 2763 O O . THR A 1 351 ? -3.893 12.585 17.398 1.00 86.88 351 THR A O 1
ATOM 2766 N N . CYS A 1 352 ? -5.549 13.975 17.965 1.00 88.56 352 CYS A N 1
ATOM 2767 C CA . CYS A 1 352 ? -6.378 13.688 16.811 1.00 88.56 352 CYS A CA 1
ATOM 2768 C C . CYS A 1 352 ? -7.058 14.965 16.333 1.00 88.56 352 CYS A C 1
ATOM 2770 O O . CYS A 1 352 ? -7.291 15.899 17.102 1.00 88.56 352 CYS A O 1
ATOM 2772 N N . PHE A 1 353 ? -7.372 15.009 15.050 1.00 86.06 353 PHE A N 1
ATOM 2773 C CA . PHE A 1 353 ? -7.825 16.213 14.389 1.00 86.06 353 PHE A CA 1
ATOM 2774 C C . PHE A 1 353 ? -9.015 15.919 13.472 1.00 86.06 353 PHE A C 1
ATOM 2776 O O . PHE A 1 353 ? -9.004 14.974 12.682 1.00 86.06 353 PHE A O 1
ATOM 2783 N N . GLN A 1 354 ? -10.051 16.749 13.581 1.00 86.00 354 GLN A N 1
ATOM 2784 C CA . GLN A 1 354 ? -11.256 16.666 12.767 1.00 86.00 354 GLN A CA 1
ATOM 2785 C C . GLN A 1 354 ? -11.184 17.661 11.598 1.00 86.00 354 GLN A C 1
ATOM 2787 O O . GLN A 1 354 ? -11.410 18.858 11.796 1.00 86.00 354 GLN A O 1
ATOM 2792 N N . PRO A 1 355 ? -10.962 17.205 10.351 1.00 77.38 355 PRO A N 1
ATOM 2793 C CA . PRO A 1 355 ? -10.757 18.102 9.211 1.00 77.38 355 PRO A CA 1
ATOM 2794 C C . PRO A 1 355 ? -11.916 19.026 8.901 1.00 77.38 355 PRO A C 1
ATOM 2796 O O . PRO A 1 355 ? -11.699 20.160 8.485 1.00 77.38 355 PRO A O 1
ATOM 2799 N N . LYS A 1 356 ? -13.147 18.567 9.127 1.00 77.31 356 LYS A N 1
ATOM 2800 C CA . LYS A 1 356 ? -14.341 19.343 8.781 1.00 77.31 356 LYS A CA 1
ATOM 2801 C C . LYS A 1 356 ? -14.649 20.449 9.785 1.00 77.31 356 LYS A C 1
ATOM 2803 O O . LYS A 1 356 ? -15.224 21.464 9.404 1.00 77.31 356 LYS A O 1
ATOM 2808 N N . THR A 1 357 ? -14.306 20.253 11.057 1.00 80.06 357 THR A N 1
ATOM 2809 C CA . THR A 1 357 ? -14.562 21.242 12.117 1.00 80.06 357 THR A CA 1
ATOM 2810 C C . THR A 1 357 ? -13.332 22.087 12.427 1.00 80.06 357 THR A C 1
ATOM 2812 O O . THR A 1 357 ? -13.477 23.194 12.939 1.00 80.06 357 THR A O 1
ATOM 2815 N N . GLY A 1 358 ? -12.135 21.596 12.095 1.00 76.44 358 GLY A N 1
ATOM 2816 C CA . GLY A 1 358 ? -10.878 22.198 12.522 1.00 76.44 358 GLY A CA 1
ATOM 2817 C C . GLY A 1 358 ? -10.535 21.902 13.986 1.00 76.44 358 GLY A C 1
ATOM 2818 O O . GLY A 1 358 ? -9.596 22.489 14.514 1.00 76.44 358 GLY A O 1
ATOM 2819 N N . GLU A 1 359 ? -11.307 21.048 14.666 1.00 84.00 359 GLU A N 1
ATOM 2820 C CA . GLU A 1 359 ? -11.110 20.756 16.086 1.00 84.00 359 GLU A CA 1
ATOM 2821 C C . GLU A 1 359 ? -9.961 19.764 16.284 1.00 84.00 359 GLU A C 1
ATOM 2823 O O . GLU A 1 359 ? -9.949 18.674 15.707 1.00 84.00 359 GLU A O 1
ATOM 2828 N N . THR A 1 360 ? -9.022 20.135 17.152 1.00 86.94 360 THR A N 1
ATOM 2829 C CA . THR A 1 360 ? -7.934 19.266 17.606 1.00 86.94 360 THR A CA 1
ATOM 2830 C C . THR A 1 360 ? -8.212 18.818 19.032 1.00 86.94 360 THR A C 1
ATOM 2832 O O . THR A 1 360 ? -8.491 19.634 19.914 1.00 86.94 360 THR A O 1
ATOM 2835 N N . HIS A 1 361 ? -8.092 17.520 19.277 1.00 88.56 361 HIS A N 1
ATOM 2836 C CA . HIS A 1 361 ? -8.211 16.917 20.595 1.00 88.56 361 HIS A CA 1
ATOM 2837 C C . HIS A 1 361 ? -6.902 16.238 20.985 1.00 88.56 361 HIS A C 1
ATOM 2839 O O . HIS A 1 361 ? -6.132 15.799 20.131 1.00 88.56 361 HIS A O 1
ATOM 2845 N N . VAL A 1 362 ? -6.665 16.129 22.288 1.00 90.31 362 VAL A N 1
ATOM 2846 C CA . VAL A 1 362 ? -5.639 15.229 22.823 1.00 90.31 362 VAL A CA 1
ATOM 2847 C C . VAL A 1 362 ? -6.230 13.841 23.027 1.00 90.31 362 VAL A C 1
ATOM 2849 O O . VAL A 1 362 ? -7.427 13.702 23.291 1.00 90.31 362 VAL A O 1
ATOM 2852 N N . LEU A 1 363 ? -5.390 12.813 22.965 1.00 90.69 363 LEU A N 1
ATOM 2853 C CA . LEU A 1 363 ? -5.766 11.493 23.458 1.00 90.69 363 LEU A CA 1
ATOM 2854 C C . LEU A 1 363 ? -6.000 11.540 24.976 1.00 90.69 363 LEU A C 1
ATOM 2856 O O . LEU A 1 363 ? -5.478 12.404 25.686 1.00 90.69 363 LEU A O 1
ATOM 2860 N N . SER A 1 364 ? -6.822 10.622 25.483 1.00 91.38 364 SER A N 1
ATOM 2861 C CA . SER A 1 364 ? -7.116 10.521 26.913 1.00 91.38 364 SER A CA 1
ATOM 2862 C C . SER A 1 364 ? -5.851 10.235 27.738 1.00 91.38 364 SER A C 1
ATOM 2864 O O . SER A 1 364 ? -4.873 9.691 27.228 1.00 91.38 364 SER A O 1
ATOM 2866 N N . GLU A 1 365 ? -5.876 10.536 29.043 1.00 89.38 365 GLU A N 1
ATOM 2867 C CA . GLU A 1 365 ? -4.735 10.297 29.955 1.00 89.38 365 GLU A CA 1
ATOM 2868 C C . GLU A 1 365 ? -4.244 8.838 29.953 1.00 89.38 365 GLU A C 1
ATOM 2870 O O . GLU A 1 365 ? -3.106 8.563 30.315 1.00 89.38 365 GLU A O 1
ATOM 2875 N N . THR A 1 366 ? -5.102 7.889 29.566 1.00 89.56 366 THR A N 1
ATOM 2876 C CA . THR A 1 366 ? -4.729 6.468 29.480 1.00 89.56 366 THR A CA 1
ATOM 2877 C C . THR A 1 366 ? -3.793 6.199 28.303 1.00 89.56 366 THR A C 1
ATOM 2879 O O . THR A 1 366 ? -2.942 5.319 28.390 1.00 89.56 366 THR A O 1
ATOM 2882 N N . TYR A 1 367 ? -3.921 6.971 27.225 1.00 87.38 367 TYR A N 1
ATOM 2883 C CA . TYR A 1 367 ? -3.244 6.732 25.954 1.00 87.38 367 TYR A CA 1
ATOM 2884 C C . TYR A 1 367 ? -2.253 7.836 25.570 1.00 87.38 367 TYR A C 1
ATOM 2886 O O . TYR A 1 367 ? -1.511 7.668 24.610 1.00 87.38 367 TYR A O 1
ATOM 2894 N N . SER A 1 368 ? -2.174 8.929 26.334 1.00 82.62 368 SER A N 1
ATOM 2895 C CA . SER A 1 368 ? -1.350 10.099 26.007 1.00 82.62 368 SER A CA 1
ATOM 2896 C C . SER A 1 368 ? 0.160 9.838 25.942 1.00 82.62 368 SER A C 1
ATOM 2898 O O . SER A 1 368 ? 0.868 10.611 25.307 1.00 82.62 368 SER A O 1
ATOM 2900 N N . ASP A 1 369 ? 0.653 8.766 26.565 1.00 79.62 369 ASP A N 1
ATOM 2901 C CA . ASP A 1 369 ? 2.070 8.360 26.523 1.00 79.62 369 ASP A CA 1
ATOM 2902 C C . ASP A 1 369 ? 2.289 7.052 25.740 1.00 79.62 369 ASP A C 1
ATOM 2904 O O . ASP A 1 369 ? 3.386 6.489 25.717 1.00 79.62 369 ASP A O 1
ATOM 2908 N N . THR A 1 370 ? 1.233 6.536 25.112 1.00 74.56 370 THR A N 1
ATOM 2909 C CA . THR A 1 370 ? 1.273 5.301 24.334 1.00 74.56 370 THR A CA 1
ATOM 2910 C C . THR A 1 370 ? 1.416 5.722 22.884 1.00 74.56 370 THR A C 1
ATOM 2912 O O . THR A 1 370 ? 0.445 6.185 22.301 1.00 74.56 370 THR A O 1
ATOM 2915 N N . ASN A 1 371 ? 2.617 5.615 22.308 1.00 80.44 371 ASN A N 1
ATOM 2916 C CA . ASN A 1 371 ? 2.841 5.850 20.878 1.00 80.44 371 ASN A CA 1
ATOM 2917 C C . ASN A 1 371 ? 2.032 4.823 20.062 1.00 80.44 371 ASN A C 1
ATOM 2919 O O . ASN A 1 371 ? 2.538 3.755 19.705 1.00 80.44 371 ASN A O 1
ATOM 2923 N N . LEU A 1 372 ? 0.744 5.108 19.887 1.00 87.19 372 LEU A N 1
ATOM 2924 C CA . LEU A 1 372 ? -0.254 4.210 19.330 1.00 87.19 372 LEU A CA 1
ATOM 2925 C C . LEU A 1 372 ? -0.528 4.549 17.875 1.00 87.19 372 LEU A C 1
ATOM 2927 O O . LEU A 1 372 ? -0.222 5.635 17.403 1.00 87.19 372 LEU A O 1
ATOM 2931 N N . THR A 1 373 ? -1.136 3.633 17.143 1.00 88.31 373 THR A N 1
ATOM 2932 C CA . THR A 1 373 ? -1.703 3.922 15.827 1.00 88.31 373 THR A CA 1
ATOM 2933 C C . THR A 1 373 ? -3.137 3.431 15.800 1.00 88.31 373 THR A C 1
ATOM 2935 O O . THR A 1 373 ? -3.437 2.314 16.225 1.00 88.31 373 THR A O 1
ATOM 2938 N N . VAL A 1 374 ? -4.042 4.279 15.317 1.00 90.69 374 VAL A N 1
ATOM 2939 C CA . VAL A 1 374 ? -5.438 3.905 15.092 1.00 90.69 374 VAL A CA 1
ATOM 2940 C C . VAL A 1 374 ? -5.535 3.292 13.702 1.00 90.69 374 VAL A C 1
ATOM 2942 O O . VAL A 1 374 ? -5.228 3.944 12.713 1.00 90.69 374 VAL A O 1
ATOM 2945 N N . ILE A 1 375 ? -5.932 2.023 13.619 1.00 90.19 375 ILE A N 1
ATOM 2946 C CA . ILE A 1 375 ? -5.861 1.256 12.363 1.00 90.19 375 ILE A CA 1
ATOM 2947 C C . ILE A 1 375 ? -7.228 0.949 11.750 1.00 90.19 375 ILE A C 1
ATOM 2949 O O . ILE A 1 375 ? -7.308 0.684 10.554 1.00 90.19 375 ILE A O 1
ATOM 2953 N N . ALA A 1 376 ? -8.302 0.954 12.544 1.00 91.94 376 ALA A N 1
ATOM 2954 C CA . ALA A 1 376 ? -9.655 0.688 12.059 1.00 91.94 376 ALA A CA 1
ATOM 2955 C C . ALA A 1 376 ? -10.728 1.202 13.025 1.00 91.94 376 ALA A C 1
ATOM 2957 O O . ALA A 1 376 ? -10.465 1.432 14.206 1.00 91.94 376 ALA A O 1
ATOM 2958 N N . TYR A 1 377 ? -11.959 1.320 12.529 1.00 93.62 377 TYR A N 1
ATOM 2959 C CA . TYR A 1 377 ? -13.154 1.549 13.335 1.00 93.62 377 TYR A CA 1
ATOM 2960 C C . TYR A 1 377 ? -14.139 0.402 13.117 1.00 93.62 377 TYR A C 1
ATOM 2962 O O . TYR A 1 377 ? -14.581 0.147 11.998 1.00 93.62 377 TYR A O 1
ATOM 2970 N N . TYR A 1 378 ? -14.468 -0.318 14.185 1.00 94.25 378 TYR A N 1
ATOM 2971 C CA . TYR A 1 378 ? -15.272 -1.532 14.130 1.00 94.25 378 TYR A CA 1
ATOM 2972 C C . TYR A 1 378 ? -16.279 -1.563 15.282 1.00 94.25 378 TYR A C 1
ATOM 2974 O O . TYR A 1 378 ? -15.908 -1.505 16.453 1.00 94.25 378 TYR A O 1
ATOM 2982 N N . LYS A 1 379 ? -17.575 -1.662 14.945 1.00 94.44 379 LYS A N 1
ATOM 2983 C CA . LYS A 1 379 ? -18.699 -1.723 15.902 1.00 94.44 379 LYS A CA 1
ATOM 2984 C C . LYS A 1 379 ? -18.595 -0.690 17.036 1.00 94.44 379 LYS A C 1
ATOM 2986 O O . LYS A 1 379 ? -18.626 -1.044 18.214 1.00 94.44 379 LYS A O 1
ATOM 2991 N N . GLU A 1 380 ? -18.500 0.584 16.655 1.00 95.06 380 GLU A N 1
ATOM 2992 C CA . GLU A 1 380 ? -18.446 1.736 17.572 1.00 95.06 380 GLU A CA 1
ATOM 2993 C C . GLU A 1 380 ? -17.176 1.813 18.443 1.00 95.06 380 GLU A C 1
ATOM 2995 O O . GLU A 1 380 ? -17.160 2.472 19.484 1.00 95.06 380 GLU A O 1
ATOM 3000 N N . ARG A 1 381 ? -16.098 1.134 18.035 1.00 96.31 381 ARG A N 1
ATOM 3001 C CA . ARG A 1 381 ? -14.802 1.152 18.723 1.00 96.31 381 ARG A CA 1
ATOM 3002 C C . ARG A 1 381 ? -13.670 1.373 17.737 1.00 96.31 381 ARG A C 1
ATOM 3004 O O . ARG A 1 381 ? -13.686 0.822 16.639 1.00 96.31 381 ARG A O 1
ATOM 3011 N N . TYR A 1 382 ? -12.666 2.123 18.160 1.00 95.62 382 TYR A N 1
ATOM 3012 C CA . TYR A 1 382 ? -11.397 2.219 17.458 1.00 95.62 382 TYR A CA 1
ATOM 3013 C C . TYR A 1 382 ? -10.540 1.009 17.793 1.00 95.62 382 TYR A C 1
ATOM 3015 O O . TYR A 1 382 ? -10.421 0.618 18.955 1.00 95.62 382 TYR A O 1
ATOM 3023 N N . ILE A 1 383 ? -9.949 0.416 16.764 1.00 95.00 383 ILE A N 1
ATOM 3024 C CA . ILE A 1 383 ? -8.909 -0.586 16.917 1.00 95.00 383 ILE A CA 1
ATOM 3025 C C . ILE A 1 383 ? -7.581 0.149 16.896 1.00 95.00 383 ILE A C 1
ATOM 3027 O O . ILE A 1 383 ? -7.244 0.806 15.908 1.00 95.00 383 ILE A O 1
ATOM 3031 N N . ILE A 1 384 ? -6.844 0.028 17.991 1.00 92.88 384 ILE A N 1
ATOM 3032 C CA . ILE A 1 384 ? -5.522 0.623 18.139 1.00 92.88 384 ILE A CA 1
ATOM 3033 C C . ILE A 1 384 ? -4.469 -0.472 18.184 1.00 92.88 384 ILE A C 1
ATOM 3035 O O . ILE A 1 384 ? -4.735 -1.578 18.668 1.00 92.88 384 ILE A O 1
ATOM 3039 N N . ASN A 1 385 ? -3.269 -0.152 17.717 1.00 90.38 385 ASN A N 1
ATOM 3040 C CA . ASN A 1 385 ? -2.076 -0.909 18.045 1.00 90.38 385 ASN A CA 1
ATOM 3041 C C . ASN A 1 385 ? -1.046 -0.012 18.733 1.00 90.38 385 ASN A C 1
ATOM 3043 O O . ASN A 1 385 ? -1.081 1.211 18.621 1.00 90.38 385 ASN A O 1
ATOM 3047 N N . TYR A 1 386 ? -0.144 -0.628 19.479 1.00 87.88 386 TYR A N 1
ATOM 3048 C CA . TYR A 1 386 ? 1.026 0.035 20.037 1.00 87.88 386 TYR A CA 1
ATOM 3049 C C . TYR A 1 386 ? 2.092 -1.010 20.331 1.00 87.88 386 TYR A C 1
ATOM 3051 O O . TYR A 1 386 ? 1.812 -2.208 20.400 1.00 87.88 386 TYR A O 1
ATOM 3059 N N . THR A 1 387 ? 3.327 -0.555 20.485 1.00 84.94 387 THR A N 1
ATOM 3060 C CA . THR A 1 387 ? 4.463 -1.429 20.767 1.00 84.94 387 THR A CA 1
ATOM 3061 C C . THR A 1 387 ? 4.963 -1.179 22.184 1.00 84.94 387 THR A C 1
ATOM 3063 O O . THR A 1 387 ? 5.118 -0.027 22.586 1.00 84.94 387 THR A O 1
ATOM 3066 N N . ASP A 1 388 ? 5.188 -2.243 22.955 1.00 83.25 388 ASP A N 1
ATOM 3067 C CA . ASP A 1 388 ? 5.738 -2.128 24.309 1.00 83.25 388 ASP A CA 1
ATOM 3068 C C . ASP A 1 388 ? 7.274 -1.994 24.327 1.00 83.25 388 ASP A C 1
ATOM 3070 O O . ASP A 1 388 ? 7.953 -2.046 23.301 1.00 83.25 388 ASP A O 1
ATOM 3074 N N . GLU A 1 389 ? 7.848 -1.857 25.525 1.00 82.62 389 GLU A N 1
ATOM 3075 C CA . GLU A 1 389 ? 9.299 -1.753 25.745 1.00 82.62 389 GLU A CA 1
ATOM 3076 C C . GLU A 1 389 ? 10.116 -2.962 25.241 1.00 82.62 389 GLU A C 1
ATOM 3078 O O . GLU A 1 389 ? 11.336 -2.868 25.102 1.00 82.62 389 GLU A O 1
ATOM 3083 N N . ASN A 1 390 ? 9.464 -4.095 24.956 1.00 82.06 390 ASN A N 1
ATOM 3084 C CA . ASN A 1 390 ? 10.080 -5.312 24.429 1.00 82.06 390 ASN A CA 1
ATOM 3085 C C . ASN A 1 390 ? 9.878 -5.469 22.914 1.00 82.06 390 ASN A C 1
ATOM 3087 O O . ASN A 1 390 ? 10.171 -6.537 22.371 1.00 82.06 390 ASN A O 1
ATOM 3091 N N . ASN A 1 391 ? 9.399 -4.428 22.227 1.00 79.19 391 ASN A N 1
ATOM 3092 C CA . ASN A 1 391 ? 9.031 -4.456 20.814 1.00 79.19 391 ASN A CA 1
ATOM 3093 C C . ASN A 1 391 ? 7.908 -5.455 20.480 1.00 79.19 391 ASN A C 1
ATOM 3095 O O . ASN A 1 391 ? 7.849 -5.977 19.364 1.00 79.19 391 ASN A O 1
ATOM 3099 N N . LEU A 1 392 ? 7.021 -5.748 21.436 1.00 83.06 392 LEU A N 1
ATOM 3100 C CA . LEU A 1 392 ? 5.836 -6.564 21.185 1.00 83.06 392 LEU A CA 1
ATOM 3101 C C . LEU A 1 392 ? 4.659 -5.671 20.803 1.00 83.06 392 LEU A C 1
ATOM 3103 O O . LEU A 1 392 ? 4.370 -4.688 21.483 1.00 83.06 392 LEU A O 1
ATOM 3107 N N . ILE A 1 393 ? 3.977 -6.045 19.722 1.00 87.38 393 ILE A N 1
ATOM 3108 C CA . ILE A 1 393 ? 2.778 -5.360 19.241 1.00 87.38 393 ILE A CA 1
ATOM 3109 C C . ILE A 1 393 ? 1.579 -5.825 20.069 1.00 87.38 393 ILE A C 1
ATOM 3111 O O . ILE A 1 393 ? 1.322 -7.026 20.187 1.00 87.38 393 ILE A O 1
ATOM 3115 N N . HIS A 1 394 ? 0.827 -4.864 20.591 1.00 90.06 394 HIS A N 1
ATOM 3116 C CA . HIS A 1 394 ? -0.429 -5.059 21.308 1.00 90.06 394 HIS A CA 1
ATOM 3117 C C . HIS A 1 394 ? -1.579 -4.440 20.526 1.00 90.06 394 HIS A C 1
ATOM 3119 O O . HIS A 1 394 ? -1.376 -3.497 19.763 1.00 90.06 394 HIS A O 1
ATOM 3125 N N . PHE A 1 395 ? -2.784 -4.968 20.734 1.00 93.38 395 PHE A N 1
ATOM 3126 C CA . PHE A 1 395 ? -4.001 -4.468 20.106 1.00 93.38 395 PHE A CA 1
ATOM 3127 C C . PHE A 1 395 ? -5.119 -4.313 21.127 1.00 93.38 395 PHE A C 1
ATOM 3129 O O . PHE A 1 395 ? -5.336 -5.196 21.959 1.00 93.38 395 PHE A O 1
ATOM 3136 N N . GLU A 1 396 ? -5.879 -3.229 21.007 1.00 95.06 396 GLU A N 1
ATOM 3137 C CA . GLU A 1 396 ? -7.046 -2.956 21.846 1.00 95.06 396 GLU A CA 1
ATOM 3138 C C . GLU A 1 396 ? -8.218 -2.438 21.009 1.00 95.06 396 GLU A C 1
ATOM 3140 O O . GLU A 1 396 ? -8.029 -1.795 19.979 1.00 95.06 396 GLU A O 1
ATOM 3145 N N . ALA A 1 397 ? -9.438 -2.721 21.473 1.00 96.06 397 ALA A N 1
ATOM 3146 C CA . ALA A 1 397 ? -10.670 -2.154 20.936 1.00 96.06 397 ALA A CA 1
ATOM 3147 C C . ALA A 1 397 ? -11.248 -1.166 21.954 1.00 96.06 397 ALA A C 1
ATOM 3149 O O . ALA A 1 397 ? -11.743 -1.576 23.007 1.00 96.06 397 ALA A O 1
ATOM 3150 N N . VAL A 1 398 ? -11.203 0.123 21.625 1.00 96.12 398 VAL A N 1
ATOM 3151 C CA . VAL A 1 398 ? -11.431 1.230 22.560 1.00 96.12 398 VAL A CA 1
ATOM 3152 C C . VAL A 1 398 ? -12.631 2.070 22.104 1.00 96.12 398 VAL A C 1
ATOM 3154 O O . VAL A 1 398 ? -12.673 2.489 20.945 1.00 96.12 398 VAL A O 1
ATOM 3157 N N . PRO A 1 399 ? -13.637 2.322 22.960 1.00 95.94 399 PRO A N 1
ATOM 3158 C CA . PRO A 1 399 ? -14.696 3.283 22.657 1.00 95.94 399 PRO A CA 1
ATOM 3159 C C . PRO A 1 399 ? -14.136 4.691 22.430 1.00 95.94 399 PRO A C 1
ATOM 3161 O O . PRO A 1 399 ? -13.178 5.094 23.084 1.00 95.94 399 PRO A O 1
ATOM 3164 N N . GLU A 1 400 ? -14.780 5.480 21.570 1.00 94.12 400 GLU A N 1
ATOM 3165 C CA . GLU A 1 400 ? -14.355 6.864 21.301 1.00 94.12 400 GLU A CA 1
ATOM 3166 C C . GLU A 1 400 ? -14.219 7.710 22.575 1.00 94.12 400 GLU A C 1
ATOM 3168 O O . GLU A 1 400 ? -13.232 8.422 22.739 1.00 94.12 400 GLU A O 1
ATOM 3173 N N . SER A 1 401 ? -15.169 7.568 23.508 1.00 93.00 401 SER A N 1
ATOM 3174 C CA . SER A 1 401 ? -15.190 8.290 24.789 1.00 93.00 401 SER A CA 1
ATOM 3175 C C . SER A 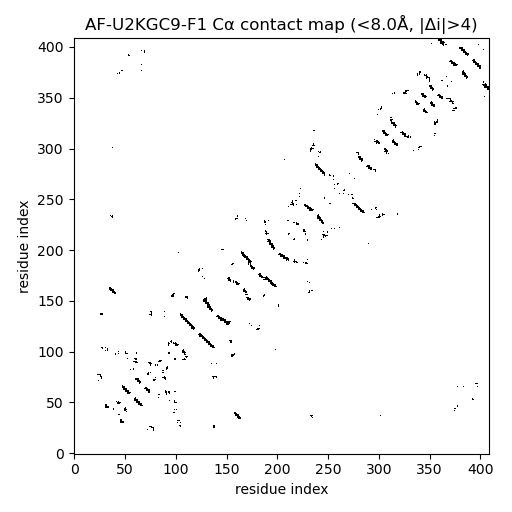1 401 ? -13.989 8.017 25.688 1.00 93.00 401 SER A C 1
ATOM 3177 O O . SER A 1 401 ? -13.720 8.799 26.596 1.00 93.00 401 SER A O 1
ATOM 3179 N N . ASP A 1 402 ? -13.320 6.888 25.468 1.00 94.00 402 ASP A N 1
ATOM 3180 C CA . ASP A 1 402 ? -12.203 6.431 26.285 1.00 94.00 402 ASP A CA 1
ATOM 3181 C C . ASP A 1 402 ? -10.864 6.736 25.594 1.00 94.00 402 ASP A C 1
ATOM 3183 O O . ASP A 1 402 ? -9.828 6.802 26.259 1.00 94.00 402 ASP A O 1
ATOM 3187 N N . LEU A 1 403 ? -10.884 6.957 24.273 1.00 93.31 403 LEU A N 1
ATOM 3188 C CA . LEU A 1 403 ? -9.710 7.275 23.461 1.00 93.31 403 LEU A CA 1
ATOM 3189 C C . LEU A 1 403 ? -9.489 8.787 23.313 1.00 93.31 403 LEU A C 1
ATOM 3191 O O . LEU A 1 403 ? -8.358 9.249 23.457 1.00 93.31 403 LEU A O 1
ATOM 3195 N N . ILE A 1 404 ? -10.550 9.559 23.058 1.00 92.00 404 ILE A N 1
ATOM 3196 C CA . ILE A 1 404 ? -10.473 11.012 22.845 1.00 92.00 404 ILE A CA 1
ATOM 3197 C C . ILE A 1 404 ? -10.670 11.753 24.174 1.00 92.00 404 ILE A C 1
ATOM 3199 O O . ILE A 1 404 ? -11.647 11.540 24.891 1.00 92.00 404 ILE A O 1
ATOM 3203 N N . GLY A 1 405 ? -9.724 12.634 24.501 1.00 87.81 405 GLY A N 1
ATOM 3204 C CA . GLY A 1 405 ? -9.725 13.481 25.689 1.00 87.81 405 GLY A CA 1
ATOM 3205 C C . GLY A 1 405 ? -10.259 14.898 25.437 1.00 87.81 405 GLY A C 1
ATOM 3206 O O . GLY A 1 405 ? -11.270 15.112 24.767 1.00 87.81 405 GLY A O 1
ATOM 3207 N N . GLY A 1 406 ? -9.598 15.888 26.046 1.00 83.06 406 GLY A N 1
ATOM 3208 C CA . GLY A 1 406 ? -9.970 17.305 25.943 1.00 83.06 406 GLY A CA 1
ATOM 3209 C C . GLY A 1 406 ? -9.631 17.943 24.590 1.00 83.06 406 GLY A C 1
ATOM 3210 O O . GLY A 1 406 ? -8.898 17.376 23.785 1.00 83.06 406 GLY A O 1
ATOM 3211 N N . ILE A 1 407 ? -10.158 19.147 24.357 1.00 79.50 407 ILE A N 1
ATOM 3212 C CA . ILE A 1 407 ? -9.827 19.988 23.193 1.00 79.50 407 ILE A CA 1
ATOM 3213 C C . ILE A 1 407 ? -8.488 20.697 23.456 1.00 79.50 407 ILE A C 1
ATOM 3215 O O . ILE A 1 407 ? -8.247 21.146 24.579 1.00 79.50 407 ILE A O 1
ATOM 3219 N N . VAL A 1 408 ? -7.630 20.796 22.437 1.00 70.75 408 VAL A N 1
ATOM 3220 C CA . VAL A 1 408 ? -6.418 21.630 22.473 1.00 70.75 408 VAL A CA 1
ATOM 3221 C C . VAL A 1 408 ? -6.841 23.094 22.306 1.00 70.75 408 VAL A C 1
ATOM 3223 O O . VAL A 1 408 ? -7.441 23.436 21.288 1.00 70.75 408 VAL A O 1
ATOM 3226 N N . GLU A 1 409 ? -6.583 23.931 23.318 1.00 55.75 409 GLU A N 1
ATOM 3227 C CA . GLU A 1 409 ? -6.880 25.380 23.291 1.00 55.75 409 GLU A CA 1
ATOM 3228 C C . GLU A 1 409 ? -5.935 26.191 22.398 1.00 55.75 409 GLU A C 1
ATOM 3230 O O . GLU A 1 409 ? -4.710 25.916 22.411 1.00 55.75 409 GLU A O 1
#

Organism: NCBI:txid411473

Mean predicted aligned error: 9.46 Å

Nearest PDB structures (foldseek):
  8bd7-assembly1_V  TM=2.185E-01  e=6.359E-04  Chlamydomonas reinhardtii
  6p7l-assembly1_D  TM=1.738E-01  e=1.414E+00  Streptomyces sp. CM020

Solvent-accessible surface area (backbone atoms only — not comparable to full-atom values): 23493 Å² total; per-residue (Å²): 134,92,81,90,84,88,81,86,79,86,80,78,78,78,80,81,81,70,81,87,85,70,83,74,75,73,58,50,80,65,74,40,73,58,72,59,45,61,35,40,82,87,39,42,65,38,80,50,28,37,51,49,77,46,79,59,85,96,42,59,30,32,29,38,35,34,65,87,77,71,47,72,32,50,46,32,50,43,62,83,61,84,71,91,45,71,92,29,55,18,31,49,44,49,74,40,77,31,82,50,47,72,57,96,41,28,40,35,32,63,45,55,50,76,46,80,42,71,44,98,86,77,37,52,75,47,79,42,32,40,19,35,36,34,37,32,34,24,75,83,58,53,71,47,82,61,44,78,43,73,60,21,36,46,54,57,41,52,44,40,35,39,44,82,63,26,41,36,39,56,31,20,42,27,73,47,73,47,98,88,34,51,76,47,77,47,77,62,29,36,53,34,28,44,33,40,35,31,74,87,76,56,50,73,44,77,78,45,72,69,57,74,54,74,55,21,43,65,52,69,58,71,94,82,50,85,66,28,45,72,44,66,46,25,64,51,92,66,23,41,34,35,30,36,36,31,38,98,52,70,60,56,5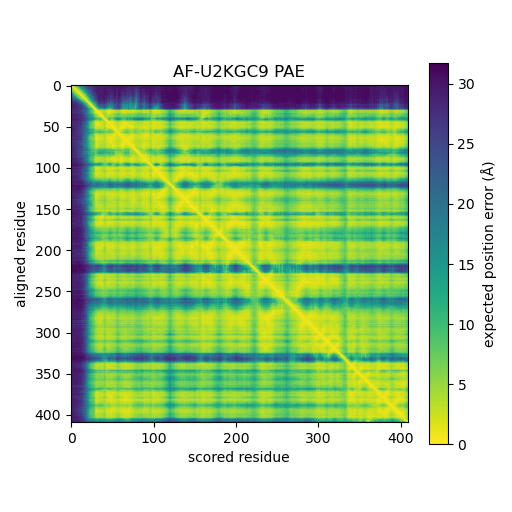5,54,54,54,60,68,72,42,50,87,93,62,65,77,61,89,53,52,85,74,74,38,81,67,47,77,47,32,32,25,35,32,67,84,80,73,44,78,42,77,44,96,55,76,52,60,79,42,41,50,92,53,26,46,29,28,75,54,99,71,27,44,37,42,26,44,73,88,65,56,73,43,71,26,54,83,50,80,91,58,82,70,89,65,59,32,71,48,91,79,28,40,34,35,25,85,77,24,31,34,36,31,52,88,78,43,50,42,29,31,33,14,88,90,43,49,86,45,64,31,46,67,65,42,70,55,94,80,20,39,32,33,36,36,63,49,101,83,73,47,82,46,76,48,78,40,44,59,82,67,45,51,45,56,73,66,129

Radius of gyration: 25.33 Å; Cα contacts (8 Å, |Δi|>4): 886; chains: 1; bounding box: 56×76×92 Å

Foldseek 3Di:
DDDDDDDDDPPPPPPPPPDDDDPQPDFLQPFAADQKDKAFQVFQDTQFWGWDWFDDPPAIFIWTQGNVVRDIATLFLDRPDPDPDCLTPRRVQPPFPEGWHDDNQKIKHKDKDKDWDADPVGATDDIKIKMWIKIAHSNPRDIDGLDIDIQWDQGPFRIWMDHNQKIKTKTANAWDADPVRDIDGDPQAAFIWIWIARNVPRDIDIQGTDLPDPCLRVLDDDLPDDARGWDQQTDAPQKGKIKGKDAPDSVLVVVQQVVADSVDGDCPCVVPSRPIDMFMWIQRNVVRHIDGDPDDHFLHQDPNWGWDDDPQWIWIQHNVRDIDTADRDPPDDSPQWDAEPQKTDDLVQQWIARRRVNWIFGWDPVRNPFSKHFRYDHPQWTWIWGADPVRGIHIDTHHPVNTTDGTDD

Secondary structure (DSSP, 8-state):
---------------------------TT-----SEEEEETTBEEETTEEEEEEEETTEEEEEEEETTTTEEEESSSSTT----STTSHHHHTTSSSSPPEEETTEEEEEEEEEEEEE-TTS-EEEEEEEEEEEEEETTT--EEEEEEEES-B-TT--EEEEETTEEEEEEEE-EEE-TTS-EEE-TT-SEEEEEEEETTT--EEEEEES--STTTTT-PPSTT----PPEEEEEETTEEEEEEEE-S-THHHHHHHHHS-TTS---TTHHHHS-PEEEEEEEETTTTEEEE-SSPPPSEEETTEEEEEETTEEEEE-TTS-EEEPS------GGG-EEETTEEEEGGGTEEEETTTTEEEEEPTTTTTS-EEEEEEETTEEEEEEE-TTS-EEEEEEEHHHHEEEEP-

Sequence (409 aa):
MSRIHKLIVPIMLTMNLCACGSESIQKGSNIQNFEQNHYITHANTYQNGVIYTGSEGSSTAAYFLDYESMQAVPLCNKPNCAHKDTSCLAFQCVQDSIMPFVYQGMVYWFHTDSKITDSDDGRSTAYQFQTTCYCGNMTTGEVESFVEIPDVSMKDAIEFVISNHTLYIIGCDCAYQEEDGSWTEMSRIGDQYLYAINLDTADVKNYGLINDAPTASYNWTLNGAMFADVELTGIYQNKLYLSYRYVDDPNDIIDYVNTGDPDSPDWSDAGTAIPWHRVNKCLNLETDTIEPSEYPAADLIQDDTYIYYMDGQYHVMDADGTETVSADIPANNSRNLTFVNGIFWDGPQSTCFQPKTGETHVLSETYSDTNLTVIAYYKERYIINYTDENNLIHFEAVPESDLIGGIVE

pLDDT: mean 81.16, std 16.19, range [26.73, 98.06]